Protein AF-A0A8J2LIG9-F1 (afdb_monomer)

Secondary structure (DSSP, 8-state):
-HHHHHHHHHHHHHHHHHHHHHHHHHHHHHHHHHHHHH-TT-EEPPHHHHHHHTT-SSS--SSEEEEEEEESS---HHHHHHHHIIIIIT-B-TTS-BTTGGGGEEEEEETTEEEEEE-TT--HHHHEEE--GGGGT-SS--HHHHHHHHHHHHHSPPPTTS-SEEEEEE-SGGGSS-EEEEEEEETTT--HHHHHHHHHHHSEE-----TTSTT----------HHHHHHHHHHHHHHHHHHHHHHHHHHHHHHHHHHTT---SS-B-SSS-TT-EEEEEPPPEEHHHHHHHHHHHT--HHHHHHHHHHHHHHHHHHHTTPPPPSEEEEEEEEE-SSPPSSS---EEEEEEEEE-S-SSHHHHHHHHHHHHHHHHH-SHHHHHHHHHHHHTTS-THHHHHHHHHHTTT--EEEEEPPPPPTTEEETTEEEEEEEEEEE---TT--EEEEEEE-SSEEEEEEEEETTBTT--THHHHHHHHHHHHHHHHHTT-HHHHHHHHHHHHHHHHHHHHHHHHHHHHHHHHHHHHHHHTTS---HHHHHHHHHHHHHHHHT-SSSSTTTGGG--TTGGGGGS-HHHHHHHHHHHTSTT-EEEEE--STT-SEEEEEEE-SS-EEEEEEE-TT-TTS-HHHHHHHHHHHHHHHHH-

Nearest PDB structures (foldseek):
  6chj-assembly1_A  TM=7.039E-01  e=8.282E-18  Marinobacter nauticus VT8
  6chj-assembly1_B  TM=6.726E-01  e=1.402E-17  Marinobacter nauticus VT8
  7nxg-assembly1_A-2  TM=7.059E-01  e=1.555E-13  Acinetobacter baylyi ADP1
  1q9j-assembly1_A  TM=5.835E-01  e=2.595E-10  Mycobacterium tuberculosis
  2fy3-assembly1_A  TM=4.618E-01  e=5.633E-07  Homo sapiens

Structure (mmCIF, N/CA/C/O backbone):
data_AF-A0A8J2LIG9-F1
#
_entry.id   AF-A0A8J2LIG9-F1
#
loop_
_atom_site.group_PDB
_atom_site.id
_atom_site.type_symbol
_atom_site.label_atom_id
_atom_site.label_alt_id
_atom_site.label_comp_id
_atom_site.label_asym_id
_atom_site.label_entity_id
_atom_site.label_seq_id
_atom_site.pdbx_PDB_ins_code
_atom_site.Cartn_x
_atom_site.Cartn_y
_atom_site.Cartn_z
_atom_site.occupancy
_atom_site.B_iso_or_equiv
_atom_site.auth_seq_id
_atom_site.auth_comp_id
_atom_site.auth_asym_id
_atom_site.auth_atom_id
_atom_site.pdbx_PDB_model_num
ATOM 1 N N . MET A 1 1 ? 11.665 29.271 -21.591 1.00 83.81 1 MET A N 1
ATOM 2 C CA . MET A 1 1 ? 10.546 30.093 -21.069 1.00 83.81 1 MET A CA 1
ATOM 3 C C . MET A 1 1 ? 9.466 29.261 -20.380 1.00 83.81 1 MET A C 1
ATOM 5 O O . MET A 1 1 ? 9.099 29.622 -19.271 1.00 83.81 1 MET A O 1
ATOM 9 N N . THR A 1 2 ? 9.009 28.138 -20.952 1.00 84.44 2 THR A N 1
ATOM 10 C CA . THR A 1 2 ? 7.958 27.276 -20.362 1.00 84.44 2 THR A CA 1
ATOM 11 C C . THR A 1 2 ? 8.240 26.852 -18.918 1.00 84.44 2 THR A C 1
ATOM 13 O O . THR A 1 2 ? 7.383 27.033 -18.061 1.00 84.44 2 THR A O 1
ATOM 16 N N . LEU A 1 3 ? 9.458 26.377 -18.618 1.00 84.38 3 LEU A N 1
ATOM 17 C CA . LEU A 1 3 ? 9.845 25.994 -17.254 1.00 84.38 3 LEU A CA 1
ATOM 18 C C . LEU A 1 3 ? 9.732 27.163 -16.265 1.00 84.38 3 LEU A C 1
ATOM 20 O O . LEU A 1 3 ? 9.151 27.005 -15.202 1.00 84.38 3 LEU A O 1
ATOM 24 N N . ILE A 1 4 ? 10.227 28.350 -16.633 1.00 85.62 4 ILE A N 1
ATOM 25 C CA . ILE A 1 4 ? 10.149 29.551 -15.785 1.00 85.62 4 ILE A CA 1
ATOM 26 C C . ILE A 1 4 ? 8.685 29.892 -15.487 1.00 85.62 4 ILE A C 1
ATOM 28 O O . ILE A 1 4 ? 8.340 30.147 -14.337 1.00 85.62 4 ILE A O 1
ATOM 32 N N . PHE A 1 5 ? 7.816 29.845 -16.501 1.00 88.94 5 PHE A N 1
ATOM 33 C CA . PHE A 1 5 ? 6.388 30.111 -16.329 1.00 88.94 5 PHE A CA 1
ATOM 34 C C . PHE A 1 5 ? 5.715 29.092 -15.396 1.00 88.94 5 PHE A C 1
ATOM 36 O O . PHE A 1 5 ? 4.979 29.489 -14.493 1.00 88.94 5 PHE A O 1
ATOM 43 N N . GLN A 1 6 ? 6.011 27.796 -15.552 1.00 84.69 6 GLN A N 1
ATOM 44 C CA . GLN A 1 6 ? 5.511 26.757 -14.643 1.00 84.69 6 GLN A CA 1
ATOM 45 C C . GLN A 1 6 ? 6.024 26.962 -13.213 1.00 84.69 6 GLN A C 1
ATOM 47 O O . GLN A 1 6 ? 5.238 26.899 -12.269 1.00 84.69 6 GLN A O 1
ATOM 52 N N . THR A 1 7 ? 7.305 27.299 -13.038 1.00 85.12 7 THR A N 1
ATOM 53 C CA . THR A 1 7 ? 7.890 27.589 -11.720 1.00 85.12 7 THR A CA 1
ATOM 54 C C . THR A 1 7 ? 7.211 28.770 -11.050 1.00 85.12 7 THR A C 1
ATOM 56 O O . THR A 1 7 ? 6.858 28.676 -9.875 1.00 85.12 7 THR A O 1
ATOM 59 N N . VAL A 1 8 ? 6.966 29.861 -11.779 1.00 87.94 8 VAL A N 1
ATOM 60 C CA . VAL A 1 8 ? 6.230 31.019 -11.251 1.00 87.94 8 VAL A CA 1
ATOM 61 C C . VAL A 1 8 ? 4.803 30.621 -10.873 1.00 87.94 8 VAL A C 1
ATOM 63 O O . VAL A 1 8 ? 4.378 30.906 -9.756 1.00 87.94 8 VAL A O 1
ATOM 66 N N . LYS A 1 9 ? 4.082 29.900 -11.741 1.00 89.00 9 LYS A N 1
ATOM 67 C CA . LYS A 1 9 ? 2.715 29.424 -11.471 1.00 89.00 9 LYS A CA 1
ATOM 68 C C . LYS A 1 9 ? 2.644 28.568 -10.202 1.00 89.00 9 LYS A C 1
ATOM 70 O O . LYS A 1 9 ? 1.788 28.805 -9.353 1.00 89.00 9 LYS A O 1
ATOM 75 N N . ILE A 1 10 ? 3.542 27.595 -10.057 1.00 85.56 10 ILE A N 1
ATOM 76 C CA . ILE A 1 10 ? 3.583 26.689 -8.900 1.00 85.56 10 ILE A CA 1
ATOM 77 C C . ILE A 1 10 ? 4.015 27.430 -7.640 1.00 85.56 10 ILE A C 1
ATOM 79 O O . ILE A 1 10 ? 3.436 27.209 -6.583 1.00 85.56 10 ILE A O 1
ATOM 83 N N . THR A 1 11 ? 4.969 28.356 -7.744 1.00 85.81 11 THR A N 1
ATOM 84 C CA . THR A 1 11 ? 5.378 29.201 -6.614 1.00 85.81 11 THR A CA 1
ATOM 85 C C . THR A 1 11 ? 4.213 30.061 -6.130 1.00 85.81 11 THR A C 1
ATOM 87 O O . THR A 1 11 ? 3.924 30.071 -4.936 1.00 85.81 11 THR A O 1
ATOM 90 N N . LEU A 1 12 ? 3.491 30.724 -7.039 1.00 89.75 12 LEU A N 1
ATOM 91 C CA . LEU A 1 12 ? 2.297 31.507 -6.707 1.00 89.75 12 LEU A CA 1
ATOM 92 C C . LEU A 1 12 ? 1.206 30.633 -6.081 1.00 89.75 12 LEU A C 1
ATOM 94 O O . LEU A 1 12 ? 0.591 31.039 -5.097 1.00 89.75 12 LEU A O 1
ATOM 98 N N . TRP A 1 13 ? 0.999 29.419 -6.597 1.00 86.38 13 TRP A N 1
ATOM 99 C CA . TRP A 1 13 ? 0.071 28.456 -6.005 1.00 86.38 13 TRP A CA 1
ATOM 100 C C . TRP A 1 13 ? 0.496 28.047 -4.587 1.00 86.38 13 TRP A C 1
ATOM 102 O O . TRP A 1 13 ? -0.321 28.106 -3.672 1.00 86.38 13 TRP A O 1
ATOM 112 N N . CYS A 1 14 ? 1.771 27.714 -4.366 1.00 84.31 14 CYS A N 1
ATOM 113 C CA . CYS A 1 14 ? 2.306 27.392 -3.041 1.00 84.31 14 CYS A CA 1
ATOM 114 C C . CYS A 1 14 ? 2.147 28.564 -2.062 1.00 84.31 14 CYS A C 1
ATOM 116 O O . CYS A 1 14 ? 1.744 28.349 -0.920 1.00 84.31 14 CYS A O 1
ATOM 118 N N . LEU A 1 15 ? 2.415 29.800 -2.500 1.00 86.69 15 LEU A N 1
ATOM 119 C CA . LEU A 1 15 ? 2.221 31.009 -1.693 1.00 86.69 15 LEU A CA 1
ATOM 120 C C . LEU A 1 15 ? 0.743 31.240 -1.360 1.00 86.69 15 LEU A C 1
ATOM 122 O O . LEU A 1 15 ? 0.424 31.577 -0.222 1.00 86.69 15 LEU A O 1
ATOM 126 N N . LEU A 1 16 ? -0.161 31.009 -2.314 1.00 87.94 16 LEU A N 1
ATOM 127 C CA . LEU A 1 16 ? -1.604 31.090 -2.090 1.00 87.94 16 LEU A CA 1
ATOM 128 C C . LEU A 1 16 ? -2.077 30.031 -1.087 1.00 87.94 16 LEU A C 1
ATOM 130 O O . LEU A 1 16 ? -2.835 30.357 -0.175 1.00 87.94 16 LEU A O 1
ATOM 134 N N . VAL A 1 17 ? -1.615 28.783 -1.219 1.00 85.06 17 VAL A N 1
ATOM 135 C CA . VAL A 1 17 ? -1.907 27.704 -0.261 1.00 85.06 17 VAL A CA 1
ATOM 136 C C . VAL A 1 17 ? -1.370 28.066 1.120 1.00 85.06 17 VAL A C 1
ATOM 138 O O . VAL A 1 17 ? -2.097 27.935 2.100 1.00 85.06 17 VAL A O 1
ATOM 141 N N . LEU A 1 18 ? -0.140 28.577 1.214 1.00 87.06 18 LEU A N 1
ATOM 142 C CA . LEU A 1 18 ? 0.449 29.019 2.476 1.00 87.06 18 LEU A CA 1
ATOM 143 C C . LEU A 1 18 ? -0.372 30.146 3.116 1.00 87.06 18 LEU A C 1
ATOM 145 O O . LEU A 1 18 ? -0.708 30.059 4.294 1.00 87.06 18 LEU A O 1
ATOM 149 N N . PHE A 1 19 ? -0.745 31.166 2.344 1.00 89.88 19 PHE A N 1
ATOM 150 C CA . PHE A 1 19 ? -1.589 32.264 2.811 1.00 89.88 19 PHE A CA 1
ATOM 151 C C . PHE A 1 19 ? -2.961 31.766 3.287 1.00 89.88 19 PHE A C 1
ATOM 153 O O . PHE A 1 19 ? -3.397 32.109 4.386 1.00 89.88 19 PHE A O 1
ATOM 160 N N . ALA A 1 20 ? -3.609 30.882 2.524 1.00 90.19 20 ALA A N 1
ATOM 161 C CA . ALA A 1 20 ? -4.868 30.256 2.919 1.00 90.19 20 ALA A CA 1
ATOM 162 C C . ALA A 1 20 ? -4.723 29.435 4.212 1.00 90.19 20 ALA A C 1
ATOM 164 O O . ALA A 1 20 ? -5.591 29.500 5.081 1.00 90.19 20 ALA A O 1
ATOM 165 N N . CYS A 1 21 ? -3.618 28.704 4.381 1.00 90.25 21 CYS A N 1
ATOM 166 C CA . CYS A 1 21 ? -3.312 27.970 5.609 1.00 90.25 21 CYS A CA 1
ATOM 167 C C . CYS A 1 21 ? -3.104 28.908 6.806 1.00 90.25 21 CYS A C 1
ATOM 169 O O . CYS A 1 21 ? -3.608 28.611 7.888 1.00 90.25 21 CYS A O 1
ATOM 171 N N . LEU A 1 22 ? -2.418 30.042 6.623 1.00 91.62 22 LEU A N 1
ATOM 172 C CA . LEU A 1 22 ? -2.235 31.057 7.668 1.00 91.62 22 LEU A CA 1
ATOM 173 C C . LEU A 1 22 ? -3.577 31.652 8.111 1.00 91.62 22 LEU A C 1
ATOM 175 O O . LEU A 1 22 ? -3.819 31.776 9.310 1.00 91.62 22 LEU A O 1
ATOM 179 N N . LEU A 1 23 ? -4.476 31.943 7.167 1.00 92.56 23 LEU A N 1
ATOM 180 C CA . LEU A 1 23 ? -5.829 32.423 7.468 1.00 92.56 23 LEU A CA 1
ATOM 181 C C . LEU A 1 23 ? -6.716 31.348 8.114 1.00 92.56 23 LEU A C 1
ATOM 183 O O . LEU A 1 23 ? -7.533 31.653 8.982 1.00 92.56 23 LEU A O 1
ATOM 187 N N . ALA A 1 24 ? -6.563 30.085 7.714 1.00 92.81 24 ALA A N 1
ATOM 188 C CA . ALA A 1 24 ? -7.338 28.971 8.255 1.00 92.81 24 ALA A CA 1
ATOM 189 C C . ALA A 1 24 ? -6.834 28.490 9.624 1.00 92.81 24 ALA A C 1
ATOM 191 O O . ALA A 1 24 ? -7.575 27.818 10.343 1.00 92.81 24 ALA A O 1
ATOM 192 N N . LEU A 1 25 ? -5.596 28.813 10.010 1.00 93.31 25 LEU A N 1
ATOM 193 C CA . LEU A 1 25 ? -5.008 28.355 11.266 1.00 93.31 25 LEU A CA 1
ATOM 194 C C . LEU A 1 25 ? -5.784 28.854 12.502 1.00 93.31 25 LEU A C 1
ATOM 196 O O . LEU A 1 25 ? -6.143 28.000 13.317 1.00 93.31 25 LEU A O 1
ATOM 200 N N . PRO A 1 26 ? -6.131 30.153 12.649 1.00 95.44 26 PRO A N 1
ATOM 201 C CA . PRO A 1 26 ? -6.989 30.617 13.742 1.00 95.44 26 PRO A CA 1
ATOM 202 C C . PRO A 1 26 ? -8.332 29.885 13.797 1.00 95.44 26 PRO A C 1
ATOM 204 O O . PRO A 1 26 ? -8.763 29.466 14.871 1.00 95.44 26 PRO A O 1
ATOM 207 N N . TRP A 1 27 ? -8.965 29.653 12.641 1.00 94.62 27 TRP A N 1
ATOM 208 C CA . TRP A 1 27 ? -10.218 28.900 12.568 1.00 94.62 27 TRP A CA 1
ATOM 209 C C . TRP A 1 27 ? -10.039 27.449 13.022 1.00 94.62 27 TRP A C 1
ATOM 211 O O . TRP A 1 27 ? -10.820 26.948 13.827 1.00 94.62 27 TRP A O 1
ATOM 221 N N . ARG A 1 28 ? -8.975 26.771 12.585 1.00 93.06 28 ARG A N 1
ATOM 222 C CA . ARG A 1 28 ? -8.654 25.408 13.031 1.00 93.06 28 ARG A CA 1
ATOM 223 C C . ARG A 1 28 ? -8.419 25.348 14.541 1.00 93.06 28 ARG A C 1
ATOM 225 O O . ARG A 1 28 ? -8.875 24.401 15.181 1.00 93.06 28 ARG A O 1
ATOM 232 N N . LEU A 1 29 ? -7.714 26.328 15.106 1.00 95.00 29 LEU A N 1
ATOM 233 C CA . LEU A 1 29 ? -7.496 26.425 16.552 1.00 95.00 29 LEU A CA 1
ATOM 234 C C . LEU A 1 29 ? -8.820 26.628 17.296 1.00 95.00 29 LEU A C 1
ATOM 236 O O . LEU A 1 29 ? -9.061 25.941 18.287 1.00 95.00 29 LEU A O 1
ATOM 240 N N . PHE A 1 30 ? -9.704 27.484 16.776 1.00 96.50 30 PHE A N 1
ATOM 241 C CA . PHE A 1 30 ? -11.060 27.651 17.296 1.00 96.50 30 PHE A CA 1
ATOM 242 C C . PHE A 1 30 ? -11.851 26.339 17.253 1.00 96.50 30 PHE A C 1
ATOM 244 O O . PHE A 1 30 ? -12.379 25.920 18.279 1.00 96.50 30 PHE A O 1
ATOM 251 N N . VAL A 1 31 ? -11.885 25.642 16.112 1.00 95.88 31 VAL A N 1
ATOM 252 C CA . VAL A 1 31 ? -12.582 24.351 15.976 1.00 95.88 31 VAL A CA 1
ATOM 253 C C . VAL A 1 31 ? -12.034 23.323 16.962 1.00 95.88 31 VAL A C 1
ATOM 255 O O . VAL A 1 31 ? -12.803 22.568 17.551 1.00 95.88 31 VAL A O 1
ATOM 258 N N . TYR A 1 32 ? -10.718 23.292 17.172 1.00 94.81 32 TYR A N 1
ATOM 259 C CA . TYR A 1 32 ? -10.105 22.396 18.146 1.00 94.81 32 TYR A CA 1
ATOM 260 C C . TYR A 1 32 ? -10.504 22.737 19.586 1.00 94.81 32 TYR A C 1
ATOM 262 O O . TYR A 1 32 ? -10.884 21.838 20.337 1.00 94.81 32 TYR A O 1
ATOM 270 N N . ALA A 1 33 ? -10.468 24.016 19.963 1.00 97.12 33 ALA A N 1
ATOM 271 C CA . ALA A 1 33 ? -10.917 24.467 21.277 1.00 97.12 33 ALA A CA 1
ATOM 272 C C . ALA A 1 33 ? -12.406 24.144 21.494 1.00 97.12 33 ALA A C 1
ATOM 274 O O . ALA A 1 33 ? -12.770 23.545 22.504 1.00 97.12 33 ALA A O 1
ATOM 275 N N . ALA A 1 34 ? -13.249 24.435 20.501 1.00 97.62 34 ALA A N 1
ATOM 276 C CA . ALA A 1 34 ? -14.669 24.105 20.499 1.00 97.62 34 ALA A CA 1
ATOM 277 C C . ALA A 1 34 ? -14.913 22.593 20.627 1.00 97.62 34 ALA A C 1
ATOM 279 O O . ALA A 1 34 ? -15.751 22.173 21.421 1.00 97.62 34 ALA A O 1
ATOM 280 N N . ALA A 1 35 ? -14.148 21.761 19.910 1.00 97.31 35 ALA A N 1
ATOM 281 C CA . ALA A 1 35 ? -14.222 20.309 20.037 1.00 97.31 35 ALA A CA 1
ATOM 282 C C . ALA A 1 35 ? -13.846 19.859 21.454 1.00 97.31 35 ALA A C 1
ATOM 284 O O . ALA A 1 35 ? -14.540 19.032 22.029 1.00 97.31 35 ALA A O 1
ATOM 285 N N . LYS A 1 36 ? -12.805 20.431 22.067 1.00 96.69 36 LYS A N 1
ATOM 286 C CA . LYS A 1 36 ? -12.423 20.090 23.446 1.00 96.69 36 LYS A CA 1
ATOM 287 C C . LYS A 1 36 ? -13.475 20.469 24.486 1.00 96.69 36 LYS A C 1
ATOM 289 O O . LYS A 1 36 ? -13.610 19.740 25.463 1.00 96.69 36 LYS A O 1
ATOM 294 N N . ILE A 1 37 ? -14.209 21.561 24.275 1.00 97.75 37 ILE A N 1
ATOM 295 C CA . ILE A 1 37 ? -15.252 22.025 25.200 1.00 97.75 37 ILE A CA 1
ATOM 296 C C . ILE A 1 37 ? -16.552 21.238 24.998 1.00 97.75 37 ILE A C 1
ATOM 298 O O . ILE A 1 37 ? -17.126 20.737 25.960 1.00 97.75 37 ILE A O 1
ATOM 302 N N . TRP A 1 38 ? -17.025 21.117 23.756 1.00 98.19 38 TRP A N 1
ATOM 303 C CA . TRP A 1 38 ? -18.356 20.571 23.467 1.00 98.19 38 TRP A CA 1
ATOM 304 C C . TRP A 1 38 ? -18.365 19.080 23.132 1.00 98.19 38 TRP A C 1
ATOM 306 O O . TRP A 1 38 ? -19.416 18.450 23.217 1.00 98.19 38 TRP A O 1
ATOM 316 N N . ARG A 1 39 ? -17.230 18.517 22.706 1.00 97.44 39 ARG A N 1
ATOM 317 C CA . ARG A 1 39 ? -17.090 17.134 22.217 1.00 97.44 39 ARG A CA 1
ATOM 318 C C . ARG A 1 39 ? -15.738 16.524 22.643 1.00 97.44 39 ARG A C 1
ATOM 320 O O . ARG A 1 39 ? -14.926 16.154 21.785 1.00 97.44 39 ARG A O 1
ATOM 327 N N . PRO A 1 40 ? -15.445 16.453 23.958 1.00 97.19 40 PRO A N 1
ATOM 328 C CA . PRO A 1 40 ? -14.127 16.077 24.480 1.00 97.19 40 PRO A CA 1
ATOM 329 C C . PRO A 1 40 ? -13.659 14.675 24.059 1.00 97.19 40 PRO A C 1
ATOM 331 O O . PRO A 1 40 ? -12.462 14.384 24.113 1.00 97.19 40 PRO A O 1
ATOM 334 N N . GLU A 1 41 ? -14.573 13.813 23.612 1.00 96.75 41 GLU A N 1
ATOM 335 C CA . GLU A 1 41 ? -14.273 12.485 23.083 1.00 96.75 41 GLU A CA 1
ATOM 336 C C . GLU A 1 41 ? -13.589 12.496 21.704 1.00 96.75 41 GLU A C 1
ATOM 338 O O . GLU A 1 41 ? -13.040 11.471 21.293 1.00 96.75 41 GLU A O 1
ATOM 343 N N . LEU A 1 42 ? -13.617 13.624 20.983 1.00 96.81 42 LEU A N 1
ATOM 344 C CA . LEU A 1 42 ? -13.007 13.749 19.661 1.00 96.81 42 LEU A CA 1
ATOM 345 C C . LEU A 1 42 ? -11.480 13.841 19.745 1.00 96.81 42 LEU A C 1
ATOM 347 O O . LEU A 1 42 ? -10.902 14.628 20.505 1.00 96.81 42 LEU A O 1
ATOM 351 N N . LYS A 1 43 ? -10.810 13.071 18.887 1.00 95.50 43 LYS A N 1
ATOM 352 C CA . LYS A 1 43 ? -9.353 13.065 18.732 1.00 95.50 43 LYS A CA 1
ATOM 353 C C . LYS A 1 43 ? -8.953 13.620 17.373 1.00 95.50 43 LYS A C 1
ATOM 355 O O . LYS A 1 43 ? -9.585 13.347 16.353 1.00 95.50 43 LYS A O 1
ATOM 360 N N . LEU A 1 44 ? -7.884 14.410 17.355 1.00 91.75 44 LEU A N 1
ATOM 361 C CA . LEU A 1 44 ? -7.366 14.995 16.124 1.00 91.75 44 LEU A CA 1
ATOM 362 C C . LEU A 1 44 ? -6.818 13.914 15.186 1.00 91.75 44 LEU A C 1
ATOM 364 O O . LEU A 1 44 ? -6.095 13.011 15.595 1.00 91.75 44 LEU A O 1
ATOM 368 N N . THR A 1 45 ? -7.123 14.067 13.905 1.00 90.50 45 THR A N 1
ATOM 369 C CA . THR A 1 45 ? -6.510 13.326 12.798 1.00 90.50 45 THR A CA 1
ATOM 370 C C . THR A 1 45 ? -5.198 14.002 12.363 1.00 90.50 45 THR A C 1
ATOM 372 O O . THR A 1 45 ? -5.066 15.229 12.481 1.00 90.50 45 THR A O 1
ATOM 375 N N . THR A 1 46 ? -4.232 13.229 11.850 1.00 86.19 46 THR A N 1
ATOM 376 C CA . THR A 1 46 ? -2.991 13.742 11.214 1.00 86.19 46 THR A CA 1
ATOM 377 C C . THR A 1 46 ? -3.248 14.210 9.774 1.00 86.19 46 THR A C 1
ATOM 379 O O . THR A 1 46 ? -4.367 14.041 9.285 1.00 86.19 46 THR A O 1
ATOM 382 N N . GLY A 1 47 ? -2.276 14.821 9.086 1.00 82.50 47 GLY A N 1
ATOM 383 C CA . GLY A 1 47 ? -2.505 15.433 7.774 1.00 82.50 47 GLY A CA 1
ATOM 384 C C . GLY A 1 47 ? -3.003 14.463 6.705 1.00 82.50 47 GLY A C 1
ATOM 385 O O . GLY A 1 47 ? -4.132 14.609 6.232 1.00 82.50 47 GLY A O 1
ATOM 386 N N . PHE A 1 48 ? -2.237 13.420 6.388 1.00 82.56 48 PHE A N 1
ATOM 387 C CA . PHE A 1 48 ? -2.668 12.402 5.410 1.00 82.56 48 PHE A CA 1
ATOM 388 C C . PHE A 1 48 ? -3.930 11.634 5.824 1.00 82.56 48 PHE A C 1
ATOM 390 O O . PHE A 1 48 ? -4.784 11.313 4.987 1.00 82.56 48 PHE A O 1
ATOM 397 N N . THR A 1 49 ? -4.093 11.397 7.128 1.00 85.75 49 THR A N 1
ATOM 398 C CA . THR A 1 49 ? -5.326 10.846 7.704 1.00 85.75 49 THR A CA 1
ATOM 399 C C . THR A 1 49 ? -6.526 11.727 7.345 1.00 85.75 49 THR A C 1
ATOM 401 O O . THR A 1 49 ? -7.572 11.213 6.959 1.00 85.75 49 THR A O 1
ATOM 404 N N . ARG A 1 50 ? -6.399 13.059 7.407 1.00 84.44 50 ARG A N 1
ATOM 405 C CA . ARG A 1 50 ? -7.497 13.965 7.033 1.00 84.44 50 ARG A CA 1
ATOM 406 C C . ARG A 1 50 ? -7.866 13.781 5.582 1.00 84.44 50 ARG A C 1
ATOM 408 O O . ARG A 1 50 ? -9.024 13.487 5.331 1.00 84.44 50 ARG A O 1
ATOM 415 N N . ILE A 1 51 ? -6.895 13.897 4.672 1.00 82.31 51 ILE A N 1
ATOM 416 C CA . ILE A 1 51 ? -7.111 13.775 3.220 1.00 82.31 51 ILE A CA 1
ATOM 417 C C . ILE A 1 51 ? -7.879 12.482 2.920 1.00 82.31 51 ILE A C 1
ATOM 419 O O . ILE A 1 51 ? -8.932 12.524 2.286 1.00 82.31 51 ILE A O 1
ATOM 423 N N . SER A 1 52 ? -7.429 11.365 3.496 1.00 81.25 52 SER A N 1
ATOM 424 C CA . SER A 1 52 ? -8.059 10.049 3.334 1.00 81.25 52 SER A CA 1
ATOM 425 C C . SER A 1 52 ? -9.441 9.944 4.001 1.00 81.25 52 SER A C 1
ATOM 427 O O . SER A 1 52 ? -10.308 9.219 3.525 1.00 81.25 52 SER A O 1
ATOM 429 N N . GLY A 1 53 ? -9.679 10.653 5.107 1.00 76.44 53 GLY A N 1
ATOM 430 C CA . GLY A 1 53 ? -10.931 10.610 5.875 1.00 76.44 53 GLY A CA 1
ATOM 431 C C . GLY A 1 53 ? -12.067 11.482 5.323 1.00 76.44 53 GLY A C 1
ATOM 432 O O . GLY A 1 53 ? -13.219 11.291 5.716 1.00 76.44 53 GLY A O 1
ATOM 433 N N . THR A 1 54 ? -11.765 12.413 4.413 1.00 70.56 54 THR A N 1
ATOM 434 C CA . THR A 1 54 ? -12.686 13.476 3.957 1.00 70.56 54 THR A CA 1
ATOM 435 C C . THR A 1 54 ? -13.898 13.016 3.136 1.00 70.56 54 THR A C 1
ATOM 437 O O . THR A 1 54 ? -14.860 13.774 3.015 1.00 70.56 54 THR A O 1
ATOM 440 N N . LEU A 1 55 ? -13.894 11.791 2.598 1.00 62.69 55 LEU A N 1
ATOM 441 C CA . LEU A 1 55 ? -14.909 11.303 1.646 1.00 62.69 55 LEU A CA 1
ATOM 442 C C . LEU A 1 55 ? -15.739 10.112 2.169 1.00 62.69 55 LEU A C 1
ATOM 444 O O . LEU A 1 55 ? -16.359 9.400 1.393 1.00 62.69 55 LEU A O 1
ATOM 448 N N . THR A 1 56 ? -15.773 9.884 3.484 1.00 57.31 56 THR A N 1
ATOM 449 C CA . THR A 1 56 ? -16.311 8.639 4.074 1.00 57.31 56 THR A CA 1
ATOM 450 C C . THR A 1 56 ? -17.837 8.553 4.227 1.00 57.31 56 THR A C 1
ATOM 452 O O . THR A 1 56 ? -18.331 7.478 4.539 1.00 57.31 56 THR A O 1
ATOM 455 N N . LYS A 1 57 ? -18.622 9.620 4.004 1.00 57.31 57 LYS A N 1
ATOM 456 C CA . LYS A 1 57 ? -20.089 9.544 4.183 1.00 57.31 57 LYS A CA 1
ATOM 457 C C . LYS A 1 57 ? -20.795 8.946 2.962 1.00 57.31 57 LYS A C 1
ATOM 459 O O . LYS A 1 57 ? -20.950 9.638 1.956 1.00 57.31 57 LYS A O 1
ATOM 464 N N . GLY A 1 58 ? -21.274 7.706 3.094 1.00 56.81 58 GLY A N 1
ATOM 465 C CA . GLY A 1 58 ? -22.209 7.064 2.158 1.00 56.81 58 GLY A CA 1
ATOM 466 C C . GLY A 1 58 ? -21.667 6.789 0.749 1.00 56.81 58 GLY A C 1
ATOM 467 O O . GLY A 1 58 ? -22.453 6.583 -0.171 1.00 56.81 58 GLY A O 1
ATOM 468 N N . ARG A 1 59 ? -20.343 6.820 0.563 1.00 63.97 59 ARG A N 1
ATOM 469 C CA . ARG A 1 59 ? -19.649 6.483 -0.690 1.00 63.97 59 ARG A CA 1
ATOM 470 C C . ARG A 1 59 ? -18.571 5.444 -0.417 1.00 63.97 59 ARG A C 1
ATOM 472 O O . ARG A 1 59 ? -18.184 5.255 0.740 1.00 63.97 59 ARG A O 1
ATOM 479 N N . ILE A 1 60 ? -18.083 4.785 -1.468 1.00 61.59 60 ILE A N 1
ATOM 480 C CA . ILE A 1 60 ? -16.889 3.941 -1.377 1.00 61.59 60 ILE A CA 1
ATOM 481 C C . ILE A 1 60 ? -15.792 4.824 -0.777 1.00 61.59 60 ILE A C 1
ATOM 483 O O . ILE A 1 60 ? -15.502 5.906 -1.291 1.00 61.59 60 ILE A O 1
ATOM 487 N N . ALA A 1 61 ? -15.255 4.426 0.383 1.00 64.31 61 ALA A N 1
ATOM 488 C CA . ALA A 1 61 ? -14.231 5.240 1.020 1.00 64.31 61 ALA A CA 1
ATOM 489 C C . ALA A 1 61 ? -13.070 5.411 0.045 1.00 64.31 61 ALA A C 1
ATOM 491 O O . ALA A 1 61 ? -12.717 4.463 -0.655 1.00 64.31 61 ALA A O 1
ATOM 492 N N . PRO A 1 62 ? -12.469 6.607 0.011 1.00 72.31 62 PRO A N 1
ATOM 493 C CA . PRO A 1 62 ? -11.640 6.993 -1.107 1.00 72.31 62 PRO A CA 1
ATOM 494 C C . PRO A 1 62 ? -10.473 6.025 -1.273 1.00 72.31 62 PRO A C 1
ATOM 496 O O . PRO A 1 62 ? -10.225 5.525 -2.361 1.00 72.31 62 PRO A O 1
ATOM 499 N N . VAL A 1 63 ? -9.789 5.721 -0.171 1.00 88.06 63 VAL A N 1
ATOM 500 C CA . VAL A 1 63 ? -8.575 4.918 -0.194 1.00 88.06 63 VAL A CA 1
ATOM 501 C C . VAL A 1 63 ? -8.749 3.683 0.682 1.00 88.06 63 VAL A C 1
ATOM 503 O O . VAL A 1 63 ? -8.753 3.788 1.913 1.00 88.06 63 VAL A O 1
ATOM 506 N N . ASN A 1 64 ? -8.876 2.523 0.047 1.00 92.19 64 ASN A N 1
ATOM 507 C CA . ASN A 1 64 ? -8.952 1.221 0.699 1.00 92.19 64 ASN A CA 1
ATOM 508 C C . ASN A 1 64 ? -7.673 0.430 0.427 1.00 92.19 64 ASN A C 1
ATOM 510 O O . ASN A 1 64 ? -7.050 0.553 -0.626 1.00 92.19 64 ASN A O 1
ATOM 514 N N . ALA A 1 65 ? -7.295 -0.416 1.372 1.00 93.88 65 ALA A N 1
ATOM 515 C CA . ALA A 1 65 ? -6.254 -1.406 1.175 1.00 93.88 65 ALA A CA 1
ATOM 516 C C . ALA A 1 65 ? -6.740 -2.769 1.669 1.00 93.88 65 ALA A C 1
ATOM 518 O O . ALA A 1 65 ? -7.661 -2.861 2.488 1.00 93.88 65 ALA A O 1
ATOM 519 N N . MET A 1 66 ? -6.122 -3.829 1.166 1.00 95.50 66 MET A N 1
ATOM 520 C CA . MET A 1 66 ? -6.386 -5.190 1.620 1.00 95.50 66 MET A CA 1
ATOM 521 C C . MET A 1 66 ? -5.088 -5.965 1.709 1.00 95.50 66 MET A C 1
ATOM 523 O O . MET A 1 66 ? -4.320 -5.930 0.760 1.00 95.50 66 MET A O 1
ATOM 527 N N . THR A 1 67 ? -4.861 -6.695 2.791 1.00 95.19 67 THR A N 1
ATOM 528 C CA . THR A 1 67 ? -3.761 -7.658 2.899 1.00 95.19 67 THR A CA 1
ATOM 529 C C . THR A 1 67 ? -4.328 -9.062 2.975 1.00 95.19 67 THR A C 1
ATOM 531 O O . THR A 1 67 ? -5.230 -9.329 3.761 1.00 95.19 67 THR A O 1
ATOM 534 N N . VAL A 1 68 ? -3.791 -9.953 2.155 1.00 96.25 68 VAL A N 1
ATOM 535 C CA . VAL A 1 68 ? -4.122 -11.371 2.099 1.00 96.25 68 VAL A CA 1
ATOM 536 C C . VAL A 1 68 ? -2.961 -12.152 2.701 1.00 96.25 68 VAL A C 1
ATOM 538 O O . VAL A 1 68 ? -1.799 -11.902 2.369 1.00 96.25 68 VAL A O 1
ATOM 541 N N . LEU A 1 69 ? -3.275 -13.090 3.590 1.00 95.75 69 LEU A N 1
ATOM 542 C CA . LEU A 1 69 ? -2.362 -14.107 4.105 1.00 95.75 69 LEU A CA 1
ATOM 543 C C . LEU A 1 69 ? -2.908 -15.482 3.728 1.00 95.75 69 LEU A C 1
ATOM 545 O O . LEU A 1 69 ? -4.102 -15.725 3.892 1.00 95.75 69 LEU A O 1
ATOM 549 N N . THR A 1 70 ? -2.042 -16.382 3.273 1.00 96.50 70 THR A N 1
ATOM 550 C CA . THR A 1 70 ? -2.370 -17.809 3.135 1.00 96.50 70 THR A CA 1
ATOM 551 C C . THR A 1 70 ? -1.684 -18.574 4.251 1.00 96.50 70 THR A C 1
ATOM 553 O O . THR A 1 70 ? -0.470 -18.461 4.427 1.00 96.50 70 THR A O 1
ATOM 556 N N . VAL A 1 71 ? -2.467 -19.325 5.017 1.00 96.50 71 VAL A N 1
ATOM 557 C CA . VAL A 1 71 ? -2.011 -20.060 6.197 1.00 96.50 71 VAL A CA 1
ATOM 558 C C . VAL A 1 71 ? -2.214 -21.552 5.961 1.00 96.50 71 VAL A C 1
ATOM 560 O O . VAL A 1 71 ? -3.299 -21.968 5.551 1.00 96.50 71 VAL A O 1
ATOM 563 N N . ASP A 1 72 ? -1.178 -22.351 6.216 1.00 95.62 72 ASP A N 1
ATOM 564 C CA . ASP A 1 72 ? -1.167 -23.799 5.974 1.00 95.62 72 ASP A CA 1
ATOM 565 C C . ASP A 1 72 ? -1.922 -24.563 7.070 1.00 95.62 72 ASP A C 1
ATOM 567 O O . ASP A 1 72 ? -1.331 -25.191 7.944 1.00 95.62 72 ASP A O 1
ATOM 571 N N . GLY A 1 73 ? -3.247 -24.490 7.050 1.00 95.56 73 GLY A N 1
ATOM 572 C CA . GLY A 1 73 ? -4.108 -25.246 7.948 1.00 95.56 73 GLY A CA 1
ATOM 573 C C . GLY A 1 73 ? -5.522 -24.688 8.014 1.00 95.56 73 GLY A C 1
ATOM 574 O O . GLY A 1 73 ? -5.874 -23.702 7.357 1.00 95.56 73 GLY A O 1
ATOM 575 N N . TYR A 1 74 ? -6.327 -25.313 8.864 1.00 96.00 74 TYR A N 1
ATOM 576 C CA . TYR A 1 74 ? -7.605 -24.762 9.291 1.00 96.00 74 TYR A CA 1
ATOM 577 C C . TYR A 1 74 ? -7.373 -23.785 10.451 1.00 96.00 74 TYR A C 1
ATOM 579 O O . TYR A 1 74 ? -6.726 -24.141 11.434 1.00 96.00 74 TYR A O 1
ATOM 587 N N . MET A 1 75 ? -7.878 -22.559 10.329 1.00 96.50 75 MET A N 1
ATOM 588 C CA . MET A 1 75 ? -7.821 -21.545 11.384 1.00 96.50 75 MET A CA 1
ATOM 589 C C . MET A 1 75 ? -9.228 -21.319 11.924 1.00 96.50 75 MET A C 1
ATOM 591 O O . MET A 1 75 ? -10.061 -20.759 11.220 1.00 96.50 75 MET A O 1
ATOM 595 N N . ASP A 1 76 ? -9.495 -21.730 13.160 1.00 96.94 76 ASP A N 1
ATOM 596 C CA . ASP A 1 76 ? -10.811 -21.531 13.760 1.00 96.94 76 ASP A CA 1
ATOM 597 C C . ASP A 1 76 ? -11.120 -20.038 13.979 1.00 96.94 76 ASP A C 1
ATOM 599 O O . ASP A 1 76 ? -10.252 -19.250 14.369 1.00 96.94 76 ASP A O 1
ATOM 603 N N . LEU A 1 77 ? -12.376 -19.646 13.744 1.00 97.56 77 LEU A N 1
ATOM 604 C CA . LEU A 1 77 ? -12.821 -18.260 13.888 1.00 97.56 77 LEU A CA 1
ATOM 605 C C . LEU A 1 77 ? -12.639 -17.748 15.319 1.00 97.56 77 LEU A C 1
ATOM 607 O O . LEU A 1 77 ? -12.121 -16.648 15.522 1.00 97.56 77 LEU A O 1
ATOM 611 N N . THR A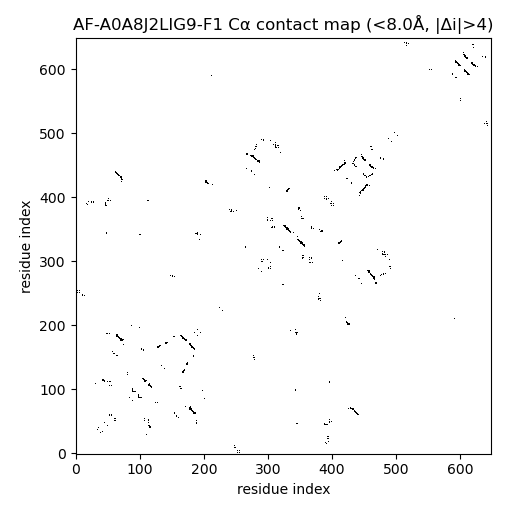 1 78 ? -13.071 -18.535 16.302 1.00 97.94 78 THR A N 1
ATOM 612 C CA . THR A 1 78 ? -13.035 -18.148 17.716 1.00 97.94 78 THR A CA 1
ATOM 613 C C . THR A 1 78 ? -11.590 -18.079 18.196 1.00 97.94 78 THR A C 1
ATOM 615 O O . THR A 1 78 ? -11.196 -17.130 18.879 1.00 97.94 78 THR A O 1
ATOM 618 N N . GLU A 1 79 ? -10.766 -19.044 17.792 1.00 96.88 79 GLU A N 1
ATOM 619 C CA . GLU A 1 79 ? -9.329 -19.032 18.061 1.00 96.88 79 GLU A CA 1
ATOM 620 C C . GLU A 1 79 ? -8.648 -17.790 17.472 1.00 96.88 79 GLU A C 1
ATOM 622 O O . GLU A 1 79 ? -7.915 -17.095 18.185 1.00 96.88 79 GLU A O 1
ATOM 627 N N . PHE A 1 80 ? -8.923 -17.456 16.209 1.00 97.62 80 PHE A N 1
ATOM 628 C CA . PHE A 1 80 ? -8.344 -16.278 15.569 1.00 97.62 80 PHE A CA 1
ATOM 629 C C . PHE A 1 80 ? -8.832 -14.970 16.207 1.00 97.62 80 PHE A C 1
ATOM 631 O O . PHE A 1 80 ? -8.024 -14.067 16.427 1.00 97.62 80 PHE A O 1
ATOM 638 N N . GLN A 1 81 ? -10.113 -14.864 16.571 1.00 98.12 81 GLN A N 1
ATOM 639 C CA . GLN A 1 81 ? -10.647 -13.712 17.309 1.00 98.12 81 GLN A CA 1
ATOM 640 C C . GLN A 1 81 ? -9.934 -13.528 18.655 1.00 98.12 81 GLN A C 1
ATOM 642 O O . GLN A 1 81 ? -9.466 -12.428 18.954 1.00 98.12 81 GLN A O 1
ATOM 647 N N . ASN A 1 82 ? -9.769 -14.603 19.429 1.00 97.81 82 ASN A N 1
ATOM 648 C CA . ASN A 1 82 ? -9.048 -14.576 20.704 1.00 97.81 82 ASN A CA 1
ATOM 649 C C . ASN A 1 82 ? -7.574 -14.185 20.522 1.00 97.81 82 ASN A C 1
ATOM 651 O O . ASN A 1 82 ? -7.022 -13.399 21.300 1.00 97.81 82 ASN A O 1
ATOM 655 N N . LEU A 1 83 ? -6.927 -14.715 19.482 1.00 96.75 83 LEU A N 1
ATOM 656 C CA . LEU A 1 83 ? -5.552 -14.379 19.130 1.00 96.75 83 LEU A CA 1
ATOM 657 C C . LEU A 1 83 ? -5.416 -12.893 18.781 1.00 96.75 83 LEU A C 1
ATOM 659 O O . LEU A 1 83 ? -4.507 -12.224 19.282 1.00 96.75 83 LEU A O 1
ATOM 663 N N . PHE A 1 84 ? -6.312 -12.387 17.935 1.00 97.50 84 PHE A N 1
ATOM 664 C CA . PHE A 1 84 ? -6.324 -11.002 17.485 1.00 97.50 84 PHE A CA 1
ATOM 665 C C . PHE A 1 84 ? -6.577 -10.050 18.654 1.00 97.50 84 PHE A C 1
ATOM 667 O O . PHE A 1 84 ? -5.830 -9.087 18.833 1.00 97.50 84 PHE A O 1
ATOM 674 N N . ASP A 1 85 ? -7.564 -10.346 19.501 1.00 97.94 85 ASP A N 1
ATOM 675 C CA . ASP A 1 85 ? -7.849 -9.546 20.689 1.00 97.94 85 ASP A CA 1
ATOM 676 C C . ASP A 1 85 ? -6.616 -9.461 21.599 1.00 97.94 85 ASP A C 1
ATOM 678 O O . ASP A 1 85 ? -6.101 -8.374 21.872 1.00 97.94 85 ASP A O 1
ATOM 682 N N . LYS A 1 86 ? -6.043 -10.613 21.959 1.00 97.31 86 LYS A N 1
ATOM 683 C CA . LYS A 1 86 ? -4.869 -10.695 22.835 1.00 97.31 86 LYS A CA 1
ATOM 684 C C . LYS A 1 86 ? -3.639 -9.981 22.268 1.00 97.31 86 LYS A C 1
ATOM 686 O O . LYS A 1 86 ? -2.937 -9.287 23.004 1.00 97.31 86 LYS A O 1
ATOM 691 N N . ARG A 1 87 ? -3.319 -10.181 20.985 1.00 96.06 87 ARG A N 1
ATOM 692 C CA . ARG A 1 87 ? -2.053 -9.704 20.392 1.00 96.06 87 ARG A CA 1
ATOM 693 C C . ARG A 1 87 ? -2.125 -8.295 19.821 1.00 96.06 87 ARG A C 1
ATOM 695 O O . ARG A 1 87 ? -1.089 -7.632 19.741 1.00 96.06 87 ARG A O 1
ATOM 702 N N . ILE A 1 88 ? -3.311 -7.837 19.430 1.00 96.12 88 ILE A N 1
ATOM 703 C CA . ILE A 1 88 ? -3.506 -6.548 18.764 1.00 96.12 88 ILE A CA 1
ATOM 704 C C . ILE A 1 88 ? -4.288 -5.598 19.651 1.00 96.12 88 ILE A C 1
ATOM 706 O O . ILE A 1 88 ? -3.763 -4.560 20.057 1.00 96.12 88 ILE A O 1
ATOM 710 N N . LEU A 1 89 ? -5.523 -5.951 19.984 1.00 97.19 89 LEU A N 1
ATOM 711 C CA . LEU A 1 89 ? -6.443 -5.042 20.660 1.00 97.19 89 LEU A CA 1
ATOM 712 C C . LEU A 1 89 ? -6.038 -4.775 22.117 1.00 97.19 89 LEU A C 1
ATOM 714 O O . LEU A 1 89 ? -6.107 -3.639 22.598 1.00 97.19 89 LEU A O 1
ATOM 718 N N . GLN A 1 90 ? -5.518 -5.791 22.803 1.00 97.44 90 GLN A N 1
ATOM 719 C CA . GLN A 1 90 ? -4.998 -5.706 24.167 1.00 97.44 90 GLN A CA 1
ATOM 720 C C . GLN A 1 90 ? -3.532 -5.257 24.237 1.00 97.44 90 GLN A C 1
ATOM 722 O O . GLN A 1 90 ? -3.041 -4.965 25.328 1.00 97.44 90 GLN A O 1
ATOM 727 N N . LYS A 1 91 ? -2.829 -5.116 23.104 1.00 95.62 91 LYS A N 1
ATOM 728 C CA . LYS A 1 91 ? -1.426 -4.679 23.098 1.00 95.62 91 LYS A CA 1
ATOM 729 C C . LYS A 1 91 ? -1.301 -3.275 23.687 1.00 95.62 91 LYS A C 1
ATOM 731 O O . LYS A 1 91 ? -2.000 -2.348 23.261 1.00 95.62 91 LYS A O 1
ATOM 736 N N . ARG A 1 92 ? -0.409 -3.115 24.666 1.00 96.38 92 ARG A N 1
ATOM 737 C CA . ARG A 1 92 ? -0.110 -1.832 25.314 1.00 96.38 92 ARG A CA 1
ATOM 738 C C . ARG A 1 92 ? 1.336 -1.411 25.073 1.00 96.38 92 ARG A C 1
ATOM 740 O O . ARG A 1 92 ? 2.215 -2.263 24.949 1.00 96.38 92 ARG A O 1
ATOM 747 N N . ASP A 1 93 ? 1.555 -0.106 24.964 1.00 93.62 93 ASP A N 1
ATOM 748 C CA . ASP A 1 93 ? 2.886 0.494 24.963 1.00 93.62 93 ASP A CA 1
ATOM 749 C C . ASP A 1 93 ? 3.468 0.519 26.391 1.00 93.62 93 ASP A C 1
ATOM 751 O O . ASP A 1 93 ? 2.849 0.057 27.354 1.00 93.62 93 ASP A O 1
ATOM 755 N N . ARG A 1 94 ? 4.670 1.085 26.548 1.00 92.56 94 ARG A N 1
ATOM 756 C CA . ARG A 1 94 ? 5.335 1.212 27.860 1.00 92.56 94 ARG A CA 1
ATOM 757 C C . ARG A 1 94 ? 4.574 2.095 28.854 1.00 92.56 94 ARG A C 1
ATOM 759 O O . ARG A 1 94 ? 4.817 1.993 30.050 1.00 92.56 94 ARG A O 1
ATOM 766 N N . ASN A 1 95 ? 3.678 2.947 28.366 1.00 94.38 95 ASN A N 1
ATOM 767 C CA . ASN A 1 95 ? 2.873 3.865 29.165 1.00 94.38 95 ASN A CA 1
ATOM 768 C C . ASN A 1 95 ? 1.477 3.291 29.471 1.00 94.38 95 ASN A C 1
ATOM 770 O O . ASN A 1 95 ? 0.645 3.987 30.048 1.00 94.38 95 ASN A O 1
ATOM 774 N N . GLY A 1 96 ? 1.191 2.048 29.068 1.00 95.62 96 GLY A N 1
ATOM 775 C CA . GLY A 1 96 ? -0.119 1.426 29.244 1.00 95.62 96 GLY A CA 1
ATOM 776 C C . GLY A 1 96 ? -1.176 1.875 28.228 1.00 95.62 96 GLY A C 1
ATOM 777 O O . GLY A 1 96 ? -2.344 1.516 28.380 1.00 95.62 96 GLY A O 1
ATOM 778 N N . ASN A 1 97 ? -0.811 2.621 27.180 1.00 94.94 97 ASN A N 1
ATOM 779 C CA . ASN A 1 97 ? -1.746 3.025 26.129 1.00 94.94 97 ASN A CA 1
ATOM 780 C C . ASN A 1 97 ? -1.917 1.915 25.084 1.00 94.94 97 ASN A C 1
ATOM 782 O O . ASN A 1 97 ? -0.953 1.217 24.768 1.00 94.94 97 ASN A O 1
ATOM 786 N N . PRO A 1 98 ? -3.106 1.756 24.475 1.00 95.94 98 PRO A N 1
ATOM 787 C CA . PRO A 1 98 ? -3.292 0.840 23.353 1.00 95.94 98 PRO A CA 1
ATOM 788 C C . PRO A 1 98 ? -2.411 1.212 22.152 1.00 95.94 98 PRO A C 1
ATOM 790 O O . PRO A 1 98 ? -2.574 2.291 21.585 1.00 95.94 98 PRO A O 1
ATOM 793 N N . VAL A 1 99 ? -1.537 0.296 21.717 1.00 95.44 99 VAL A N 1
ATOM 794 C CA . VAL A 1 99 ? -0.654 0.515 20.548 1.00 95.44 99 VAL A CA 1
ATOM 795 C C . VAL A 1 99 ? -1.479 0.687 19.272 1.00 95.44 99 VAL A C 1
ATOM 797 O O . VAL A 1 99 ? -1.236 1.580 18.464 1.00 95.44 99 VAL A O 1
ATOM 800 N N . PHE A 1 100 ? -2.505 -0.150 19.108 1.00 96.81 100 PHE A N 1
ATOM 801 C CA . PHE A 1 100 ? -3.379 -0.154 17.937 1.00 96.81 100 PHE A CA 1
ATOM 802 C C . PHE A 1 100 ? -4.776 0.394 18.266 1.00 96.81 100 PHE A C 1
ATOM 804 O O . PHE A 1 100 ? -5.793 -0.121 17.808 1.00 96.81 100 PHE A O 1
ATOM 811 N N . GLY A 1 101 ? -4.835 1.463 19.071 1.00 96.12 101 GLY A N 1
ATOM 812 C CA . GLY A 1 101 ? -6.091 2.022 19.584 1.00 96.12 101 GLY A CA 1
ATOM 813 C C . GLY A 1 101 ? -7.107 2.452 18.518 1.00 96.12 101 GLY A C 1
ATOM 814 O O . GLY A 1 101 ? -8.303 2.452 18.802 1.00 96.12 101 GLY A O 1
ATOM 815 N N . LYS A 1 102 ? -6.667 2.758 17.287 1.00 96.56 102 LYS A N 1
ATOM 816 C CA . LYS A 1 102 ? -7.569 3.167 16.196 1.00 96.56 102 LYS A CA 1
ATOM 817 C C . LYS A 1 102 ? -8.490 2.053 15.688 1.00 96.56 102 LYS A C 1
ATOM 819 O O . LYS A 1 102 ? -9.475 2.369 15.033 1.00 96.56 102 LYS A O 1
ATOM 824 N N . PHE A 1 103 ? -8.246 0.783 16.028 1.00 97.69 103 PHE A N 1
ATOM 825 C CA . PHE A 1 103 ? -9.201 -0.297 15.738 1.00 97.69 103 PHE A CA 1
ATOM 826 C C . PHE A 1 103 ? -10.540 -0.136 16.474 1.00 97.69 103 PHE A C 1
ATOM 828 O O . PHE A 1 103 ? -11.542 -0.705 16.052 1.00 97.69 103 PHE A O 1
ATOM 835 N N . TYR A 1 104 ? -10.573 0.671 17.538 1.00 97.81 104 TYR A N 1
ATOM 836 C CA . TYR A 1 104 ? -11.793 1.037 18.259 1.00 97.81 104 TYR A CA 1
ATOM 837 C C . TYR A 1 104 ? -12.386 2.370 17.797 1.00 97.81 104 TYR A C 1
ATOM 839 O O . TYR A 1 104 ? -13.296 2.897 18.438 1.00 97.81 104 TYR A O 1
ATOM 847 N N . GLU A 1 105 ? -11.834 2.974 16.747 1.00 96.88 105 GLU A N 1
ATOM 848 C CA . GLU A 1 105 ? -12.161 4.330 16.328 1.00 96.88 105 GLU A CA 1
ATOM 849 C C . GLU A 1 105 ? -12.735 4.344 14.913 1.00 96.88 105 GLU A C 1
ATOM 851 O O . GLU A 1 105 ? -12.452 3.483 14.080 1.00 96.88 105 GLU A O 1
ATOM 856 N N . THR A 1 106 ? -13.555 5.350 14.648 1.00 95.50 106 THR A N 1
ATOM 857 C CA . THR A 1 106 ? -14.081 5.690 13.327 1.00 95.50 106 THR A CA 1
ATOM 858 C C . THR A 1 106 ? -13.886 7.184 13.076 1.00 95.50 106 THR A C 1
ATOM 860 O O . THR A 1 106 ? -13.465 7.920 13.975 1.00 95.50 106 THR A O 1
ATOM 863 N N . ILE A 1 107 ? -14.168 7.651 11.861 1.00 93.12 107 ILE A N 1
ATOM 864 C CA . ILE A 1 107 ? -14.078 9.073 11.518 1.00 93.12 107 ILE A CA 1
ATOM 865 C C . ILE A 1 107 ? -15.447 9.728 11.643 1.00 93.12 107 ILE A C 1
ATOM 867 O O . ILE A 1 107 ? -16.434 9.284 11.066 1.00 93.12 107 ILE A O 1
ATOM 871 N N . THR A 1 108 ? -15.488 10.853 12.344 1.00 93.50 108 THR A N 1
ATOM 872 C CA . THR A 1 108 ? -16.618 11.780 12.337 1.00 93.50 108 THR A CA 1
ATOM 873 C C . THR A 1 108 ? -16.156 13.166 11.906 1.00 93.50 108 THR A C 1
ATOM 875 O O . THR A 1 108 ? -14.959 13.423 11.803 1.00 93.50 108 THR A O 1
ATOM 878 N N . HIS A 1 109 ? -17.094 14.066 11.627 1.00 92.75 109 HIS A N 1
ATOM 879 C CA . HIS A 1 109 ? -16.783 15.427 11.201 1.00 92.75 109 HIS A CA 1
ATOM 880 C C . HIS A 1 109 ? -17.356 16.441 12.188 1.00 92.75 109 HIS A C 1
ATOM 882 O O . HIS A 1 109 ? -18.505 16.322 12.613 1.00 92.75 109 HIS A O 1
ATOM 888 N N . PHE A 1 110 ? -16.568 17.462 12.515 1.00 95.31 110 PHE A N 1
ATOM 889 C CA . PHE A 1 110 ? -16.971 18.568 13.375 1.00 95.31 110 PHE A CA 1
ATOM 890 C C . PHE A 1 110 ? -16.472 19.888 12.777 1.00 95.31 110 PHE A C 1
ATOM 892 O O . PHE A 1 110 ? -15.285 20.029 12.486 1.00 95.31 110 PHE A O 1
ATOM 899 N N . LEU A 1 111 ? -17.399 20.819 12.515 1.00 94.56 111 LEU A N 1
ATOM 900 C CA . LEU A 1 111 ? -17.139 22.120 11.870 1.00 94.56 111 LEU A CA 1
ATOM 901 C C . LEU A 1 111 ? -16.264 22.031 10.597 1.00 94.56 111 LEU A C 1
ATOM 903 O O . LEU A 1 111 ? -15.392 22.861 10.358 1.00 94.56 111 LEU A O 1
ATOM 907 N N . GLY A 1 112 ? -16.489 20.999 9.775 1.00 90.88 112 GLY A N 1
ATOM 908 C CA . GLY A 1 112 ? -15.785 20.796 8.501 1.00 90.88 112 GLY A CA 1
ATOM 909 C C . GLY A 1 112 ? -14.446 20.051 8.589 1.00 90.88 112 GLY A C 1
ATOM 910 O O . GLY A 1 112 ? -13.799 19.862 7.555 1.00 90.88 112 GLY A O 1
ATOM 911 N N . TYR A 1 113 ? -14.043 19.585 9.774 1.00 92.31 113 TYR A N 1
ATOM 912 C CA . TYR A 1 113 ? -12.798 18.841 9.997 1.00 92.31 113 TYR A CA 1
ATOM 913 C C . TYR A 1 113 ? -13.061 17.397 10.436 1.00 92.31 113 TYR A C 1
ATO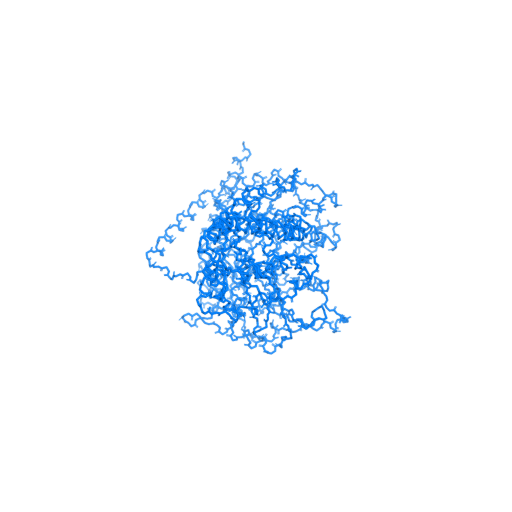M 915 O O . TYR A 1 113 ? -14.010 17.174 11.193 1.00 92.31 113 TYR A O 1
ATOM 923 N N . PRO A 1 114 ? -12.235 16.422 10.013 1.00 92.75 114 PRO A N 1
ATOM 924 C CA . PRO A 1 114 ? -12.393 15.038 10.423 1.00 92.75 114 PRO A CA 1
ATOM 925 C C . PRO A 1 114 ? -11.692 14.786 11.765 1.00 92.75 114 PRO A C 1
ATOM 927 O O . PRO A 1 114 ? -10.558 15.218 11.995 1.00 92.75 114 PRO A O 1
ATOM 930 N N . PHE A 1 115 ? -12.354 14.040 12.638 1.00 95.06 115 PHE A N 1
ATOM 931 C CA . PHE A 1 115 ? -11.872 13.628 13.952 1.00 95.06 115 PHE A CA 1
ATOM 932 C C . PHE A 1 115 ? -12.043 12.123 14.109 1.00 95.06 115 PHE A C 1
ATOM 934 O O . PHE A 1 115 ? -13.019 11.554 13.622 1.00 95.06 115 PHE A O 1
ATOM 941 N N . PHE A 1 116 ? -11.128 11.493 14.837 1.00 96.25 116 PHE A N 1
ATOM 942 C CA . PHE A 1 116 ? -11.370 10.154 15.350 1.00 96.25 116 PHE A CA 1
ATOM 943 C C . PHE A 1 116 ? -12.353 10.224 16.519 1.00 96.25 116 PHE A C 1
ATOM 945 O O . PHE A 1 116 ? -12.261 11.107 17.377 1.00 96.25 116 PHE A O 1
ATOM 952 N N . ILE A 1 117 ? -13.282 9.278 16.557 1.00 97.31 117 ILE A N 1
ATOM 953 C CA . ILE A 1 117 ? -14.214 9.060 17.663 1.00 97.31 117 ILE A CA 1
ATOM 954 C C . ILE A 1 117 ? -14.270 7.565 17.969 1.00 97.31 117 ILE A C 1
ATOM 956 O O . ILE A 1 117 ? -14.215 6.744 17.055 1.00 97.31 117 ILE A O 1
ATOM 960 N N . LYS A 1 118 ? -14.377 7.198 19.248 1.00 97.88 118 LYS A N 1
ATOM 961 C CA . LYS A 1 118 ? -14.546 5.794 19.637 1.00 97.88 118 LYS A CA 1
ATOM 962 C C . LYS A 1 118 ? -15.892 5.249 19.154 1.00 97.88 118 LYS A C 1
ATOM 964 O O . LYS A 1 118 ? -16.922 5.910 19.295 1.00 97.88 118 LYS A O 1
ATOM 969 N N . VAL A 1 119 ? -15.884 4.024 18.647 1.00 97.75 119 VAL A N 1
ATOM 970 C CA . VAL A 1 119 ? -17.093 3.261 18.326 1.00 97.75 119 VAL A CA 1
ATOM 971 C C . VAL A 1 119 ? -17.781 2.882 19.639 1.00 97.75 119 VAL A C 1
ATOM 973 O O . VAL A 1 119 ? -17.168 2.259 20.501 1.00 97.75 119 VAL A O 1
ATOM 976 N N . LYS A 1 120 ? -19.048 3.283 19.815 1.00 96.38 120 LYS A N 1
ATOM 977 C CA . LYS A 1 120 ? -19.779 3.095 21.085 1.00 96.38 120 LYS A CA 1
ATOM 978 C C . LYS A 1 120 ? -20.019 1.621 21.422 1.00 96.38 120 LYS A C 1
ATOM 980 O O . LYS A 1 120 ? -19.847 1.230 22.566 1.00 96.38 120 LYS A O 1
ATOM 985 N N . ASN A 1 121 ? -20.380 0.829 20.413 1.00 96.00 121 ASN A N 1
ATOM 986 C CA . ASN A 1 121 ? -20.740 -0.583 20.546 1.00 96.00 121 ASN A CA 1
ATOM 987 C C . ASN A 1 121 ? -19.783 -1.435 19.705 1.00 96.00 121 ASN A C 1
ATOM 989 O O . ASN A 1 121 ? -20.207 -2.106 18.765 1.00 96.00 121 ASN A O 1
ATOM 993 N N . PHE A 1 122 ? -18.480 -1.308 19.971 1.00 97.94 122 PHE A N 1
ATOM 994 C CA . PHE A 1 122 ? -17.474 -2.097 19.266 1.00 97.94 122 PHE A CA 1
ATOM 995 C C . PHE A 1 122 ? -17.675 -3.587 19.566 1.00 97.94 122 PHE A C 1
ATOM 997 O O . PHE A 1 122 ? -17.757 -3.975 20.730 1.00 97.94 122 PHE A O 1
ATOM 1004 N N . ASP A 1 123 ? -17.736 -4.399 18.515 1.00 97.81 123 ASP A N 1
ATOM 1005 C CA . ASP A 1 123 ? -17.965 -5.839 18.596 1.00 97.81 123 ASP A CA 1
ATOM 1006 C C . ASP A 1 123 ? -17.015 -6.553 17.633 1.00 97.81 123 ASP A C 1
ATOM 1008 O O . ASP A 1 123 ? -17.133 -6.423 16.412 1.00 97.81 123 ASP A O 1
ATOM 1012 N N . LEU A 1 124 ? -16.061 -7.300 18.193 1.00 98.06 124 LEU A N 1
ATOM 1013 C CA . LEU A 1 124 ? -15.032 -7.991 17.423 1.00 98.06 124 LEU A CA 1
ATOM 1014 C C . LEU A 1 124 ? -15.625 -9.018 16.449 1.00 98.06 124 LEU A C 1
ATOM 1016 O O . LEU A 1 124 ? -15.103 -9.169 15.343 1.00 98.06 124 LEU A O 1
ATOM 1020 N N . ALA A 1 125 ? -16.735 -9.664 16.815 1.00 97.94 125 ALA A N 1
ATOM 1021 C CA . ALA A 1 125 ? -17.367 -10.694 15.993 1.00 97.94 125 ALA A CA 1
ATOM 1022 C C . ALA A 1 125 ? -17.957 -10.137 14.689 1.00 97.94 125 ALA A C 1
ATOM 1024 O O . ALA A 1 125 ? -18.097 -10.863 13.710 1.00 97.94 125 ALA A O 1
ATOM 1025 N N . LYS A 1 126 ? -18.252 -8.832 14.640 1.00 97.38 126 LYS A N 1
ATOM 1026 C CA . LYS A 1 126 ? -18.688 -8.147 13.411 1.00 97.38 126 LYS A CA 1
ATOM 1027 C C . LYS A 1 126 ? -17.530 -7.758 12.499 1.00 97.38 126 LYS A C 1
ATOM 1029 O O . LYS A 1 126 ? -17.743 -7.517 11.315 1.00 97.38 126 LYS A O 1
ATOM 1034 N N . HIS A 1 127 ? -16.322 -7.660 13.050 1.00 98.00 127 HIS A N 1
ATOM 1035 C CA . HIS A 1 127 ? -15.128 -7.285 12.300 1.00 98.00 127 HIS A CA 1
ATOM 1036 C C . HIS A 1 127 ? -14.362 -8.497 11.778 1.00 98.00 127 HIS A C 1
ATOM 1038 O O . HIS A 1 127 ? -13.702 -8.368 10.754 1.00 98.00 127 HIS A O 1
ATOM 1044 N N . ILE A 1 128 ? -14.437 -9.649 12.444 1.00 98.38 128 ILE A N 1
ATOM 1045 C CA . ILE A 1 128 ? -13.763 -10.882 12.030 1.00 98.38 128 ILE A CA 1
ATOM 1046 C C . ILE A 1 128 ? -14.825 -11.935 11.733 1.00 98.38 128 ILE A C 1
ATOM 1048 O O . ILE A 1 128 ? -15.482 -12.413 12.657 1.00 98.38 128 ILE A O 1
ATOM 1052 N N . VAL A 1 129 ? -14.968 -12.291 10.458 1.00 98.06 129 VAL A N 1
ATOM 1053 C CA . VAL A 1 129 ? -16.020 -13.183 9.953 1.00 98.06 129 VAL A CA 1
ATOM 1054 C C . VAL A 1 129 ? -15.437 -14.324 9.122 1.00 98.06 129 VAL A C 1
ATOM 1056 O O . VAL A 1 129 ? -14.338 -14.204 8.580 1.00 98.06 129 VAL A O 1
ATOM 1059 N N . VAL A 1 130 ? -16.188 -15.416 8.994 1.00 98.25 130 VAL A N 1
ATOM 1060 C CA . VAL A 1 130 ? -15.923 -16.480 8.014 1.00 98.25 130 VAL A CA 1
ATOM 1061 C C . VAL A 1 130 ? -16.790 -16.227 6.788 1.00 98.25 130 VAL A C 1
ATOM 1063 O O . VAL A 1 130 ? -17.967 -15.894 6.923 1.00 98.25 130 VAL A O 1
ATOM 1066 N N . PHE A 1 131 ? -16.208 -16.370 5.603 1.00 97.94 131 PHE A N 1
ATOM 1067 C CA . PHE A 1 131 ? -16.945 -16.388 4.348 1.00 97.94 131 PHE A CA 1
ATOM 1068 C C . PHE A 1 131 ? -17.133 -17.835 3.895 1.00 97.94 131 PHE A C 1
ATOM 1070 O O . PHE A 1 131 ? -16.168 -18.522 3.557 1.00 97.94 131 PHE A O 1
ATOM 1077 N N . ASP A 1 132 ? -18.384 -18.285 3.932 1.00 96.25 132 ASP A N 1
ATOM 1078 C CA . ASP A 1 132 ? -18.791 -19.615 3.494 1.00 96.25 132 ASP A CA 1
ATOM 1079 C C . ASP A 1 132 ? -19.249 -19.555 2.032 1.00 96.25 132 ASP A C 1
ATOM 1081 O O . ASP A 1 132 ? -20.392 -19.212 1.728 1.00 96.25 132 ASP A O 1
ATOM 1085 N N . TYR A 1 133 ? -18.323 -19.850 1.120 1.00 95.25 133 TYR A N 1
ATOM 1086 C CA . TYR A 1 133 ? -18.560 -19.766 -0.321 1.00 95.25 133 TYR A CA 1
ATOM 1087 C C . TYR A 1 133 ? -19.500 -20.861 -0.846 1.00 95.25 133 TYR A C 1
ATOM 1089 O O . TYR A 1 133 ? -20.072 -20.704 -1.925 1.00 95.25 133 TYR A O 1
ATOM 1097 N N . HIS A 1 134 ? -19.733 -21.936 -0.088 1.00 94.00 134 HIS A N 1
ATOM 1098 C CA . HIS A 1 134 ? -20.702 -22.961 -0.475 1.00 94.00 134 HIS A CA 1
ATOM 1099 C C . HIS A 1 134 ? -22.137 -22.424 -0.434 1.00 94.00 134 HIS A C 1
ATOM 1101 O O . HIS A 1 134 ? -22.981 -22.852 -1.222 1.00 94.00 134 HIS A O 1
ATOM 1107 N N . LEU A 1 135 ? -22.410 -21.427 0.418 1.00 94.56 135 LEU A N 1
ATOM 1108 C CA . LEU A 1 135 ? -23.694 -20.718 0.429 1.00 94.56 135 LEU A CA 1
ATOM 1109 C C . LEU A 1 135 ? -23.921 -19.890 -0.844 1.00 94.56 135 LEU A C 1
ATOM 1111 O O . LEU A 1 135 ? -25.067 -19.598 -1.181 1.00 94.56 135 LEU A O 1
ATOM 1115 N N . GLU A 1 136 ? -22.853 -19.544 -1.566 1.00 93.75 136 GLU A N 1
ATOM 1116 C CA . GLU A 1 136 ? -22.919 -18.887 -2.877 1.00 93.75 136 GLU A CA 1
ATOM 1117 C C . GLU A 1 136 ? -22.955 -19.889 -4.046 1.00 93.75 136 GLU A C 1
ATOM 1119 O O . GLU A 1 136 ? -22.940 -19.482 -5.207 1.00 93.75 136 GLU A O 1
ATOM 1124 N N . GLY A 1 137 ? -23.024 -21.197 -3.765 1.00 95.25 137 GLY A N 1
ATOM 1125 C CA . GLY A 1 137 ? -23.031 -22.247 -4.787 1.00 95.25 137 GLY A CA 1
ATOM 1126 C C . GLY A 1 137 ? -21.668 -22.481 -5.445 1.00 95.25 137 GLY A C 1
ATOM 1127 O O . GLY A 1 137 ? -21.615 -22.967 -6.572 1.00 95.25 137 GLY A O 1
ATOM 1128 N N . ILE A 1 138 ? -20.575 -22.111 -4.770 1.00 95.81 138 ILE A N 1
ATOM 1129 C CA . ILE A 1 138 ? -19.207 -22.368 -5.227 1.00 95.81 138 ILE A CA 1
ATOM 1130 C C . ILE A 1 138 ? -18.733 -23.695 -4.615 1.00 95.81 138 ILE A C 1
ATOM 1132 O O . ILE A 1 138 ? -18.715 -23.858 -3.394 1.00 95.81 138 ILE A O 1
ATOM 1136 N N . ASP A 1 139 ? -18.330 -24.644 -5.461 1.00 93.69 139 ASP A N 1
ATOM 1137 C CA . ASP A 1 139 ? -17.839 -25.952 -5.005 1.00 93.69 139 ASP A CA 1
ATOM 1138 C C . ASP A 1 139 ? -16.398 -25.873 -4.479 1.00 93.69 139 ASP A C 1
ATOM 1140 O O . ASP A 1 139 ? -16.092 -26.430 -3.429 1.00 93.69 139 ASP A O 1
ATOM 1144 N N . CYS A 1 140 ? -15.528 -25.139 -5.184 1.00 94.44 140 CYS A N 1
ATOM 1145 C CA . CYS A 1 140 ? -14.123 -24.927 -4.837 1.00 94.44 140 CYS A CA 1
ATOM 1146 C C . CYS A 1 140 ? -13.763 -23.446 -4.974 1.00 94.44 140 CYS A C 1
ATOM 1148 O O . CYS A 1 140 ? -13.981 -22.831 -6.022 1.00 94.44 140 CYS A O 1
ATOM 1150 N N . PHE A 1 141 ? -13.188 -22.871 -3.917 1.00 96.62 141 PHE A N 1
ATOM 1151 C CA . PHE A 1 141 ? -12.742 -21.482 -3.922 1.00 96.62 141 PHE A CA 1
ATOM 1152 C C . PHE A 1 141 ? -11.294 -21.382 -4.412 1.00 96.62 141 PHE A C 1
ATOM 1154 O O . PHE A 1 141 ? -10.347 -21.548 -3.637 1.00 96.62 141 PHE A O 1
ATOM 1161 N N . ASP A 1 142 ? -11.132 -21.129 -5.711 1.00 96.12 142 ASP A N 1
ATOM 1162 C CA . ASP A 1 142 ? -9.830 -21.047 -6.379 1.00 96.12 142 ASP A CA 1
ATOM 1163 C C . ASP A 1 142 ? -9.272 -19.609 -6.513 1.00 96.12 142 ASP A C 1
ATOM 1165 O O . ASP A 1 142 ? -9.852 -18.631 -6.029 1.00 96.12 142 ASP A O 1
ATOM 1169 N N . GLU A 1 143 ? -8.123 -19.453 -7.187 1.00 95.38 143 GLU A N 1
ATOM 1170 C CA . GLU A 1 143 ? -7.524 -18.134 -7.457 1.00 95.38 143 GLU A CA 1
ATOM 1171 C C . GLU A 1 143 ? -8.435 -17.198 -8.273 1.00 95.38 143 GLU A C 1
ATOM 1173 O O . GLU A 1 143 ? -8.384 -15.982 -8.072 1.00 95.38 143 GLU A O 1
ATOM 1178 N N . ASN A 1 144 ? -9.271 -17.714 -9.178 1.00 94.56 144 ASN A N 1
ATOM 1179 C CA . ASN A 1 144 ? -10.173 -16.883 -9.980 1.00 94.56 144 ASN A CA 1
ATOM 1180 C C . ASN A 1 144 ? -11.334 -16.364 -9.129 1.00 94.56 144 ASN A C 1
ATOM 1182 O O . ASN A 1 144 ? -11.625 -15.163 -9.161 1.00 94.56 144 ASN A O 1
ATOM 1186 N N . HIS A 1 145 ? -11.934 -17.231 -8.310 1.00 96.31 145 HIS A N 1
ATOM 1187 C CA . HIS A 1 145 ? -12.953 -16.835 -7.337 1.00 96.31 145 HIS A CA 1
ATOM 1188 C C . HIS A 1 145 ? -12.390 -15.816 -6.343 1.00 96.31 145 HIS A C 1
ATOM 1190 O O . HIS A 1 145 ? -13.037 -14.803 -6.068 1.00 96.31 145 HIS A O 1
ATOM 1196 N N . LEU A 1 146 ? -11.147 -16.001 -5.884 1.00 96.81 146 LEU A N 1
ATOM 1197 C CA . LEU A 1 146 ? -10.477 -15.038 -5.014 1.00 96.81 146 LEU A CA 1
ATOM 1198 C C . LEU A 1 146 ? -10.324 -13.660 -5.678 1.00 96.81 146 LEU A C 1
ATOM 1200 O O . LEU A 1 146 ? -10.581 -12.648 -5.031 1.00 96.81 146 LEU A O 1
ATOM 1204 N N . LYS A 1 147 ? -9.945 -13.576 -6.960 1.00 95.00 147 LYS A N 1
ATOM 1205 C CA . LYS A 1 147 ? -9.809 -12.288 -7.678 1.00 95.00 147 LYS A CA 1
ATOM 1206 C C . LYS A 1 147 ? -11.141 -11.540 -7.781 1.00 95.00 147 LYS A C 1
ATOM 1208 O O . LYS A 1 147 ? -11.190 -10.327 -7.542 1.00 95.00 147 LYS A O 1
ATOM 1213 N N . VAL A 1 148 ? -12.226 -12.259 -8.077 1.00 94.81 148 VAL A N 1
ATOM 1214 C CA . VAL A 1 148 ? -13.586 -11.695 -8.108 1.00 94.81 148 VAL A CA 1
ATOM 1215 C C . VAL A 1 148 ? -14.008 -11.241 -6.709 1.00 94.81 148 VAL A C 1
ATOM 1217 O O . VAL A 1 148 ? -14.423 -10.093 -6.538 1.00 94.81 148 VAL A O 1
ATOM 1220 N N . TYR A 1 149 ? -13.816 -12.088 -5.696 1.00 96.81 149 TYR A N 1
ATOM 1221 C CA . TYR A 1 149 ? -14.135 -11.774 -4.305 1.00 96.81 149 TYR A CA 1
ATOM 1222 C C . TYR A 1 149 ? -13.373 -10.542 -3.803 1.00 96.81 149 TYR A C 1
ATOM 1224 O O . TYR A 1 149 ? -13.978 -9.633 -3.243 1.00 96.81 149 TYR A O 1
ATOM 1232 N N . LEU A 1 150 ? -12.064 -10.451 -4.057 1.00 95.94 150 LEU A N 1
ATOM 1233 C CA . LEU A 1 150 ? -11.241 -9.293 -3.691 1.00 95.94 150 LEU A CA 1
ATOM 1234 C C . LEU A 1 150 ? -11.703 -8.015 -4.401 1.00 95.94 150 LEU A C 1
ATOM 1236 O O . LEU A 1 150 ? -11.740 -6.950 -3.785 1.00 95.94 150 LEU A O 1
ATOM 1240 N N . SER A 1 151 ? -12.090 -8.108 -5.674 1.00 94.25 151 SER A N 1
ATOM 1241 C CA . SER A 1 151 ? -12.659 -6.970 -6.404 1.00 94.25 151 SER A CA 1
ATOM 1242 C C . SER A 1 151 ? -13.948 -6.485 -5.738 1.00 94.25 151 SER A C 1
ATOM 1244 O O . SER A 1 151 ? -14.085 -5.296 -5.451 1.00 94.25 151 SER A O 1
ATOM 1246 N N . ASN A 1 152 ? -14.872 -7.392 -5.416 1.00 94.81 152 ASN A N 1
ATOM 1247 C CA . ASN A 1 152 ? -16.126 -7.045 -4.742 1.00 94.81 152 ASN A CA 1
ATOM 1248 C C . ASN A 1 152 ? -15.870 -6.469 -3.342 1.00 94.81 152 ASN A C 1
ATOM 1250 O O . ASN A 1 152 ? -16.383 -5.403 -2.999 1.00 94.81 152 ASN A O 1
ATOM 1254 N N . LEU A 1 153 ? -15.004 -7.121 -2.566 1.00 95.19 153 LEU A N 1
ATOM 1255 C CA . LEU A 1 153 ? -14.656 -6.717 -1.210 1.00 95.19 153 LEU A CA 1
ATOM 1256 C C . LEU A 1 153 ? -13.979 -5.341 -1.172 1.00 95.19 153 LEU A C 1
ATOM 1258 O O . LEU A 1 153 ? -14.283 -4.555 -0.276 1.00 95.19 153 LEU A O 1
ATOM 1262 N N . MET A 1 154 ? -13.103 -4.995 -2.124 1.00 93.50 154 MET A N 1
ATOM 1263 C CA . MET A 1 154 ? -12.483 -3.661 -2.163 1.00 93.50 154 MET A CA 1
ATOM 1264 C C . MET A 1 154 ? -13.513 -2.547 -2.377 1.00 93.50 154 MET A C 1
ATOM 1266 O O . MET A 1 154 ? -13.393 -1.474 -1.779 1.00 93.50 154 MET A O 1
ATOM 1270 N N . ASN A 1 155 ? -14.505 -2.815 -3.227 1.00 91.62 155 ASN A N 1
ATOM 1271 C CA . ASN A 1 155 ? -15.528 -1.854 -3.629 1.00 91.62 155 ASN A CA 1
ATOM 1272 C C . ASN A 1 155 ? -16.705 -1.789 -2.636 1.00 91.62 155 ASN A C 1
ATOM 1274 O O . ASN A 1 155 ? -17.498 -0.854 -2.695 1.00 91.62 155 ASN A O 1
ATOM 1278 N N . GLU A 1 156 ? -16.817 -2.737 -1.696 1.00 92.38 156 GLU A N 1
ATOM 1279 C CA . GLU A 1 156 ? -17.831 -2.705 -0.633 1.00 92.38 156 GLU A CA 1
ATOM 1280 C C . GLU A 1 156 ? -17.680 -1.408 0.206 1.00 92.38 156 GLU A C 1
ATOM 1282 O O . GLU A 1 156 ? -16.588 -1.132 0.725 1.00 92.38 156 GLU A O 1
ATOM 1287 N N . PRO A 1 157 ? -18.736 -0.588 0.367 1.00 90.81 157 PRO A N 1
ATOM 1288 C CA . PRO A 1 157 ? -18.678 0.616 1.191 1.00 90.81 157 PRO A CA 1
ATOM 1289 C C . PRO A 1 157 ? -18.521 0.268 2.678 1.00 90.81 157 PRO A C 1
ATOM 1291 O O . PRO A 1 157 ? -18.887 -0.815 3.130 1.00 90.81 157 PRO A O 1
ATOM 1294 N N . TRP A 1 158 ? -17.981 1.198 3.467 1.00 91.44 158 TRP A N 1
ATOM 1295 C CA . TRP A 1 158 ? -17.897 1.012 4.917 1.00 91.44 158 TRP A CA 1
ATOM 1296 C C . TRP A 1 158 ? -19.232 1.322 5.588 1.00 91.44 158 TRP A C 1
ATOM 1298 O O . TRP A 1 158 ? -19.931 2.255 5.199 1.00 91.44 158 TRP A O 1
ATOM 1308 N N . VAL A 1 159 ? -19.561 0.562 6.633 1.00 91.12 159 VAL A N 1
ATOM 1309 C CA . VAL A 1 159 ? -20.774 0.785 7.423 1.00 91.12 159 VAL A CA 1
ATOM 1310 C C . VAL A 1 159 ? -20.572 1.983 8.350 1.00 91.12 159 VAL A C 1
ATOM 1312 O O . VAL A 1 159 ? -19.641 2.006 9.163 1.00 91.12 159 VAL A O 1
ATOM 1315 N N . ASP A 1 160 ? -21.467 2.966 8.259 1.00 89.06 160 ASP A N 1
ATOM 1316 C CA . ASP A 1 160 ? -21.437 4.166 9.094 1.00 89.06 160 ASP A CA 1
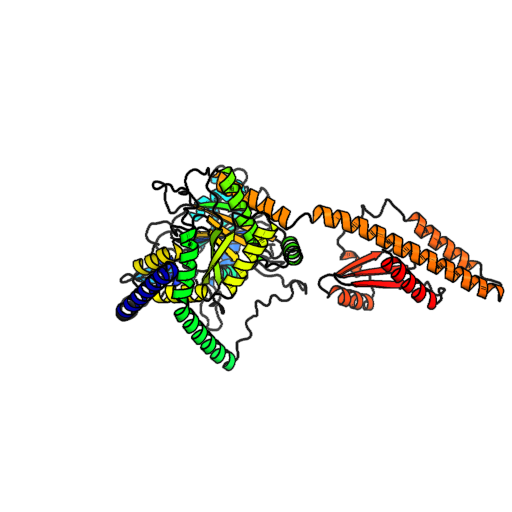ATOM 1317 C C . ASP A 1 160 ? -21.389 3.821 10.594 1.00 89.06 160 ASP A C 1
ATOM 1319 O O . ASP A 1 160 ? -22.110 2.959 11.097 1.00 89.06 160 ASP A O 1
ATOM 1323 N N . GLY A 1 161 ? -20.525 4.520 11.333 1.00 91.62 161 GLY A N 1
ATOM 1324 C CA . GLY A 1 161 ? -20.381 4.350 12.782 1.00 91.62 161 GLY A CA 1
ATOM 1325 C C . GLY A 1 161 ? -19.569 3.126 13.222 1.00 91.62 161 GLY A C 1
ATOM 1326 O O . GLY A 1 161 ? -19.352 2.965 14.424 1.00 91.62 161 GLY A O 1
ATOM 1327 N N . THR A 1 162 ? -19.082 2.302 12.291 1.00 94.62 162 THR A N 1
ATOM 1328 C CA . THR A 1 162 ? -18.164 1.187 12.577 1.00 94.62 162 THR A CA 1
ATOM 1329 C C . THR A 1 162 ? -16.705 1.596 12.368 1.00 94.62 162 THR A C 1
ATOM 1331 O O . THR A 1 162 ? -16.416 2.615 11.733 1.00 94.62 162 THR A O 1
ATOM 1334 N N . SER A 1 163 ? -15.764 0.836 12.938 1.00 95.50 163 SER A N 1
ATOM 1335 C CA . SER A 1 163 ? -14.342 1.045 12.648 1.00 95.50 163 SER A CA 1
ATOM 1336 C C . SER A 1 163 ? -14.013 0.526 11.248 1.00 95.50 163 SER A C 1
ATOM 1338 O O . SER A 1 163 ? -14.524 -0.508 10.828 1.00 95.50 163 SER A O 1
ATOM 1340 N N . TYR A 1 164 ? -13.161 1.233 10.509 1.00 95.00 164 TYR A N 1
ATOM 1341 C CA . TYR A 1 164 ? -12.942 0.971 9.084 1.00 95.00 164 TYR A CA 1
ATOM 1342 C C . TYR A 1 164 ? -11.928 -0.144 8.806 1.00 95.00 164 TYR A C 1
ATOM 1344 O O . TYR A 1 164 ? -10.926 0.060 8.116 1.00 95.00 164 TYR A O 1
ATOM 1352 N N . TRP A 1 165 ? -12.175 -1.320 9.373 1.00 97.25 165 TRP A N 1
ATOM 1353 C CA . TRP A 1 165 ? -11.419 -2.538 9.109 1.00 97.25 165 TRP A CA 1
ATOM 1354 C C . TRP A 1 165 ? -12.313 -3.778 9.224 1.00 97.25 165 TRP A C 1
ATOM 1356 O O . TRP A 1 165 ? -13.318 -3.770 9.935 1.00 97.25 165 TRP A O 1
ATOM 1366 N N . LYS A 1 166 ? -11.959 -4.840 8.503 1.00 97.88 166 LYS A N 1
ATOM 1367 C CA . LYS A 1 166 ? -12.671 -6.124 8.457 1.00 97.88 166 LYS A CA 1
ATOM 1368 C C . LYS A 1 166 ? -11.670 -7.230 8.144 1.00 97.88 166 LYS A C 1
ATOM 1370 O O . LYS A 1 166 ? -10.788 -7.038 7.310 1.00 97.88 166 LYS A O 1
ATOM 1375 N N . VAL A 1 167 ? -11.812 -8.379 8.786 1.00 98.44 167 VAL A N 1
ATOM 1376 C CA . VAL A 1 167 ? -11.062 -9.600 8.500 1.00 98.44 167 VAL A CA 1
ATOM 1377 C C . VAL A 1 167 ? -12.040 -10.666 8.039 1.00 98.44 167 VAL A C 1
ATOM 1379 O O . VAL A 1 167 ? -13.038 -10.925 8.705 1.00 98.44 167 VAL A O 1
ATOM 1382 N N . THR A 1 168 ? -11.752 -11.272 6.895 1.00 98.62 168 THR A N 1
ATOM 1383 C CA . THR A 1 168 ? -12.497 -12.419 6.375 1.00 98.62 168 THR A CA 1
ATOM 1384 C C . THR A 1 168 ? -11.596 -13.643 6.391 1.00 98.62 168 THR A C 1
ATOM 1386 O O . THR A 1 168 ? -10.484 -13.584 5.864 1.00 98.62 168 THR A O 1
ATOM 1389 N N . LEU A 1 169 ? -12.077 -14.734 6.975 1.00 98.50 169 LEU A N 1
ATOM 1390 C CA . LEU A 1 169 ? -11.470 -16.056 6.889 1.00 98.50 169 LEU A CA 1
ATOM 1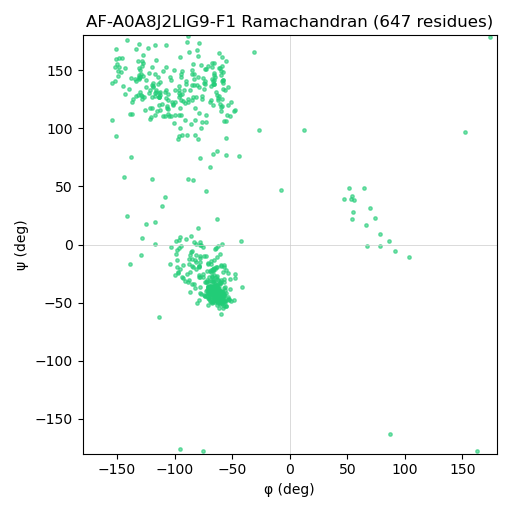391 C C . LEU A 1 169 ? -12.159 -16.858 5.778 1.00 98.50 169 LEU A C 1
ATOM 1393 O O . LEU A 1 169 ? -13.387 -16.890 5.728 1.00 98.50 169 LEU A O 1
ATOM 1397 N N . ILE A 1 170 ? -11.381 -17.501 4.907 1.00 98.31 170 ILE A N 1
ATOM 1398 C CA . ILE A 1 170 ? -11.887 -18.433 3.887 1.00 98.31 170 ILE A CA 1
ATOM 1399 C C . ILE A 1 170 ? -11.139 -19.750 4.049 1.00 98.31 170 ILE A C 1
ATOM 1401 O O . ILE A 1 170 ? -9.920 -19.787 3.889 1.00 98.31 170 ILE A O 1
ATOM 1405 N N . HIS A 1 171 ? -11.849 -20.818 4.396 1.00 97.94 171 HIS A N 1
ATOM 1406 C CA . HIS A 1 171 ? -11.260 -22.142 4.603 1.00 97.94 171 HIS A CA 1
ATOM 1407 C C . HIS A 1 171 ? -11.188 -22.936 3.297 1.00 97.94 171 HIS A C 1
ATOM 1409 O O . HIS A 1 171 ? -11.846 -22.597 2.320 1.00 97.94 171 HIS A O 1
ATOM 1415 N N . ASN A 1 172 ? -10.408 -24.015 3.296 1.00 96.69 172 ASN A N 1
ATOM 1416 C CA . ASN A 1 172 ? -10.305 -24.958 2.180 1.00 96.69 172 ASN A CA 1
ATOM 1417 C C . ASN A 1 172 ? -9.924 -24.305 0.837 1.00 96.69 172 ASN A C 1
ATOM 1419 O O . ASN A 1 172 ? -10.453 -24.656 -0.214 1.00 96.69 172 ASN A O 1
ATOM 1423 N N . TYR A 1 173 ? -9.027 -23.317 0.871 1.00 96.88 173 TYR A N 1
ATOM 1424 C CA . TYR A 1 173 ? -8.612 -22.592 -0.330 1.00 96.88 173 TYR A CA 1
ATOM 1425 C C . TYR A 1 173 ? -7.886 -23.504 -1.331 1.00 96.88 173 TYR A C 1
ATOM 1427 O O . TYR A 1 173 ? -6.934 -24.194 -0.950 1.00 96.88 173 TYR A O 1
ATOM 1435 N N . ASN A 1 174 ? -8.288 -23.465 -2.610 1.00 94.31 174 ASN A N 1
ATOM 1436 C CA . ASN A 1 174 ? -7.806 -24.358 -3.677 1.00 94.31 174 ASN A CA 1
ATOM 1437 C C . ASN A 1 174 ? -7.929 -25.858 -3.324 1.00 94.31 174 ASN A C 1
ATOM 1439 O O . ASN A 1 174 ? -6.996 -26.620 -3.587 1.00 94.31 174 ASN A O 1
ATOM 1443 N N . ASP A 1 175 ? -9.015 -26.274 -2.662 1.00 92.62 175 ASP A N 1
ATOM 1444 C CA . ASP A 1 175 ? -9.240 -27.650 -2.169 1.00 92.62 175 ASP A CA 1
ATOM 1445 C C . ASP A 1 175 ? -8.112 -28.198 -1.275 1.00 92.62 175 ASP A C 1
ATOM 1447 O O . ASP A 1 175 ? -7.922 -29.405 -1.112 1.00 92.62 175 ASP A O 1
ATOM 1451 N N . GLN A 1 176 ? -7.326 -27.305 -0.679 1.00 93.94 176 GLN A N 1
ATOM 1452 C CA . GLN A 1 176 ? -6.258 -27.644 0.252 1.00 93.94 176 GLN A CA 1
ATOM 1453 C C . GLN A 1 176 ? -6.682 -27.249 1.656 1.00 93.94 176 GLN A C 1
ATOM 1455 O O . GLN A 1 176 ? -7.424 -26.290 1.834 1.00 93.94 176 GLN A O 1
ATOM 1460 N N . ALA A 1 177 ? -6.152 -27.932 2.672 1.00 95.44 177 ALA A N 1
ATOM 1461 C CA . ALA A 1 177 ? -6.314 -27.547 4.073 1.00 95.44 177 ALA A CA 1
ATOM 1462 C C . ALA A 1 177 ? -5.537 -26.248 4.373 1.00 95.44 177 ALA A C 1
ATOM 1464 O O . ALA A 1 177 ? -4.530 -26.256 5.076 1.00 95.44 177 ALA A O 1
ATOM 1465 N N . LYS A 1 178 ? -5.979 -25.142 3.776 1.00 97.12 178 LYS A N 1
ATOM 1466 C CA . LYS A 1 178 ? -5.420 -23.798 3.858 1.00 97.12 178 LYS A CA 1
ATOM 1467 C C . LYS A 1 178 ? -6.529 -22.815 4.177 1.00 97.12 178 LYS A C 1
ATOM 1469 O O . LYS A 1 178 ? -7.638 -22.929 3.656 1.00 97.12 178 LYS A O 1
ATOM 1474 N N . THR A 1 179 ? -6.199 -21.822 4.990 1.00 98.00 179 THR A N 1
ATOM 1475 C CA . THR A 1 179 ? -7.097 -20.712 5.295 1.00 98.00 179 THR A CA 1
ATOM 1476 C C . THR A 1 179 ? -6.524 -19.425 4.721 1.00 98.00 179 THR A C 1
ATOM 1478 O O . THR A 1 179 ? -5.376 -19.070 5.001 1.00 98.00 179 THR A O 1
ATOM 1481 N N . LEU A 1 180 ? -7.325 -18.712 3.932 1.00 98.06 180 LEU A N 1
ATOM 1482 C CA . LEU A 1 180 ? -7.048 -17.328 3.571 1.00 98.06 180 LEU A CA 1
ATOM 1483 C C . LEU A 1 180 ? -7.530 -16.403 4.678 1.00 98.06 180 LEU A C 1
ATOM 1485 O O . LEU A 1 180 ? -8.641 -16.550 5.184 1.00 98.06 180 LEU A O 1
ATOM 1489 N N . ILE A 1 181 ? -6.710 -15.414 5.005 1.00 97.94 181 ILE A N 1
ATOM 1490 C CA . ILE A 1 181 ? -7.051 -14.336 5.929 1.00 97.94 181 ILE A CA 1
ATOM 1491 C C . ILE A 1 181 ? -6.932 -13.033 5.159 1.00 97.94 181 ILE A C 1
ATOM 1493 O O . ILE A 1 181 ? -5.833 -12.613 4.798 1.00 97.94 181 ILE A O 1
ATOM 1497 N N . ILE A 1 182 ? -8.070 -12.404 4.890 1.00 98.00 182 ILE A N 1
ATOM 1498 C CA . ILE A 1 182 ? -8.156 -11.176 4.103 1.00 98.00 182 ILE A CA 1
ATOM 1499 C C . ILE A 1 182 ? -8.506 -10.032 5.042 1.00 98.00 182 ILE A C 1
ATOM 1501 O O . ILE A 1 182 ? -9.621 -9.951 5.553 1.00 98.00 182 ILE A O 1
ATOM 1505 N N . MET A 1 183 ? -7.553 -9.138 5.263 1.00 97.56 183 MET A N 1
ATOM 1506 C CA . MET A 1 183 ? -7.709 -7.952 6.092 1.00 97.56 183 MET A CA 1
ATOM 1507 C C . MET A 1 183 ? -7.933 -6.732 5.213 1.00 97.56 183 MET A C 1
ATOM 1509 O O . MET A 1 183 ? -6.996 -6.222 4.606 1.00 97.56 183 MET A O 1
ATOM 1513 N N . LYS A 1 184 ? -9.174 -6.256 5.157 1.00 96.69 184 LYS A N 1
ATOM 1514 C CA . LYS A 1 184 ? -9.553 -4.994 4.522 1.00 96.69 184 LYS A CA 1
ATOM 1515 C C . LYS A 1 184 ? -9.478 -3.871 5.548 1.00 96.69 184 LYS A C 1
ATOM 1517 O O . LYS A 1 184 ? -9.955 -4.015 6.671 1.00 96.69 184 LYS A O 1
ATOM 1522 N N . TRP A 1 185 ? -8.948 -2.726 5.152 1.00 94.75 185 TRP A N 1
ATOM 1523 C CA . TRP A 1 185 ? -8.873 -1.527 5.989 1.00 94.75 185 TRP A CA 1
ATOM 1524 C C . TRP A 1 185 ? -8.954 -0.264 5.145 1.00 94.75 185 TRP A C 1
ATOM 1526 O O . TRP A 1 185 ? -8.501 -0.220 3.999 1.00 94.75 185 TRP A O 1
ATOM 1536 N N . GLN A 1 186 ? -9.513 0.792 5.724 1.00 93.69 186 GLN A N 1
ATOM 1537 C CA . GLN A 1 186 ? -9.410 2.115 5.136 1.00 93.69 186 GLN A CA 1
ATOM 1538 C C . GLN A 1 186 ? -8.052 2.728 5.482 1.00 93.69 186 GLN A C 1
ATOM 1540 O O . GLN A 1 186 ? -7.612 2.716 6.635 1.00 93.69 186 GLN A O 1
ATOM 1545 N N . HIS A 1 187 ? -7.423 3.366 4.499 1.00 92.62 187 HIS A N 1
ATOM 1546 C CA . HIS A 1 187 ? -6.097 3.967 4.633 1.00 92.62 187 HIS A CA 1
ATOM 1547 C C . HIS A 1 187 ? -6.026 5.149 5.623 1.00 92.62 187 HIS A C 1
ATOM 1549 O O . HIS A 1 187 ? -4.960 5.695 5.896 1.00 92.62 187 HIS A O 1
ATOM 1555 N N . VAL A 1 188 ? -7.155 5.579 6.199 1.00 92.69 188 VAL A N 1
ATOM 1556 C CA . VAL A 1 188 ? -7.153 6.536 7.317 1.00 92.69 188 VAL A CA 1
ATOM 1557 C C . VAL A 1 188 ? -6.530 5.942 8.582 1.00 92.69 188 VAL A C 1
ATOM 1559 O O . VAL A 1 188 ? -5.991 6.676 9.412 1.00 92.69 188 VAL A O 1
ATOM 1562 N N . LEU A 1 189 ? -6.644 4.623 8.764 1.00 94.31 189 LEU A N 1
ATOM 1563 C CA . LEU A 1 189 ? -6.216 3.952 9.987 1.00 94.31 189 LEU A CA 1
ATOM 1564 C C . LEU A 1 189 ? -4.701 3.774 9.991 1.00 94.31 189 LEU A C 1
ATOM 1566 O O . LEU A 1 189 ? -4.042 4.108 10.975 1.00 94.31 189 LEU A O 1
ATOM 1570 N N . ALA A 1 190 ? -4.164 3.281 8.882 1.00 93.38 190 ALA A N 1
ATOM 1571 C CA . ALA A 1 190 ? -2.789 2.843 8.748 1.00 93.38 190 ALA A CA 1
ATOM 1572 C C . ALA A 1 190 ? -2.287 3.116 7.330 1.00 93.38 190 ALA A C 1
ATOM 1574 O O . ALA A 1 190 ? -3.065 3.048 6.379 1.00 93.38 190 ALA A O 1
ATOM 1575 N N . ASP A 1 191 ? -0.993 3.387 7.202 1.00 92.88 191 ASP A N 1
ATOM 1576 C CA . ASP A 1 191 ? -0.266 3.133 5.961 1.00 92.88 191 ASP A CA 1
ATOM 1577 C C . ASP A 1 191 ? 0.300 1.710 5.945 1.00 92.88 191 ASP A C 1
ATOM 1579 O O . ASP A 1 191 ? 0.146 0.955 6.907 1.00 92.88 191 ASP A O 1
ATOM 1583 N N . GLY A 1 192 ? 0.988 1.324 4.872 1.00 90.62 192 GLY A N 1
ATOM 1584 C CA . GLY A 1 192 ? 1.510 -0.035 4.783 1.00 90.62 192 GLY A CA 1
ATOM 1585 C C . GLY A 1 192 ? 2.593 -0.402 5.807 1.00 90.62 192 GLY A C 1
ATOM 1586 O O . GLY A 1 192 ? 2.753 -1.587 6.095 1.00 90.62 192 GLY A O 1
ATOM 1587 N N . PHE A 1 193 ? 3.295 0.560 6.420 1.00 91.19 193 PHE A N 1
ATOM 1588 C CA . PHE A 1 193 ? 4.223 0.260 7.519 1.00 91.19 193 PHE A CA 1
ATOM 1589 C C . PHE A 1 193 ? 3.451 -0.086 8.798 1.00 91.19 193 PHE A C 1
ATOM 1591 O O . PHE A 1 193 ? 3.748 -1.079 9.472 1.00 91.19 193 PHE A O 1
ATOM 1598 N N . ALA A 1 194 ? 2.415 0.690 9.116 1.00 92.62 194 ALA A N 1
ATOM 1599 C CA . ALA A 1 194 ? 1.519 0.400 10.230 1.00 92.62 194 ALA A CA 1
ATOM 1600 C C . ALA A 1 194 ? 0.737 -0.909 10.011 1.00 92.62 194 ALA A C 1
ATOM 1602 O O . ALA A 1 194 ? 0.631 -1.721 10.930 1.00 92.62 194 ALA A O 1
ATOM 1603 N N . MET A 1 195 ? 0.260 -1.162 8.788 1.00 93.25 195 MET A N 1
ATOM 1604 C CA . MET A 1 195 ? -0.360 -2.433 8.391 1.00 93.25 195 MET A CA 1
ATOM 1605 C C . MET A 1 195 ? 0.582 -3.603 8.645 1.00 93.25 195 MET A C 1
ATOM 1607 O O . MET A 1 195 ? 0.207 -4.582 9.291 1.00 93.25 195 MET A O 1
ATOM 1611 N N . ARG A 1 196 ? 1.837 -3.475 8.208 1.00 89.50 196 ARG A N 1
ATOM 1612 C CA . ARG A 1 196 ? 2.848 -4.493 8.452 1.00 89.50 196 ARG A CA 1
ATOM 1613 C C . ARG A 1 196 ? 3.094 -4.716 9.945 1.00 89.50 196 ARG A C 1
ATOM 1615 O O . ARG A 1 196 ? 3.158 -5.857 10.387 1.00 89.50 196 ARG A O 1
ATOM 1622 N N . SER A 1 197 ? 3.140 -3.647 10.732 1.00 90.31 197 SER A N 1
ATOM 1623 C CA . SER A 1 197 ? 3.298 -3.732 12.189 1.00 90.31 197 SER A CA 1
ATOM 1624 C C . SER A 1 197 ? 2.155 -4.499 12.867 1.00 90.31 197 SER A C 1
ATOM 1626 O O . SER A 1 197 ? 2.384 -5.178 13.870 1.00 90.31 197 SER A O 1
ATOM 1628 N N . VAL A 1 198 ? 0.930 -4.418 12.333 1.00 93.25 198 VAL A N 1
ATOM 1629 C CA . VAL A 1 198 ? -0.194 -5.259 12.780 1.00 93.25 198 VAL A CA 1
ATOM 1630 C C . VAL A 1 198 ? 0.074 -6.714 12.414 1.00 93.25 198 VAL A C 1
ATOM 1632 O O . VAL A 1 198 ? -0.032 -7.576 13.281 1.00 93.25 198 VAL A O 1
ATOM 1635 N N . MET A 1 199 ? 0.472 -6.994 11.173 1.00 90.31 199 MET A N 1
ATOM 1636 C CA . MET A 1 199 ? 0.736 -8.364 10.718 1.00 90.31 199 MET A CA 1
ATOM 1637 C C . MET A 1 199 ? 1.865 -9.034 11.511 1.00 90.31 199 MET A C 1
ATOM 1639 O O . MET A 1 199 ? 1.707 -10.171 11.954 1.00 90.31 199 MET A O 1
ATOM 1643 N N . ASP A 1 200 ? 2.952 -8.310 11.785 1.00 87.50 200 ASP A N 1
ATOM 1644 C CA . ASP A 1 200 ? 4.055 -8.776 12.636 1.00 87.50 200 ASP A CA 1
ATOM 1645 C C . ASP A 1 200 ? 3.622 -9.005 14.088 1.00 87.50 200 ASP A C 1
ATOM 1647 O O . ASP A 1 200 ? 4.225 -9.809 14.790 1.00 87.50 200 ASP A O 1
ATOM 1651 N N . ALA A 1 201 ? 2.600 -8.291 14.567 1.00 90.81 201 ALA A N 1
ATOM 1652 C CA . ALA A 1 201 ? 2.078 -8.474 15.915 1.00 90.81 201 ALA A CA 1
ATOM 1653 C C . ALA A 1 201 ? 1.079 -9.639 16.005 1.00 90.81 201 ALA A C 1
ATOM 1655 O O . ALA A 1 201 ? 1.041 -10.321 17.029 1.00 90.81 201 ALA A O 1
ATOM 1656 N N . VAL A 1 202 ? 0.285 -9.882 14.957 1.00 91.88 202 VAL A N 1
ATOM 1657 C CA . VAL A 1 202 ? -0.618 -11.040 14.883 1.00 91.88 202 VAL A CA 1
ATOM 1658 C C . VAL A 1 202 ? 0.210 -12.320 14.731 1.00 91.88 202 VAL A C 1
ATOM 1660 O O . VAL A 1 202 ? -0.048 -13.314 15.418 1.00 91.88 202 VAL A O 1
ATOM 1663 N N . CYS A 1 203 ? 1.239 -12.291 13.887 1.00 90.81 203 CYS A N 1
ATOM 1664 C CA . CYS A 1 203 ? 2.106 -13.432 13.639 1.00 90.81 203 CYS A CA 1
ATOM 1665 C C . CYS A 1 203 ? 3.222 -13.561 14.690 1.00 90.81 203 CYS A C 1
ATOM 1667 O O . CYS A 1 203 ? 3.642 -12.615 15.342 1.00 90.81 203 CYS A O 1
ATOM 1669 N N . THR A 1 204 ? 3.724 -14.774 14.860 1.00 84.56 204 THR A N 1
ATOM 1670 C CA . THR A 1 204 ? 4.982 -15.075 15.544 1.00 84.56 204 THR A CA 1
ATOM 1671 C C . THR A 1 204 ? 6.043 -15.336 14.495 1.00 84.56 204 THR A C 1
ATOM 1673 O O . THR A 1 204 ? 5.911 -16.259 13.696 1.00 84.56 204 THR A O 1
ATOM 1676 N N . ILE A 1 205 ? 7.116 -14.559 14.514 1.00 76.94 205 ILE A N 1
ATOM 1677 C CA . ILE A 1 205 ? 8.309 -14.874 13.735 1.00 76.94 205 ILE A CA 1
ATOM 1678 C C . ILE A 1 205 ? 9.041 -15.957 14.523 1.00 76.94 205 ILE A C 1
ATOM 1680 O O . ILE A 1 205 ? 9.503 -15.690 15.637 1.00 76.94 205 ILE A O 1
ATOM 1684 N N . LYS A 1 206 ? 9.125 -17.189 13.997 1.00 69.69 206 LYS A N 1
ATOM 1685 C CA . LYS A 1 206 ? 10.102 -18.132 14.552 1.00 69.69 206 LYS A CA 1
ATOM 1686 C C . LYS A 1 206 ? 11.451 -17.455 14.379 1.00 69.69 206 LYS A C 1
ATOM 1688 O O . LYS A 1 206 ? 11.828 -17.154 13.253 1.00 69.69 206 LYS A O 1
ATOM 1693 N N . SER A 1 207 ? 12.149 -17.198 15.484 1.00 56.06 207 SER A N 1
ATOM 1694 C CA . SER A 1 207 ? 13.564 -16.844 15.448 1.00 56.06 207 SER A CA 1
ATOM 1695 C C . SER A 1 207 ? 14.292 -18.049 14.870 1.00 56.06 207 SER A C 1
ATOM 1697 O O . SER A 1 207 ? 14.784 -18.903 15.605 1.00 56.06 207 SER A O 1
ATOM 1699 N N . THR A 1 208 ? 14.280 -18.186 13.549 1.00 52.09 208 THR A N 1
ATOM 1700 C CA . THR A 1 208 ? 15.193 -19.078 12.869 1.00 52.09 208 THR A CA 1
ATOM 1701 C C . THR A 1 208 ? 16.560 -18.555 13.249 1.00 52.09 208 THR A C 1
ATOM 1703 O O . THR A 1 208 ? 16.881 -17.407 12.952 1.00 52.09 208 THR A O 1
ATOM 1706 N N . SER A 1 209 ? 17.352 -19.375 13.929 1.00 49.12 209 SER A N 1
ATOM 1707 C CA . SER A 1 209 ? 18.766 -19.134 14.223 1.00 49.12 209 SER A CA 1
ATOM 1708 C C . SER A 1 209 ? 19.621 -19.052 12.950 1.00 49.12 209 SER A C 1
ATOM 1710 O O . SER A 1 209 ? 20.812 -19.327 13.005 1.00 49.12 209 SER A O 1
ATOM 1712 N N . ASP A 1 210 ? 18.998 -18.762 11.807 1.00 46.16 210 ASP A N 1
ATOM 1713 C CA . ASP A 1 210 ? 19.599 -18.644 10.499 1.00 46.16 210 ASP A CA 1
ATOM 1714 C C . ASP A 1 210 ? 20.336 -17.299 10.440 1.00 46.16 210 ASP A C 1
ATOM 1716 O O . ASP A 1 210 ? 19.691 -16.249 10.349 1.00 46.16 210 ASP A O 1
ATOM 1720 N N . PRO A 1 211 ? 21.677 -17.299 10.512 1.00 48.97 211 PRO A N 1
ATOM 1721 C CA . PRO A 1 211 ? 22.478 -16.081 10.496 1.00 48.97 211 PRO A CA 1
ATOM 1722 C C . PRO A 1 211 ? 22.377 -15.338 9.153 1.00 48.97 211 PRO A C 1
ATOM 1724 O O . PRO A 1 211 ? 22.788 -14.183 9.075 1.00 48.97 211 PRO A O 1
ATOM 1727 N N . LEU A 1 212 ? 21.838 -15.981 8.101 1.00 40.47 212 LEU A N 1
ATOM 1728 C CA . LEU A 1 212 ? 21.618 -15.399 6.769 1.00 40.47 212 LEU A CA 1
ATOM 1729 C C . LEU A 1 212 ? 20.275 -14.682 6.630 1.00 40.47 212 LEU A C 1
ATOM 1731 O O . LEU A 1 212 ? 20.144 -13.798 5.777 1.00 40.47 212 LEU A O 1
ATOM 1735 N N . ALA A 1 213 ? 19.321 -14.929 7.534 1.00 46.12 213 ALA A N 1
ATOM 1736 C CA . ALA A 1 213 ? 18.304 -13.933 7.869 1.00 46.12 213 ALA A CA 1
ATOM 1737 C C . ALA A 1 213 ? 18.971 -12.831 8.708 1.00 46.12 213 ALA A C 1
ATOM 1739 O O . ALA A 1 213 ? 18.473 -12.476 9.776 1.00 46.12 213 ALA A O 1
ATOM 1740 N N . GLY A 1 214 ? 20.149 -12.378 8.245 1.00 42.62 214 GLY A N 1
ATOM 1741 C CA . GLY A 1 214 ? 21.107 -11.573 8.977 1.00 42.62 214 GLY A CA 1
ATOM 1742 C C . GLY A 1 214 ? 20.327 -10.482 9.616 1.00 42.62 214 GLY A C 1
ATOM 1743 O O . GLY A 1 214 ? 19.657 -9.782 8.854 1.00 42.62 214 GLY A O 1
ATOM 1744 N N . GLU A 1 215 ? 20.324 -10.506 10.963 1.00 41.12 215 GLU A N 1
ATOM 1745 C CA . GLU A 1 215 ? 19.386 -9.793 11.817 1.00 41.12 215 GLU A CA 1
ATOM 1746 C C . GLU A 1 215 ? 18.917 -8.601 11.029 1.00 41.12 215 GLU A C 1
ATOM 1748 O O . GLU A 1 215 ? 19.638 -7.608 10.876 1.00 41.12 215 GLU A O 1
ATOM 1753 N N . GLY A 1 216 ? 17.742 -8.748 10.419 1.00 43.12 216 GLY A N 1
ATOM 1754 C CA . GLY A 1 216 ? 17.024 -7.612 9.928 1.00 43.12 216 GLY A CA 1
ATOM 1755 C C . GLY A 1 216 ? 16.673 -6.900 11.212 1.00 43.12 216 GLY A C 1
ATOM 1756 O O . GLY A 1 216 ? 15.578 -7.081 11.724 1.00 43.12 216 GLY A O 1
ATOM 1757 N N . ASN A 1 217 ? 17.628 -6.190 11.810 1.00 40.22 217 ASN A N 1
ATOM 1758 C CA . ASN A 1 217 ? 17.686 -4.764 11.954 1.00 40.22 217 ASN A CA 1
ATOM 1759 C C . ASN A 1 217 ? 16.569 -4.032 11.161 1.00 40.22 217 ASN A C 1
ATOM 1761 O O . ASN A 1 217 ? 16.778 -2.927 10.672 1.00 40.22 217 ASN A O 1
ATOM 1765 N N . VAL A 1 218 ? 15.305 -4.479 11.246 1.00 44.69 218 VAL A N 1
ATOM 1766 C CA . VAL A 1 218 ? 14.343 -3.784 12.097 1.00 44.69 218 VAL A CA 1
ATOM 1767 C C . VAL A 1 218 ? 15.099 -3.504 13.378 1.00 44.69 218 VAL A C 1
ATOM 1769 O O . VAL A 1 218 ? 15.041 -4.250 14.354 1.00 44.69 218 VAL A O 1
ATOM 1772 N N . THR A 1 219 ? 15.974 -2.501 13.301 1.00 43.69 219 THR A N 1
ATOM 1773 C CA . THR A 1 219 ? 16.706 -2.016 14.436 1.00 43.69 219 THR A CA 1
ATOM 1774 C C . THR A 1 219 ? 15.548 -1.737 15.360 1.00 43.69 219 THR A C 1
ATOM 1776 O O . THR A 1 219 ? 14.683 -0.915 15.048 1.00 43.69 219 THR A O 1
ATOM 1779 N N . LYS A 1 220 ? 15.419 -2.511 16.442 1.00 48.00 220 LYS A N 1
ATOM 1780 C CA . LYS A 1 220 ? 14.733 -1.996 17.613 1.00 48.00 220 LYS A CA 1
ATOM 1781 C C . LYS A 1 220 ? 15.536 -0.748 17.860 1.00 48.00 220 LYS A C 1
ATOM 1783 O O . LYS A 1 220 ? 16.654 -0.894 18.353 1.00 48.00 220 LYS A O 1
ATOM 1788 N N . HIS A 1 221 ? 15.087 0.377 17.284 1.00 50.22 221 HIS A N 1
ATOM 1789 C CA . HIS A 1 221 ? 15.912 1.555 17.100 1.00 50.22 221 HIS A CA 1
ATOM 1790 C C . HIS A 1 221 ? 16.459 1.782 18.485 1.00 50.22 221 HIS A C 1
ATOM 1792 O O . HIS A 1 221 ? 15.659 1.975 19.409 1.00 50.22 221 HIS A O 1
ATOM 1798 N N . LYS A 1 222 ? 17.774 1.553 18.664 1.00 53.88 222 LYS A N 1
ATOM 1799 C CA . LYS A 1 222 ? 18.372 1.699 19.986 1.00 53.88 222 LYS A CA 1
ATOM 1800 C C . LYS A 1 222 ? 17.897 3.074 20.417 1.00 53.88 222 LYS A C 1
ATOM 1802 O O . LYS A 1 222 ? 18.051 3.985 19.598 1.00 53.88 222 LYS A O 1
ATOM 1807 N N . PRO A 1 223 ? 17.192 3.184 21.560 1.00 58.03 223 PRO A N 1
ATOM 1808 C CA . PRO A 1 223 ? 16.570 4.436 21.943 1.00 58.03 223 PRO A CA 1
ATOM 1809 C C . PRO A 1 223 ? 17.643 5.499 21.783 1.00 58.03 223 PRO A C 1
ATOM 1811 O O . PRO A 1 223 ? 18.718 5.372 22.369 1.00 58.03 223 PRO A O 1
ATOM 1814 N N . LEU A 1 224 ? 17.404 6.411 20.837 1.00 66.25 224 LEU A N 1
ATOM 1815 C CA . LEU A 1 224 ? 18.405 7.380 20.424 1.00 66.25 224 LEU A CA 1
ATOM 1816 C C . LEU A 1 224 ? 18.820 8.131 21.684 1.00 66.25 224 LEU A C 1
ATOM 1818 O O . LEU A 1 224 ? 17.951 8.525 22.467 1.00 66.25 224 LEU A O 1
ATOM 1822 N N . ASP A 1 225 ? 20.123 8.294 21.908 1.00 77.94 225 ASP A N 1
ATOM 1823 C CA . ASP A 1 225 ? 20.558 9.130 23.019 1.00 77.94 225 ASP A CA 1
ATOM 1824 C C . ASP A 1 225 ? 20.001 10.557 22.836 1.00 77.94 225 ASP A C 1
ATOM 1826 O O . ASP A 1 225 ? 19.675 10.998 21.726 1.00 77.94 225 ASP A O 1
ATOM 1830 N N . ASN A 1 226 ? 19.826 11.288 23.939 1.00 78.94 226 ASN A N 1
ATOM 1831 C CA . ASN A 1 226 ? 19.186 12.607 23.893 1.00 78.94 226 ASN A CA 1
ATOM 1832 C C . ASN A 1 226 ? 19.903 13.580 22.934 1.00 78.94 226 ASN A C 1
ATOM 1834 O O . ASN A 1 226 ? 19.251 14.429 22.322 1.00 78.94 226 ASN A O 1
ATOM 1838 N N . ASN A 1 227 ? 21.217 13.428 22.749 1.00 78.12 227 ASN A N 1
ATOM 1839 C CA . ASN A 1 227 ? 22.011 14.254 21.838 1.00 78.12 227 ASN A CA 1
ATOM 1840 C C . ASN A 1 227 ? 21.705 13.939 20.367 1.00 78.12 227 ASN A C 1
ATOM 1842 O O . ASN A 1 227 ? 21.513 14.851 19.559 1.00 78.12 227 ASN A O 1
ATOM 1846 N N . SER A 1 228 ? 21.564 12.659 20.032 1.00 77.69 228 SER A N 1
ATOM 1847 C CA . SER A 1 228 ? 21.131 12.178 18.723 1.00 77.69 228 SER A CA 1
ATOM 1848 C C . SER A 1 228 ? 19.726 12.672 18.414 1.00 77.69 228 SER A C 1
ATOM 1850 O O . SER A 1 228 ? 19.464 13.067 17.284 1.00 77.69 228 SER A O 1
ATOM 1852 N N . ILE A 1 229 ? 18.830 12.744 19.406 1.00 78.19 229 ILE A N 1
ATOM 1853 C CA . ILE A 1 229 ? 17.481 13.300 19.215 1.00 78.19 229 ILE A CA 1
ATOM 1854 C C . ILE A 1 229 ? 17.541 14.779 18.813 1.00 78.19 229 ILE A C 1
ATOM 1856 O O . ILE A 1 229 ? 16.831 15.177 17.890 1.00 78.19 229 ILE A O 1
ATOM 1860 N N . VAL A 1 230 ? 18.364 15.602 19.472 1.00 80.94 230 VAL A N 1
ATOM 1861 C CA . VAL A 1 230 ? 18.505 17.028 19.114 1.00 80.94 230 VAL A CA 1
ATOM 1862 C C . VAL A 1 230 ? 19.092 17.180 17.712 1.00 80.94 230 VAL A C 1
ATOM 1864 O O . VAL A 1 230 ? 18.540 17.926 16.903 1.00 80.94 230 VAL A O 1
ATOM 1867 N N . TYR A 1 231 ? 20.155 16.438 17.390 1.00 82.19 231 TYR A N 1
ATOM 1868 C CA . TYR A 1 231 ? 20.764 16.454 16.058 1.00 82.19 231 TYR A CA 1
ATOM 1869 C C . TYR A 1 231 ? 19.789 15.982 14.967 1.00 82.19 231 TYR A C 1
ATOM 1871 O O . TYR A 1 231 ? 19.683 16.603 13.908 1.00 82.19 231 TYR A O 1
ATOM 1879 N N . ILE A 1 232 ? 19.015 14.928 15.232 1.00 80.50 232 ILE A N 1
ATOM 1880 C CA . ILE A 1 232 ? 17.979 14.425 14.323 1.00 80.50 232 ILE A CA 1
ATOM 1881 C C . ILE A 1 232 ? 16.883 15.471 14.136 1.00 80.50 232 ILE A C 1
ATOM 1883 O O . ILE A 1 232 ? 16.513 15.756 13.005 1.00 80.50 232 ILE A O 1
ATOM 1887 N N . LYS A 1 233 ? 16.406 16.117 15.205 1.00 83.19 233 LYS A N 1
ATOM 1888 C CA . LYS A 1 233 ? 15.397 17.182 15.093 1.00 83.19 233 LYS A CA 1
ATOM 1889 C C . LYS A 1 233 ? 15.910 18.382 14.302 1.00 83.19 233 LYS A C 1
ATOM 1891 O O . LYS A 1 233 ? 15.181 18.918 13.472 1.00 83.19 233 LYS A O 1
ATOM 1896 N N . LEU A 1 234 ? 17.153 18.799 14.535 1.00 83.62 234 LEU A N 1
ATOM 1897 C CA . LEU A 1 234 ? 17.748 19.932 13.830 1.00 83.62 234 LEU A CA 1
ATOM 1898 C C . LEU A 1 234 ? 18.002 19.605 12.352 1.00 83.62 234 LEU A C 1
ATOM 1900 O O . LEU A 1 234 ? 17.679 20.410 11.482 1.00 83.62 234 LEU A O 1
ATOM 1904 N N . SER A 1 235 ? 18.525 18.416 12.049 1.00 81.75 235 SER A N 1
ATOM 1905 C CA . SER A 1 235 ? 18.705 17.955 10.666 1.00 81.75 235 SER A CA 1
ATOM 1906 C C . SER A 1 235 ? 17.370 17.764 9.943 1.00 81.75 235 SER A C 1
ATOM 1908 O O . SER A 1 235 ? 17.251 18.166 8.788 1.00 81.75 235 SER A O 1
ATOM 1910 N N . GLN A 1 236 ? 16.336 17.256 10.621 1.00 82.75 236 GLN A N 1
ATOM 1911 C CA . GLN A 1 236 ? 14.967 17.208 10.102 1.00 82.75 236 GLN A CA 1
ATOM 1912 C C . GLN A 1 236 ? 14.417 18.608 9.835 1.00 82.75 236 GLN A C 1
ATOM 1914 O O . GLN A 1 236 ? 13.818 18.823 8.784 1.00 82.75 236 GLN A O 1
ATOM 1919 N N . PHE A 1 237 ? 14.640 19.571 10.733 1.00 85.25 237 PHE A N 1
ATOM 1920 C CA . PHE A 1 237 ? 14.228 20.959 10.529 1.00 85.25 237 PHE A CA 1
ATOM 1921 C C . PHE A 1 237 ? 14.895 21.565 9.289 1.00 85.25 237 PHE A C 1
ATOM 1923 O O . PHE A 1 237 ? 14.204 22.063 8.403 1.00 85.25 237 PHE A O 1
ATOM 1930 N N . TRP A 1 238 ? 16.220 21.459 9.163 1.00 86.75 238 TRP A N 1
ATOM 1931 C CA . TRP A 1 238 ? 16.932 21.961 7.984 1.00 86.75 238 TRP A CA 1
ATOM 1932 C C . TRP A 1 238 ? 16.543 21.226 6.701 1.00 86.75 238 TRP A C 1
ATOM 1934 O O . TRP A 1 238 ? 16.364 21.866 5.666 1.00 86.75 238 TRP A O 1
ATOM 1944 N N . GLY A 1 239 ? 16.350 19.907 6.764 1.00 85.25 239 GLY A N 1
ATOM 1945 C CA . GLY A 1 239 ? 15.832 19.113 5.651 1.00 85.25 239 GLY A CA 1
ATOM 1946 C C . GLY A 1 239 ? 14.430 19.556 5.227 1.00 85.25 239 GLY A C 1
ATOM 1947 O O . GLY A 1 239 ? 14.168 19.693 4.036 1.00 85.25 239 GLY A O 1
ATOM 1948 N N . THR A 1 240 ? 13.565 19.873 6.192 1.00 84.69 240 THR A N 1
ATOM 1949 C CA . THR A 1 240 ? 12.223 20.431 5.961 1.00 84.69 240 THR A CA 1
ATOM 1950 C C . THR A 1 240 ? 12.311 21.785 5.271 1.00 84.69 240 THR A C 1
ATOM 1952 O O . THR A 1 240 ? 11.676 21.988 4.241 1.00 84.69 240 THR A O 1
ATOM 1955 N N . MET A 1 241 ? 13.129 22.702 5.795 1.00 86.44 241 MET A N 1
ATOM 1956 C CA . MET A 1 241 ? 13.297 24.037 5.217 1.00 86.44 241 MET A CA 1
ATOM 1957 C C . MET A 1 241 ? 13.856 23.966 3.798 1.00 86.44 241 MET A C 1
ATOM 1959 O O . MET A 1 241 ? 13.319 24.606 2.897 1.00 86.44 241 MET A O 1
ATOM 1963 N N . LYS A 1 242 ? 14.880 23.135 3.572 1.00 88.50 242 LYS A N 1
ATOM 1964 C CA . LYS A 1 242 ? 15.423 22.875 2.236 1.00 88.50 242 LYS A CA 1
ATOM 1965 C C . LYS A 1 242 ? 14.334 22.342 1.307 1.00 88.50 242 LYS A C 1
ATOM 1967 O O . LYS A 1 242 ? 14.153 22.886 0.222 1.00 88.50 242 LYS A O 1
ATOM 1972 N N . ALA A 1 243 ? 13.583 21.329 1.739 1.00 87.38 243 ALA A N 1
ATOM 1973 C CA . ALA A 1 243 ? 12.507 20.768 0.938 1.00 87.38 243 ALA A CA 1
ATOM 1974 C C . ALA A 1 243 ? 11.469 21.830 0.575 1.00 87.38 243 ALA A C 1
ATOM 1976 O O . ALA A 1 243 ? 11.168 21.977 -0.597 1.00 87.38 243 ALA A O 1
ATOM 1977 N N . LEU A 1 244 ? 10.997 22.638 1.525 1.00 85.25 244 LEU A N 1
ATOM 1978 C CA . LEU A 1 244 ? 10.011 23.689 1.261 1.00 85.25 244 LEU A CA 1
ATOM 1979 C C . LEU A 1 244 ? 10.521 24.790 0.319 1.00 85.25 244 LEU A C 1
ATOM 1981 O O . LEU A 1 244 ? 9.756 25.266 -0.516 1.00 85.25 244 LEU A O 1
ATOM 1985 N N . ILE A 1 245 ? 11.795 25.178 0.428 1.00 87.12 245 ILE A N 1
ATOM 1986 C CA . ILE A 1 245 ? 12.403 26.212 -0.425 1.00 87.12 245 ILE A CA 1
ATOM 1987 C C . ILE A 1 245 ? 12.568 25.712 -1.865 1.00 87.12 245 ILE A C 1
ATOM 1989 O O . ILE A 1 245 ? 12.230 26.427 -2.807 1.00 87.12 245 ILE A O 1
ATOM 1993 N N . PHE A 1 246 ? 13.078 24.492 -2.050 1.00 88.38 246 PHE A N 1
ATOM 1994 C CA . PHE A 1 246 ? 13.348 23.940 -3.382 1.00 88.38 246 PHE A CA 1
ATOM 1995 C C . PHE A 1 246 ? 12.128 23.273 -4.025 1.00 88.38 246 PHE A C 1
ATOM 1997 O O . PHE A 1 246 ? 12.094 23.118 -5.246 1.00 88.38 246 PHE A O 1
ATOM 2004 N N . PHE A 1 247 ? 11.109 22.920 -3.237 1.00 89.19 247 PHE A N 1
ATOM 2005 C CA . PHE A 1 247 ? 9.927 22.199 -3.702 1.00 89.19 247 PHE A CA 1
ATOM 2006 C C . PHE A 1 247 ? 9.224 22.861 -4.893 1.00 89.19 247 PHE A C 1
ATOM 2008 O O . PHE A 1 247 ? 8.966 22.142 -5.854 1.00 89.19 247 PHE A O 1
ATOM 2015 N N . PRO A 1 248 ? 8.948 24.183 -4.923 1.00 87.38 248 PRO A N 1
ATOM 2016 C CA . PRO A 1 248 ? 8.274 24.790 -6.069 1.00 87.38 248 PRO A CA 1
ATOM 2017 C C . PRO A 1 248 ? 9.057 24.634 -7.376 1.00 87.38 248 PRO A C 1
ATOM 2019 O O . PRO A 1 248 ? 8.462 24.347 -8.410 1.00 87.38 248 PRO A O 1
ATOM 2022 N N . TYR A 1 249 ? 10.385 24.784 -7.328 1.00 89.00 249 TYR A N 1
ATOM 2023 C CA . TYR A 1 249 ? 11.249 24.597 -8.493 1.00 89.00 249 TYR A CA 1
ATOM 2024 C C . TYR A 1 249 ? 11.303 23.130 -8.923 1.00 89.00 249 TYR A C 1
ATOM 2026 O O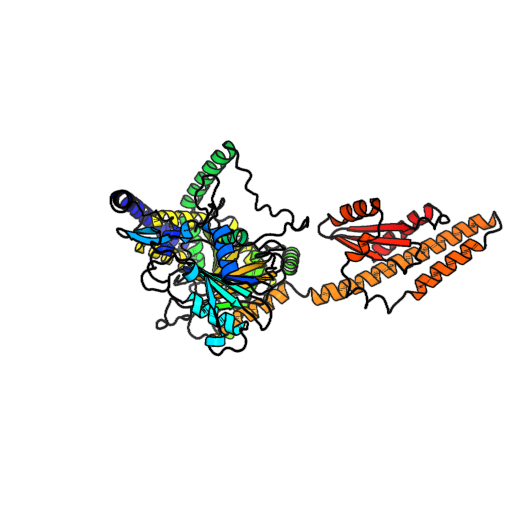 . TYR A 1 249 ? 11.094 22.838 -10.099 1.00 89.00 249 TYR A O 1
ATOM 2034 N N . GLU A 1 250 ? 11.549 22.206 -7.986 1.00 87.88 250 GLU A N 1
ATOM 2035 C CA . GLU A 1 250 ? 11.622 20.778 -8.309 1.00 87.88 250 GLU A CA 1
ATOM 2036 C C . GLU A 1 250 ? 10.272 20.267 -8.840 1.00 87.88 250 GLU A C 1
ATOM 2038 O O . GLU A 1 250 ? 10.249 19.594 -9.866 1.00 87.88 250 GLU A O 1
ATOM 2043 N N . LEU A 1 251 ? 9.146 20.656 -8.227 1.00 86.69 251 LEU A N 1
ATOM 2044 C CA . LEU A 1 251 ? 7.803 20.314 -8.704 1.00 86.69 251 LEU A CA 1
ATOM 2045 C C . LEU A 1 251 ? 7.514 20.922 -10.080 1.00 86.69 251 LEU A C 1
ATOM 2047 O O . LEU A 1 251 ? 6.883 20.269 -10.898 1.00 86.69 251 LEU A O 1
ATOM 2051 N N . ALA A 1 252 ? 7.967 22.142 -10.368 1.00 86.69 252 ALA A N 1
ATOM 2052 C CA . ALA A 1 252 ? 7.762 22.770 -11.672 1.00 86.69 252 ALA A CA 1
ATOM 2053 C C . ALA A 1 252 ? 8.577 22.143 -12.787 1.00 86.69 252 ALA A C 1
ATOM 2055 O O . ALA A 1 252 ? 8.061 21.925 -13.882 1.00 86.69 252 ALA A O 1
ATOM 2056 N N . HIS A 1 253 ? 9.833 21.827 -12.499 1.00 86.19 253 HIS A N 1
ATOM 2057 C CA . HIS A 1 253 ? 10.660 21.027 -13.384 1.00 86.19 253 HIS A CA 1
ATOM 2058 C C . HIS A 1 253 ? 9.988 19.684 -13.663 1.00 86.19 253 HIS A C 1
ATOM 2060 O O . HIS A 1 253 ? 9.865 19.272 -14.814 1.00 86.19 253 HIS A O 1
ATOM 2066 N N . PHE A 1 254 ? 9.465 19.061 -12.612 1.00 82.75 254 PHE A N 1
ATOM 2067 C CA . PHE A 1 254 ? 8.794 17.781 -12.692 1.00 82.75 254 PHE A CA 1
ATOM 2068 C C . PHE A 1 254 ? 7.477 17.824 -13.482 1.00 82.75 254 PHE A C 1
ATOM 2070 O O . PHE A 1 254 ? 7.283 17.046 -14.409 1.00 82.75 254 PHE A O 1
ATOM 2077 N N . GLN A 1 255 ? 6.587 18.770 -13.182 1.00 82.69 255 GLN A N 1
ATOM 2078 C CA . GLN A 1 255 ? 5.340 18.979 -13.920 1.00 82.69 255 GLN A CA 1
ATOM 2079 C C . GLN A 1 255 ? 5.602 19.444 -15.351 1.00 82.69 255 GLN A C 1
ATOM 2081 O O . GLN A 1 255 ? 4.829 19.107 -16.234 1.00 82.69 255 GLN A O 1
ATOM 2086 N N . GLY A 1 256 ? 6.684 20.182 -15.608 1.00 83.75 256 GLY A N 1
ATOM 2087 C CA . GLY A 1 256 ? 7.108 20.534 -16.961 1.00 83.75 256 GLY A CA 1
ATOM 2088 C C . GLY A 1 256 ? 7.500 19.304 -17.777 1.00 83.75 256 GLY A C 1
ATOM 2089 O O . GLY A 1 256 ? 7.106 19.203 -18.936 1.00 83.75 256 GLY A O 1
ATOM 2090 N N . GLN A 1 257 ? 8.208 18.353 -17.158 1.00 80.75 257 GLN A N 1
ATOM 2091 C CA . GLN A 1 257 ? 8.473 17.047 -17.759 1.00 80.75 257 GLN A CA 1
ATOM 2092 C C . GLN A 1 257 ? 7.181 16.248 -17.929 1.00 80.75 257 GLN A C 1
ATOM 2094 O O . GLN A 1 257 ? 6.948 15.723 -19.001 1.00 80.75 257 GLN A O 1
ATOM 2099 N N . ALA A 1 258 ? 6.296 16.184 -16.935 1.00 77.69 258 ALA A N 1
ATOM 2100 C CA . ALA A 1 258 ? 5.051 15.422 -17.058 1.00 77.69 258 ALA A CA 1
ATOM 2101 C C . ALA A 1 258 ? 4.088 16.012 -18.109 1.00 77.69 258 ALA A C 1
ATOM 2103 O O . ALA A 1 258 ? 3.506 15.278 -18.899 1.00 77.69 258 ALA A O 1
ATOM 2104 N N . ALA A 1 259 ? 3.964 17.340 -18.171 1.00 77.44 259 ALA A N 1
ATOM 2105 C CA . ALA A 1 259 ? 3.083 18.040 -19.103 1.00 77.44 259 ALA A CA 1
ATOM 2106 C C . ALA A 1 259 ? 3.550 17.942 -20.560 1.00 77.44 259 ALA A C 1
ATOM 2108 O O . ALA A 1 259 ? 2.732 18.067 -21.459 1.00 77.44 259 ALA A O 1
ATOM 2109 N N . SER A 1 260 ? 4.838 17.693 -20.826 1.00 71.50 260 SER A N 1
ATOM 2110 C CA . SER A 1 260 ? 5.278 17.389 -22.195 1.00 71.50 260 SER A CA 1
ATOM 2111 C C . SER A 1 260 ? 4.853 15.993 -22.662 1.00 71.50 260 SER A C 1
ATOM 2113 O O . SER A 1 260 ? 4.994 15.687 -23.840 1.00 71.50 260 SER A O 1
ATOM 2115 N N . HIS A 1 261 ? 4.339 15.157 -21.757 1.00 68.38 261 HIS A N 1
ATOM 2116 C CA . HIS A 1 261 ? 3.859 13.804 -22.028 1.00 68.38 261 HIS A CA 1
ATOM 2117 C C . HIS A 1 261 ? 2.331 13.724 -21.880 1.00 68.38 261 HIS A C 1
ATOM 2119 O O . HIS A 1 261 ? 1.830 12.703 -21.422 1.00 68.38 261 HIS A O 1
ATOM 2125 N N . GLU A 1 262 ? 1.614 14.809 -22.215 1.00 55.06 262 GLU A N 1
ATOM 2126 C CA . GLU A 1 262 ? 0.164 15.025 -22.050 1.00 55.06 262 GLU A CA 1
ATOM 2127 C C . GLU A 1 262 ? -0.682 13.931 -22.722 1.00 55.06 262 GLU A C 1
ATOM 2129 O O . GLU A 1 262 ? -1.219 14.090 -23.815 1.00 55.06 262 GLU A O 1
ATOM 2134 N N . ILE A 1 263 ? -0.758 12.768 -22.084 1.00 62.03 263 ILE A N 1
ATOM 2135 C CA . ILE A 1 263 ? -1.427 11.592 -22.612 1.00 62.03 263 ILE A CA 1
ATOM 2136 C C . ILE A 1 263 ? -2.168 10.970 -21.443 1.00 62.03 263 ILE A C 1
ATOM 2138 O O . ILE A 1 263 ? -1.579 10.450 -20.496 1.00 62.03 263 ILE A O 1
ATOM 2142 N N . ASN A 1 264 ? -3.496 11.030 -21.518 1.00 73.38 264 ASN A N 1
ATOM 2143 C CA . ASN A 1 264 ? -4.319 10.095 -20.777 1.00 73.38 264 ASN A CA 1
ATOM 2144 C C . ASN A 1 264 ? -3.880 8.704 -21.226 1.00 73.38 264 ASN A C 1
ATOM 2146 O O . ASN A 1 264 ? -4.173 8.309 -22.350 1.00 73.38 264 ASN A O 1
ATOM 2150 N N . LEU A 1 265 ? -3.151 7.993 -20.359 1.00 76.38 265 LEU A N 1
ATOM 2151 C CA . LEU A 1 265 ? -2.674 6.637 -20.645 1.00 76.38 265 LEU A CA 1
ATOM 2152 C C . LEU A 1 265 ? -3.822 5.707 -21.061 1.00 76.38 265 LEU A C 1
ATOM 2154 O O . LEU A 1 265 ? -3.612 4.714 -21.748 1.00 76.38 265 LEU A O 1
ATOM 2158 N N . TRP A 1 266 ? -5.033 6.060 -20.631 1.00 80.81 266 TRP A N 1
ATOM 2159 C CA . TRP A 1 266 ? -6.243 5.299 -20.825 1.00 80.81 266 TRP A CA 1
ATOM 2160 C C . TRP A 1 266 ? -7.386 6.186 -21.304 1.00 80.81 266 TRP A C 1
ATOM 2162 O O . TRP A 1 266 ? -7.597 7.284 -20.777 1.00 80.81 266 TRP A O 1
ATOM 2172 N N . GLU A 1 267 ? -8.185 5.666 -22.229 1.00 82.69 267 GLU A N 1
ATOM 2173 C CA . GLU A 1 267 ? -9.524 6.189 -22.473 1.00 82.69 267 GLU A CA 1
ATOM 2174 C C . GLU A 1 267 ? -10.409 5.922 -21.241 1.00 82.69 267 GLU A C 1
ATOM 2176 O O . GLU A 1 267 ? -10.287 4.887 -20.584 1.00 82.69 267 GLU A O 1
ATOM 2181 N N . LYS A 1 268 ? -11.274 6.871 -20.870 1.00 83.44 268 LYS A N 1
ATOM 2182 C CA . LYS A 1 268 ? -12.113 6.773 -19.663 1.00 83.44 268 LYS A CA 1
ATOM 2183 C C . LYS A 1 268 ? -13.593 6.799 -20.018 1.00 83.44 268 LYS A C 1
ATOM 2185 O O . LYS A 1 268 ? -14.022 7.673 -20.767 1.00 83.44 268 LYS A O 1
ATOM 2190 N N . ASP A 1 269 ? -14.372 5.909 -19.402 1.00 83.06 269 ASP A N 1
ATOM 2191 C CA . ASP A 1 269 ? -15.822 6.062 -19.299 1.00 83.06 269 ASP A CA 1
ATOM 2192 C C . ASP A 1 269 ? -16.095 7.257 -18.424 1.00 83.06 269 ASP A C 1
ATOM 2194 O O . ASP A 1 269 ? -15.757 7.275 -17.238 1.00 83.06 269 ASP A O 1
ATOM 2198 N N . THR A 1 270 ? -16.779 8.234 -18.987 1.00 80.69 270 THR A N 1
ATOM 2199 C CA . THR A 1 270 ? -17.377 9.290 -18.184 1.00 80.69 270 THR A CA 1
ATOM 2200 C C . THR A 1 270 ? -18.668 8.820 -17.505 1.00 80.69 270 THR A C 1
ATOM 2202 O O . THR A 1 270 ? -19.092 9.465 -16.546 1.00 80.69 270 THR A O 1
ATOM 2205 N N . ASN A 1 271 ? -19.258 7.695 -17.937 1.00 78.88 271 ASN A N 1
ATOM 2206 C CA . ASN A 1 271 ? -20.496 7.130 -17.391 1.00 78.88 271 ASN A CA 1
ATOM 2207 C C . ASN A 1 271 ? -20.276 6.023 -16.348 1.00 78.88 271 ASN A C 1
ATOM 2209 O O . ASN A 1 271 ? -21.164 5.792 -15.528 1.00 78.88 271 ASN A O 1
ATOM 2213 N N . ALA A 1 272 ? -19.132 5.330 -16.351 1.00 74.00 272 ALA A N 1
ATOM 2214 C CA . ALA A 1 272 ? -18.863 4.274 -15.376 1.00 74.00 272 ALA A CA 1
ATOM 2215 C C . ALA A 1 272 ? -18.571 4.865 -13.984 1.00 74.00 272 ALA A C 1
ATOM 2217 O O . ALA A 1 272 ? -18.039 5.977 -13.867 1.00 74.00 272 ALA A O 1
ATOM 2218 N N . PRO A 1 273 ? -18.874 4.130 -12.899 1.00 70.44 273 PRO A N 1
ATOM 2219 C CA . PRO A 1 273 ? -18.559 4.582 -11.553 1.00 70.44 273 PRO A CA 1
ATOM 2220 C C . PRO A 1 273 ? -17.043 4.785 -11.399 1.00 70.44 273 PRO A C 1
ATOM 2222 O O . PRO A 1 273 ? -16.256 3.843 -11.439 1.00 70.44 273 PRO A O 1
ATOM 2225 N N . ASN A 1 274 ? -16.632 6.038 -11.179 1.00 68.25 274 ASN A N 1
ATOM 2226 C CA . ASN A 1 274 ? -15.226 6.463 -11.068 1.00 68.25 274 ASN A CA 1
ATOM 2227 C C . ASN A 1 274 ? -14.460 5.868 -9.863 1.00 68.25 274 ASN A C 1
ATOM 2229 O O . ASN A 1 274 ? -13.276 6.170 -9.681 1.00 68.25 274 ASN A O 1
ATOM 2233 N N . GLU A 1 275 ? -15.136 5.093 -9.013 1.00 77.38 275 GLU A N 1
ATOM 2234 C CA . GLU A 1 275 ? -14.673 4.673 -7.684 1.00 77.38 275 GLU A CA 1
ATOM 2235 C C . GLU A 1 275 ? -14.504 3.147 -7.552 1.00 77.38 275 GLU A C 1
ATOM 2237 O O . GLU A 1 275 ? -14.093 2.681 -6.492 1.00 77.38 275 GLU A O 1
ATOM 2242 N N . GLU A 1 276 ? -14.776 2.368 -8.606 1.00 88.44 276 GLU A N 1
ATOM 2243 C CA . GLU A 1 276 ? -14.649 0.906 -8.567 1.00 88.44 276 GLU A CA 1
ATOM 2244 C C . GLU A 1 276 ? -13.355 0.387 -9.206 1.00 88.44 276 GLU A C 1
ATOM 2246 O O . GLU A 1 276 ? -12.848 0.957 -10.173 1.00 88.44 276 GLU A O 1
ATOM 2251 N N . TYR A 1 277 ? -12.864 -0.752 -8.704 1.00 91.00 277 TYR A N 1
ATOM 2252 C CA . TYR A 1 277 ? -11.627 -1.400 -9.152 1.00 91.00 277 TYR A CA 1
ATOM 2253 C C . TYR A 1 277 ? -11.819 -2.871 -9.525 1.00 91.00 277 TYR A C 1
ATOM 2255 O O . TYR A 1 277 ? -12.580 -3.590 -8.870 1.00 91.00 277 TYR A O 1
ATOM 2263 N N . TYR A 1 278 ? -11.075 -3.320 -10.535 1.00 92.19 278 TYR A N 1
ATOM 2264 C CA . TYR A 1 278 ? -10.747 -4.727 -10.754 1.00 92.19 278 TYR A CA 1
ATOM 2265 C C . TYR A 1 278 ? -9.445 -5.072 -10.034 1.00 92.19 278 TYR A C 1
ATOM 2267 O O . TYR A 1 278 ? -8.503 -4.275 -10.047 1.00 92.19 278 TYR A O 1
ATOM 2275 N N . MET A 1 279 ? -9.394 -6.264 -9.441 1.00 93.81 279 MET A N 1
ATOM 2276 C CA . MET A 1 279 ? -8.232 -6.796 -8.732 1.00 93.81 279 MET A CA 1
ATOM 2277 C C . MET A 1 279 ? -7.660 -8.011 -9.449 1.00 93.81 279 MET A C 1
ATOM 2279 O O . MET A 1 279 ? -8.396 -8.904 -9.865 1.00 93.81 279 MET A O 1
ATOM 2283 N N . ASN A 1 280 ? -6.337 -8.086 -9.531 1.00 95.25 280 ASN A N 1
ATOM 2284 C CA . ASN A 1 280 ? -5.623 -9.282 -9.965 1.00 95.25 280 ASN A CA 1
ATOM 2285 C C . ASN A 1 280 ? -4.304 -9.409 -9.215 1.00 95.25 280 ASN A C 1
ATOM 2287 O O . ASN A 1 280 ? -3.786 -8.436 -8.685 1.00 95.25 280 ASN A O 1
ATOM 2291 N N . PHE A 1 281 ? -3.730 -10.597 -9.192 1.00 96.62 281 PHE A N 1
ATOM 2292 C CA . PHE A 1 281 ? -2.406 -10.808 -8.643 1.00 96.62 281 PHE A CA 1
ATOM 2293 C C . PHE A 1 281 ? -1.654 -11.849 -9.458 1.00 96.62 281 PHE A C 1
ATOM 2295 O O . PHE A 1 281 ? -2.262 -12.721 -10.084 1.00 96.62 281 PHE A O 1
ATOM 2302 N N . THR A 1 282 ? -0.331 -11.734 -9.454 1.00 97.00 282 THR A N 1
ATOM 2303 C CA . THR A 1 282 ? 0.562 -12.679 -10.128 1.00 97.00 282 THR A CA 1
ATOM 2304 C C . THR A 1 282 ? 0.778 -13.931 -9.285 1.00 97.00 282 THR A C 1
ATOM 2306 O O . THR A 1 282 ? 0.525 -13.950 -8.070 1.00 97.00 282 THR A O 1
ATOM 2309 N N . LYS A 1 283 ? 1.358 -14.959 -9.895 1.00 95.38 283 LYS A N 1
ATOM 2310 C CA . LYS A 1 283 ? 2.017 -16.046 -9.168 1.00 95.38 283 LYS A CA 1
ATOM 2311 C C . LYS A 1 283 ? 3.164 -15.519 -8.283 1.00 95.38 283 LYS A C 1
ATOM 2313 O O . LYS A 1 283 ? 3.654 -14.402 -8.498 1.00 95.38 283 LYS A O 1
ATOM 2318 N N . PRO A 1 284 ? 3.603 -16.300 -7.283 1.00 94.56 284 PRO A N 1
ATOM 2319 C CA . PRO A 1 284 ? 4.722 -15.914 -6.441 1.00 94.56 284 PRO A CA 1
ATOM 2320 C C . PRO A 1 284 ? 6.065 -16.045 -7.175 1.00 94.56 284 PRO A C 1
ATOM 2322 O O . PRO A 1 284 ? 6.333 -17.042 -7.847 1.00 94.56 284 PRO A O 1
ATOM 2325 N N . PHE A 1 285 ? 6.945 -15.060 -6.994 1.00 94.12 285 PHE A N 1
ATOM 2326 C CA . PHE A 1 285 ? 8.313 -15.055 -7.514 1.00 94.12 285 PHE A CA 1
ATOM 2327 C C . PHE A 1 285 ? 9.328 -15.239 -6.387 1.00 94.12 285 PHE A C 1
ATOM 2329 O O . PHE A 1 285 ? 9.272 -14.488 -5.410 1.00 94.12 285 PHE A O 1
ATOM 2336 N N . PRO A 1 286 ? 10.304 -16.155 -6.516 1.00 93.12 286 PRO A N 1
ATOM 2337 C CA . PRO A 1 286 ? 11.330 -16.340 -5.497 1.00 93.12 286 PRO A CA 1
ATOM 2338 C C . PRO A 1 286 ? 12.195 -15.087 -5.298 1.00 93.12 286 PRO A C 1
ATOM 2340 O O . PRO A 1 286 ? 12.855 -14.623 -6.229 1.00 93.12 286 PRO A O 1
ATOM 2343 N N . VAL A 1 287 ? 12.282 -14.583 -4.064 1.00 91.69 287 VAL A N 1
ATOM 2344 C CA . VAL A 1 287 ? 13.120 -13.420 -3.700 1.00 91.69 287 VAL A CA 1
ATOM 2345 C C . VAL A 1 287 ? 14.586 -13.660 -4.058 1.00 91.69 287 VAL A C 1
ATOM 2347 O O . VAL A 1 287 ? 15.263 -12.741 -4.514 1.00 91.69 287 VAL A O 1
ATOM 2350 N N . ALA A 1 288 ? 15.075 -14.892 -3.882 1.00 90.94 288 ALA A N 1
ATOM 2351 C CA . ALA A 1 288 ? 16.440 -15.271 -4.240 1.00 90.94 288 ALA A CA 1
ATOM 2352 C C . ALA A 1 288 ? 16.733 -15.003 -5.725 1.00 90.94 288 ALA A C 1
ATOM 2354 O O . ALA A 1 288 ? 17.754 -14.401 -6.042 1.00 90.94 288 ALA A O 1
ATOM 2355 N N . ALA A 1 289 ? 15.803 -15.352 -6.619 1.00 92.12 289 ALA A N 1
ATOM 2356 C CA . ALA A 1 289 ? 15.964 -15.129 -8.052 1.00 92.12 289 ALA A CA 1
ATOM 2357 C C . ALA A 1 289 ? 16.041 -13.638 -8.399 1.00 92.12 289 ALA A C 1
ATOM 2359 O O . ALA A 1 289 ? 16.873 -13.216 -9.201 1.00 92.12 289 ALA A O 1
ATOM 2360 N N . ILE A 1 290 ? 15.222 -12.828 -7.730 1.00 93.62 290 ILE A N 1
ATOM 2361 C CA . ILE A 1 290 ? 15.196 -11.378 -7.930 1.00 93.62 290 ILE A CA 1
ATOM 2362 C C . ILE A 1 290 ? 16.482 -10.740 -7.404 1.00 93.62 290 ILE A C 1
ATOM 2364 O O . ILE A 1 290 ? 17.043 -9.874 -8.067 1.00 93.62 290 ILE A O 1
ATOM 2368 N N . LYS A 1 291 ? 16.999 -11.191 -6.253 1.00 92.88 291 LYS A N 1
ATOM 2369 C CA . LYS A 1 291 ? 18.306 -10.755 -5.733 1.00 92.88 291 LYS A CA 1
ATOM 2370 C C . LYS A 1 291 ? 19.453 -11.144 -6.671 1.00 92.88 291 LYS A C 1
ATOM 2372 O O . LYS A 1 291 ? 20.351 -10.336 -6.892 1.00 92.88 291 LYS A O 1
ATOM 2377 N N . SER A 1 292 ? 19.414 -12.333 -7.272 1.00 92.62 292 SER A N 1
ATOM 2378 C CA . SER A 1 292 ? 20.397 -12.730 -8.288 1.00 92.62 292 SER A CA 1
ATOM 2379 C C . SER A 1 292 ? 20.331 -11.828 -9.521 1.00 92.62 292 SER A C 1
ATOM 2381 O O . SER A 1 292 ? 21.367 -11.361 -9.990 1.00 92.62 292 SER A O 1
ATOM 2383 N N . ALA A 1 293 ? 19.129 -11.510 -10.012 1.00 93.31 293 ALA A N 1
ATOM 2384 C CA . ALA A 1 293 ? 18.954 -10.541 -11.094 1.00 93.31 293 ALA A CA 1
ATOM 2385 C C . ALA A 1 293 ? 19.452 -9.143 -10.688 1.00 93.31 293 ALA A C 1
ATOM 2387 O O . ALA A 1 293 ? 20.106 -8.461 -11.474 1.00 93.31 293 ALA A O 1
ATOM 2388 N N . GLN A 1 294 ? 19.201 -8.733 -9.444 1.00 94.62 294 GLN A N 1
ATOM 2389 C CA . GLN A 1 294 ? 19.643 -7.451 -8.899 1.00 94.62 294 GLN A CA 1
ATOM 2390 C C . GLN A 1 294 ? 21.164 -7.317 -8.985 1.00 94.62 294 GLN A C 1
ATOM 2392 O O . GLN A 1 294 ? 21.663 -6.308 -9.483 1.00 94.62 294 GLN A O 1
ATOM 2397 N N . ALA A 1 295 ? 21.884 -8.352 -8.547 1.00 93.75 295 ALA A N 1
ATOM 2398 C CA . ALA A 1 295 ? 23.335 -8.419 -8.645 1.00 93.75 295 ALA A CA 1
ATOM 2399 C C . ALA A 1 295 ? 23.797 -8.432 -10.110 1.00 93.75 295 ALA A C 1
ATOM 2401 O O . ALA A 1 295 ? 24.638 -7.618 -10.488 1.00 93.75 295 ALA A O 1
ATOM 2402 N N . LYS A 1 296 ? 23.187 -9.281 -10.953 1.00 94.00 296 LYS A N 1
ATOM 2403 C CA . LYS A 1 296 ? 23.517 -9.415 -12.383 1.00 94.00 296 LYS A CA 1
ATOM 2404 C C . LYS A 1 296 ? 23.480 -8.075 -13.123 1.00 94.00 296 LYS A C 1
ATOM 2406 O O . LYS A 1 296 ? 24.385 -7.788 -13.897 1.00 94.00 296 LYS A O 1
ATOM 2411 N N . TYR A 1 297 ? 22.446 -7.265 -12.895 1.00 94.69 297 TYR A N 1
ATOM 2412 C CA . TYR A 1 297 ? 22.269 -5.987 -13.595 1.00 94.69 297 TYR A CA 1
ATOM 2413 C C . TYR A 1 297 ? 22.795 -4.775 -12.813 1.00 94.69 297 TYR A C 1
ATOM 2415 O O . TYR A 1 297 ? 22.756 -3.663 -13.332 1.00 94.69 297 TYR A O 1
ATOM 2423 N N . SER A 1 298 ? 23.291 -4.956 -11.582 1.00 95.50 298 SER A N 1
ATOM 2424 C CA . SER A 1 298 ? 23.770 -3.864 -10.714 1.00 95.50 298 SER A CA 1
ATOM 2425 C C . SER A 1 298 ? 22.742 -2.737 -10.504 1.00 95.50 298 SER A C 1
ATOM 2427 O O . SER A 1 298 ? 23.072 -1.547 -10.507 1.00 95.50 298 SER A O 1
ATOM 2429 N N . VAL A 1 299 ? 21.477 -3.112 -10.306 1.00 96.31 299 VAL A N 1
ATOM 2430 C CA . VAL A 1 299 ? 20.352 -2.184 -10.085 1.00 96.31 299 VAL A CA 1
ATOM 2431 C C . VAL A 1 299 ? 19.724 -2.369 -8.704 1.00 96.31 299 VAL A C 1
ATOM 2433 O O . VAL A 1 299 ? 20.066 -3.283 -7.958 1.00 96.31 299 VAL A O 1
ATOM 2436 N N . GLY A 1 300 ? 18.809 -1.485 -8.310 1.00 94.88 300 GLY A N 1
ATOM 2437 C CA . GLY A 1 300 ? 18.014 -1.658 -7.097 1.00 94.88 300 GLY A CA 1
ATOM 2438 C C . GLY A 1 300 ? 16.973 -2.777 -7.217 1.00 94.88 300 GLY A C 1
ATOM 2439 O O . GLY A 1 300 ? 16.448 -3.048 -8.292 1.00 94.88 300 GLY A O 1
ATOM 2440 N N . PHE A 1 301 ? 16.597 -3.382 -6.087 1.00 94.06 301 PHE A N 1
ATOM 2441 C CA . PHE A 1 301 ? 15.525 -4.385 -6.047 1.00 94.06 301 PHE A CA 1
ATOM 2442 C C . PHE A 1 301 ? 14.200 -3.839 -6.618 1.00 94.06 301 PHE A C 1
ATOM 2444 O O . PHE A 1 301 ? 13.592 -4.449 -7.489 1.00 94.06 301 PHE A O 1
ATOM 2451 N N . GLN A 1 302 ? 13.768 -2.655 -6.161 1.00 94.88 302 GLN A N 1
ATOM 2452 C CA . GLN A 1 302 ? 12.536 -2.002 -6.635 1.00 94.88 302 GLN A CA 1
ATOM 2453 C C . GLN A 1 302 ? 12.585 -1.656 -8.127 1.00 94.88 302 GLN A C 1
ATOM 2455 O O . GLN A 1 302 ? 11.558 -1.700 -8.796 1.00 94.88 302 GLN A O 1
ATOM 2460 N N . THR A 1 303 ? 13.778 -1.369 -8.648 1.00 96.00 303 THR A N 1
ATOM 2461 C CA . THR A 1 303 ? 14.005 -1.075 -10.062 1.00 96.00 303 THR A CA 1
ATOM 2462 C C . THR A 1 303 ? 13.627 -2.258 -10.946 1.00 96.00 303 THR A C 1
ATOM 2464 O O . THR A 1 303 ? 12.940 -2.067 -11.943 1.00 96.00 303 THR A O 1
ATOM 2467 N N . LEU A 1 304 ? 14.020 -3.480 -10.572 1.00 95.94 304 LEU A N 1
ATOM 2468 C CA . LEU A 1 304 ? 13.653 -4.688 -11.321 1.00 95.94 304 LEU A CA 1
ATOM 2469 C C . LEU A 1 304 ? 12.144 -4.897 -11.360 1.00 95.94 304 LEU A C 1
ATOM 2471 O O . LEU A 1 304 ? 11.578 -5.095 -12.431 1.00 95.94 304 LEU A O 1
ATOM 2475 N N . LEU A 1 305 ? 11.500 -4.805 -10.195 1.00 96.38 305 LEU A N 1
ATOM 2476 C CA . LEU A 1 305 ? 10.054 -4.980 -10.079 1.00 96.38 305 LEU A CA 1
ATOM 2477 C C . LEU A 1 305 ? 9.296 -3.963 -10.928 1.00 96.38 305 LEU A C 1
ATOM 2479 O O . LEU A 1 305 ? 8.373 -4.314 -11.657 1.00 96.38 305 LEU A O 1
ATOM 2483 N N . PHE A 1 306 ? 9.689 -2.695 -10.830 1.00 96.56 306 PHE A N 1
ATOM 2484 C CA . PHE A 1 306 ? 9.014 -1.627 -11.546 1.00 96.56 306 PHE A CA 1
ATOM 2485 C C . PHE A 1 306 ? 9.312 -1.657 -13.049 1.00 96.56 306 PHE A C 1
ATOM 2487 O O . PHE A 1 306 ? 8.430 -1.356 -13.843 1.00 96.56 306 PHE A O 1
ATOM 2494 N N . SER A 1 307 ? 10.507 -2.097 -13.456 1.00 96.69 307 SER A N 1
ATOM 2495 C CA . SER A 1 307 ? 10.842 -2.324 -14.867 1.00 96.69 307 SER A CA 1
ATOM 2496 C C . SER A 1 307 ? 9.949 -3.403 -15.492 1.00 96.69 307 SER A C 1
ATOM 2498 O O . SER A 1 307 ? 9.440 -3.206 -16.595 1.00 96.69 307 SER A O 1
ATOM 2500 N N . ALA A 1 308 ? 9.669 -4.497 -14.768 1.00 96.81 308 ALA A N 1
ATOM 2501 C CA . ALA A 1 308 ? 8.724 -5.522 -15.221 1.00 96.81 308 ALA A CA 1
ATOM 2502 C C . ALA A 1 308 ? 7.302 -4.962 -15.387 1.00 96.81 308 ALA A C 1
ATOM 2504 O O . ALA A 1 308 ? 6.655 -5.224 -16.397 1.00 96.81 308 ALA A O 1
ATOM 2505 N N . VAL A 1 309 ? 6.844 -4.126 -14.448 1.00 96.44 309 VAL A N 1
ATOM 2506 C CA . VAL A 1 309 ? 5.554 -3.421 -14.554 1.00 96.44 309 VAL A CA 1
ATOM 2507 C C . VAL A 1 309 ? 5.524 -2.490 -15.767 1.00 96.44 309 VAL A C 1
ATOM 2509 O O . VAL A 1 309 ? 4.578 -2.539 -16.547 1.00 96.44 309 VAL A O 1
ATOM 2512 N N . SER A 1 310 ? 6.560 -1.669 -15.953 1.00 95.88 310 SER A N 1
ATOM 2513 C CA . SER A 1 310 ? 6.693 -0.755 -17.096 1.00 95.88 310 SER A CA 1
ATOM 2514 C C . SER A 1 310 ? 6.639 -1.522 -18.421 1.00 95.88 310 SER A C 1
ATOM 2516 O O . SER A 1 310 ? 5.941 -1.132 -19.354 1.00 95.88 310 SER A O 1
ATOM 2518 N N . SER A 1 311 ? 7.318 -2.672 -18.471 1.00 95.75 311 SER A N 1
ATOM 2519 C CA . SER A 1 311 ? 7.339 -3.566 -19.627 1.00 95.75 311 SER A CA 1
ATOM 2520 C C . SER A 1 311 ? 5.977 -4.187 -19.924 1.00 95.75 311 SER A C 1
ATOM 2522 O O . SER A 1 311 ? 5.509 -4.158 -21.063 1.00 95.75 311 SER A O 1
ATOM 2524 N N . ALA A 1 312 ? 5.299 -4.687 -18.893 1.00 95.56 312 ALA A N 1
ATOM 2525 C CA . ALA A 1 312 ? 3.963 -5.243 -19.025 1.00 95.56 312 ALA A CA 1
ATOM 2526 C C . ALA A 1 312 ? 2.947 -4.195 -19.490 1.00 95.56 312 ALA A C 1
ATOM 2528 O O . ALA A 1 312 ? 2.142 -4.483 -20.373 1.00 95.56 312 ALA A O 1
ATOM 2529 N N . LEU A 1 313 ? 3.006 -2.972 -18.954 1.00 93.44 313 LEU A N 1
ATOM 2530 C CA . LEU A 1 313 ? 2.132 -1.874 -19.368 1.00 93.44 313 LEU A CA 1
ATOM 2531 C C . LEU A 1 313 ? 2.355 -1.485 -20.830 1.00 93.44 313 LEU A C 1
ATOM 2533 O O . LEU A 1 313 ? 1.383 -1.378 -21.569 1.00 93.44 313 LEU A O 1
ATOM 2537 N N . GLU A 1 314 ? 3.608 -1.334 -21.268 1.00 94.12 314 GLU A N 1
ATOM 2538 C CA . GLU A 1 314 ? 3.926 -1.059 -22.674 1.00 94.12 314 GLU A CA 1
ATOM 2539 C C . GLU A 1 314 ? 3.325 -2.124 -23.600 1.00 94.12 314 GLU A C 1
ATOM 2541 O O . GLU A 1 314 ? 2.617 -1.789 -24.550 1.00 94.12 314 GLU A O 1
ATOM 2546 N N . ARG A 1 315 ? 3.600 -3.405 -23.326 1.00 94.75 315 ARG A N 1
ATOM 2547 C CA . ARG A 1 315 ? 3.090 -4.525 -24.131 1.00 94.75 315 ARG A CA 1
ATOM 2548 C C . ARG A 1 315 ? 1.569 -4.515 -24.187 1.00 94.75 315 ARG A C 1
ATOM 2550 O O . ARG A 1 315 ? 0.985 -4.611 -25.258 1.00 94.75 315 ARG A O 1
ATOM 2557 N N . THR A 1 316 ? 0.944 -4.308 -23.036 1.00 91.69 316 THR A N 1
ATOM 2558 C CA . THR A 1 316 ? -0.510 -4.276 -22.926 1.00 91.69 316 THR A CA 1
ATOM 2559 C C . THR A 1 316 ? -1.118 -3.127 -23.741 1.00 91.69 316 THR A C 1
ATOM 2561 O O . THR A 1 316 ? -2.105 -3.329 -24.449 1.00 91.69 316 THR A O 1
ATOM 2564 N N . LEU A 1 317 ? -0.527 -1.928 -23.684 1.00 89.50 317 LEU A N 1
ATOM 2565 C CA . LEU A 1 317 ? -0.970 -0.778 -24.479 1.00 89.50 317 LEU A CA 1
ATOM 2566 C C . LEU A 1 317 ? -0.832 -1.052 -25.980 1.00 89.50 317 LEU A C 1
ATOM 2568 O O . LEU A 1 317 ? -1.765 -0.768 -26.728 1.00 89.50 317 LEU A O 1
ATOM 2572 N N . LYS A 1 318 ? 0.277 -1.670 -26.412 1.00 91.69 318 LYS A N 1
ATOM 2573 C CA . LYS A 1 318 ? 0.484 -2.074 -27.814 1.00 91.69 318 LYS A CA 1
ATOM 2574 C C . LYS A 1 318 ? -0.582 -3.057 -28.291 1.00 91.69 318 LYS A C 1
ATOM 2576 O O . LYS A 1 318 ? -1.160 -2.845 -29.355 1.00 91.69 318 LYS A O 1
ATOM 2581 N N . ASP A 1 319 ? -0.876 -4.084 -27.500 1.00 90.94 319 ASP A N 1
ATOM 2582 C CA . ASP A 1 319 ? -1.870 -5.104 -27.861 1.00 90.94 319 ASP A CA 1
ATOM 2583 C C . ASP A 1 319 ? -3.288 -4.536 -27.927 1.00 90.94 319 ASP A C 1
ATOM 2585 O O . ASP A 1 319 ? -4.098 -4.958 -28.751 1.00 90.94 319 ASP A O 1
ATOM 2589 N N . CYS A 1 320 ? -3.571 -3.528 -27.103 1.00 86.56 320 CYS A N 1
ATOM 2590 C CA . CYS A 1 320 ? -4.837 -2.801 -27.121 1.00 86.56 320 CYS A CA 1
ATOM 2591 C C . CYS A 1 320 ? -4.857 -1.648 -28.132 1.00 86.56 320 CYS A C 1
ATOM 2593 O O . CYS A 1 320 ? -5.809 -0.870 -28.139 1.00 86.56 320 CYS A O 1
ATOM 2595 N N . GLN A 1 321 ? -3.821 -1.529 -28.972 1.00 89.38 321 GLN A N 1
ATOM 2596 C CA . GLN A 1 321 ? -3.673 -0.483 -29.988 1.00 89.38 321 GLN A CA 1
ATOM 2597 C C . GLN A 1 321 ? -3.771 0.941 -29.410 1.00 89.38 321 GLN A C 1
ATOM 2599 O O . GLN A 1 321 ? -4.173 1.879 -30.096 1.00 89.38 321 GLN A O 1
ATOM 2604 N N . GLN A 1 322 ? -3.393 1.104 -28.141 1.00 86.94 322 GLN A N 1
ATOM 2605 C CA . GLN A 1 322 ? -3.330 2.391 -27.463 1.00 86.94 322 GLN A CA 1
ATOM 2606 C C . GLN A 1 322 ? -1.981 3.067 -27.746 1.00 86.94 322 GLN A C 1
ATOM 2608 O O . GLN A 1 322 ? -0.956 2.385 -27.878 1.00 86.94 322 GLN A O 1
ATOM 2613 N N . PRO A 1 323 ? -1.939 4.408 -27.835 1.00 86.31 323 PRO A N 1
ATOM 2614 C CA . PRO A 1 323 ? -0.689 5.126 -28.023 1.00 86.31 323 PRO A CA 1
ATOM 2615 C C . PRO A 1 323 ? 0.244 4.889 -26.831 1.00 86.31 323 PRO A C 1
ATOM 2617 O O . PRO A 1 323 ? -0.108 5.126 -25.676 1.00 86.31 323 PRO A O 1
ATOM 2620 N N . VAL A 1 324 ? 1.463 4.438 -27.123 1.00 86.62 324 VAL A N 1
ATOM 2621 C CA . VAL A 1 324 ? 2.515 4.260 -26.119 1.00 86.62 324 VAL A CA 1
ATOM 2622 C C . VAL A 1 324 ? 3.320 5.545 -26.025 1.00 86.62 324 VAL A C 1
ATOM 2624 O O . VAL A 1 324 ? 3.896 6.004 -27.011 1.00 86.62 324 VAL A O 1
ATOM 2627 N N . THR A 1 325 ? 3.363 6.124 -24.832 1.00 88.38 325 THR A N 1
ATOM 2628 C CA . THR A 1 325 ? 4.189 7.297 -24.541 1.00 88.38 325 THR A CA 1
ATOM 2629 C C . THR A 1 325 ? 5.635 6.877 -24.303 1.00 88.38 325 THR A C 1
ATOM 2631 O O . THR A 1 325 ? 5.910 5.715 -24.018 1.00 88.38 325 THR A O 1
ATOM 2634 N N . GLU A 1 326 ? 6.585 7.808 -24.386 1.00 89.50 326 GLU A N 1
ATOM 2635 C CA . GLU A 1 326 ? 7.968 7.478 -24.031 1.00 89.50 326 GLU A CA 1
ATOM 2636 C C . GLU A 1 326 ? 8.089 7.137 -22.542 1.00 89.50 326 GLU A C 1
ATOM 2638 O O . GLU A 1 326 ? 8.599 6.081 -22.163 1.00 89.50 326 GLU A O 1
ATOM 2643 N N . ASN A 1 327 ? 7.536 8.014 -21.704 1.00 89.75 327 ASN A N 1
ATOM 2644 C CA . ASN A 1 327 ? 7.550 7.896 -20.258 1.00 89.75 327 ASN A CA 1
ATOM 2645 C C . ASN A 1 327 ? 6.150 8.108 -19.685 1.00 89.75 327 ASN A C 1
ATOM 2647 O O . ASN A 1 327 ? 5.384 8.948 -20.166 1.00 89.75 327 ASN A O 1
ATOM 2651 N N . VAL A 1 328 ? 5.852 7.388 -18.608 1.00 89.62 328 VAL A N 1
ATOM 2652 C CA . VAL A 1 328 ? 4.669 7.612 -17.776 1.00 89.62 328 VAL A CA 1
ATOM 2653 C C . VAL A 1 328 ? 5.090 7.966 -16.368 1.00 89.62 328 VAL A C 1
ATOM 2655 O O . VAL A 1 328 ? 6.002 7.376 -15.794 1.00 89.62 328 VAL A O 1
ATOM 2658 N N . LEU A 1 329 ? 4.390 8.927 -15.786 1.00 89.94 329 LEU A N 1
ATOM 2659 C CA . LEU A 1 329 ? 4.604 9.297 -14.408 1.00 89.94 329 LEU A CA 1
ATOM 2660 C C . LEU A 1 329 ? 3.992 8.273 -13.444 1.00 89.94 329 LEU A C 1
ATOM 2662 O O . LEU A 1 329 ? 2.789 7.990 -13.494 1.00 89.94 329 LEU A O 1
ATOM 2666 N N . ALA A 1 330 ? 4.812 7.796 -12.512 1.00 92.12 330 ALA A N 1
ATOM 2667 C CA . ALA A 1 330 ? 4.390 6.969 -11.401 1.00 92.12 330 ALA A CA 1
ATOM 2668 C C . ALA A 1 330 ? 4.744 7.572 -10.040 1.00 92.12 330 ALA A C 1
ATOM 2670 O O . ALA A 1 330 ? 5.784 8.209 -9.859 1.00 92.12 330 ALA A O 1
ATOM 2671 N N . ASP A 1 331 ? 3.894 7.300 -9.061 1.00 92.38 331 ASP A N 1
ATOM 2672 C CA . ASP A 1 331 ? 4.156 7.564 -7.657 1.00 92.38 331 ASP A CA 1
ATOM 2673 C C . ASP A 1 331 ? 4.789 6.358 -6.990 1.00 92.38 331 ASP A C 1
ATOM 2675 O O . ASP A 1 331 ? 4.287 5.243 -7.085 1.00 92.38 331 ASP A O 1
ATOM 2679 N N . CYS A 1 332 ? 5.847 6.611 -6.231 1.00 92.94 332 CYS A N 1
ATOM 2680 C CA . CYS A 1 332 ? 6.448 5.669 -5.311 1.00 92.94 332 CYS A CA 1
ATOM 2681 C C . CYS A 1 332 ? 6.247 6.152 -3.876 1.00 92.94 332 CYS A C 1
ATOM 2683 O O . CYS A 1 332 ? 6.775 7.191 -3.471 1.00 92.94 332 CYS A O 1
ATOM 2685 N N . SER A 1 333 ? 5.499 5.391 -3.078 1.00 91.25 333 SER A N 1
ATOM 2686 C CA . SER A 1 333 ? 5.299 5.702 -1.659 1.00 91.25 333 SER A CA 1
ATOM 2687 C C . SER A 1 333 ? 6.459 5.194 -0.800 1.00 91.25 333 SER A C 1
ATOM 2689 O O . SER A 1 333 ? 6.946 4.079 -1.009 1.00 91.25 333 SER A O 1
ATOM 2691 N N . ARG A 1 334 ? 6.848 5.954 0.224 1.00 89.75 334 ARG A N 1
ATOM 2692 C CA . ARG A 1 334 ? 7.851 5.567 1.225 1.00 89.75 334 ARG A CA 1
ATOM 2693 C C . ARG A 1 334 ? 7.387 5.975 2.626 1.00 89.75 334 ARG A C 1
ATOM 2695 O O . ARG A 1 334 ? 6.794 7.043 2.766 1.00 89.75 334 ARG A O 1
ATOM 2702 N N . PRO A 1 335 ? 7.657 5.173 3.667 1.00 90.44 335 PRO A N 1
ATOM 2703 C CA . PRO A 1 335 ? 7.325 5.564 5.033 1.00 90.44 335 PRO A CA 1
ATOM 2704 C C . PRO A 1 335 ? 8.164 6.772 5.468 1.00 90.44 335 PRO A C 1
ATOM 2706 O O . PRO A 1 335 ? 9.328 6.913 5.072 1.00 90.44 335 PRO A O 1
ATOM 2709 N N . VAL A 1 336 ? 7.593 7.624 6.318 1.00 88.31 336 VAL A N 1
ATOM 2710 C CA . VAL A 1 336 ? 8.358 8.643 7.048 1.00 88.31 336 VAL A CA 1
ATOM 2711 C C . VAL A 1 336 ? 9.300 7.933 8.023 1.00 88.31 336 VAL A C 1
ATOM 2713 O O . VAL A 1 336 ? 8.913 6.954 8.654 1.00 88.31 336 VAL A O 1
ATOM 2716 N N . ILE A 1 337 ? 10.546 8.402 8.141 1.00 84.38 337 ILE A N 1
ATOM 2717 C CA . ILE A 1 337 ? 11.549 7.818 9.043 1.00 84.38 337 ILE A CA 1
ATOM 2718 C C . ILE A 1 337 ? 12.003 8.882 10.060 1.00 84.38 337 ILE A C 1
ATOM 2720 O O . ILE A 1 337 ? 12.447 9.955 9.643 1.00 84.38 337 ILE A O 1
ATOM 2724 N N . PRO A 1 338 ? 11.948 8.600 11.378 1.00 86.25 338 PRO A N 1
ATOM 2725 C CA . PRO A 1 338 ? 11.365 7.403 11.994 1.00 86.25 338 PRO A CA 1
ATOM 2726 C C . PRO A 1 338 ? 9.837 7.362 11.823 1.00 86.25 338 PRO A C 1
ATOM 2728 O O . PRO A 1 338 ? 9.174 8.395 11.909 1.00 86.25 338 PRO A O 1
ATOM 2731 N N . HIS A 1 339 ? 9.288 6.166 11.594 1.00 88.88 339 HIS A N 1
ATOM 2732 C CA . HIS A 1 339 ? 7.844 5.983 11.463 1.00 88.88 339 HIS A CA 1
ATOM 2733 C C . HIS A 1 339 ? 7.189 5.972 12.857 1.00 88.88 339 HIS A C 1
ATOM 2735 O O . HIS A 1 339 ? 7.713 5.302 13.753 1.00 88.88 339 HIS A O 1
ATOM 2741 N N . PRO A 1 340 ? 6.057 6.668 13.078 1.00 88.94 340 PRO A N 1
ATOM 2742 C CA . PRO A 1 340 ? 5.338 6.614 14.349 1.00 88.94 340 PRO A CA 1
ATOM 2743 C C . PRO A 1 340 ? 4.906 5.187 14.721 1.00 88.94 340 PRO A C 1
ATOM 2745 O O . PRO A 1 340 ? 4.464 4.421 13.866 1.00 88.94 340 PRO A O 1
ATOM 2748 N N . GLU A 1 341 ? 4.978 4.820 16.000 1.00 86.25 341 GLU A N 1
ATOM 2749 C CA . GLU A 1 341 ? 4.414 3.544 16.453 1.00 86.25 341 GLU A CA 1
ATOM 2750 C C . GLU A 1 341 ? 2.876 3.539 16.343 1.00 86.25 341 GLU A C 1
ATOM 2752 O O . GLU A 1 341 ? 2.211 4.575 16.439 1.00 86.25 341 GLU A O 1
ATOM 2757 N N . GLY A 1 342 ? 2.301 2.347 16.167 1.00 91.12 342 GLY A N 1
ATOM 2758 C CA . GLY A 1 342 ? 0.854 2.135 16.133 1.00 91.12 342 GLY A CA 1
ATOM 2759 C C . GLY A 1 342 ? 0.210 2.320 14.757 1.00 91.12 342 GLY A C 1
ATOM 2760 O O . GLY A 1 342 ? 0.865 2.289 13.718 1.00 91.12 342 GLY A O 1
ATOM 2761 N N . LEU A 1 343 ? -1.117 2.474 14.752 1.00 93.75 343 LEU A N 1
ATOM 2762 C CA . LEU A 1 343 ? -1.898 2.694 13.532 1.00 93.75 343 LEU A CA 1
ATOM 2763 C C . LEU A 1 343 ? -1.783 4.159 13.120 1.00 93.75 343 LEU A C 1
ATOM 2765 O O . LEU A 1 343 ? -2.557 4.991 13.587 1.00 93.75 343 LEU A O 1
ATOM 2769 N N . THR A 1 344 ? -0.812 4.505 12.284 1.00 91.94 344 THR A N 1
ATOM 2770 C CA . THR A 1 344 ? -0.685 5.858 11.731 1.00 91.94 344 THR A CA 1
ATOM 2771 C C . THR A 1 344 ? -0.488 5.782 10.229 1.00 91.94 344 THR A C 1
ATOM 2773 O O . THR A 1 344 ? 0.139 4.864 9.721 1.00 91.94 344 THR A O 1
ATOM 2776 N N . ASN A 1 345 ? -1.076 6.744 9.527 1.00 91.50 345 ASN A N 1
ATOM 2777 C CA . ASN A 1 345 ? -0.830 6.976 8.119 1.00 91.50 345 ASN A CA 1
ATOM 2778 C C . ASN A 1 345 ? 0.242 8.082 8.013 1.00 91.50 345 ASN A C 1
ATOM 2780 O O . ASN A 1 345 ? -0.082 9.267 8.153 1.00 91.50 345 ASN A O 1
ATOM 2784 N N . SER A 1 346 ? 1.513 7.683 7.908 1.00 90.94 346 SER A N 1
ATOM 2785 C CA . SER A 1 346 ? 2.705 8.537 7.904 1.00 90.94 346 SER A CA 1
ATOM 2786 C C . SER A 1 346 ? 3.700 8.070 6.838 1.00 90.94 346 SER A C 1
ATOM 2788 O O . SER A 1 346 ? 4.769 7.512 7.095 1.00 90.94 346 SER A O 1
ATOM 2790 N N . PHE A 1 347 ? 3.356 8.377 5.598 1.00 91.88 347 PHE A N 1
ATOM 2791 C CA . PHE A 1 347 ? 4.188 8.105 4.441 1.00 91.88 347 PHE A CA 1
ATOM 2792 C C . PHE A 1 347 ? 4.240 9.343 3.545 1.00 91.88 347 PHE A C 1
ATOM 2794 O O . PHE A 1 347 ? 3.479 10.297 3.715 1.00 91.88 347 PHE A O 1
ATOM 2801 N N . TYR A 1 348 ? 5.151 9.329 2.586 1.00 90.25 348 TYR A N 1
ATOM 2802 C CA . TYR A 1 348 ? 5.253 10.342 1.554 1.00 90.25 348 TYR A CA 1
ATOM 2803 C C . TYR A 1 348 ? 5.323 9.684 0.182 1.00 90.25 348 TYR A C 1
ATOM 2805 O O . TYR A 1 348 ? 5.818 8.566 0.037 1.00 90.25 348 TYR A O 1
ATOM 2813 N N . PHE A 1 349 ? 4.820 10.376 -0.831 1.00 90.00 349 PHE A N 1
ATOM 2814 C CA . PHE A 1 349 ? 5.006 9.991 -2.222 1.00 90.00 349 PHE A CA 1
ATOM 2815 C C . PHE A 1 349 ? 6.219 10.713 -2.768 1.00 90.00 349 PHE A C 1
ATOM 2817 O O . PHE A 1 349 ? 6.481 11.850 -2.389 1.00 90.00 349 PHE A O 1
ATOM 2824 N N . GLY A 1 350 ? 6.911 10.103 -3.709 1.00 89.56 350 GLY A N 1
ATOM 2825 C CA . GLY A 1 350 ? 7.577 10.900 -4.716 1.00 89.56 350 GLY A CA 1
ATOM 2826 C C . GLY A 1 350 ? 7.482 10.234 -6.059 1.00 89.56 350 GLY A C 1
ATOM 2827 O O . GLY A 1 350 ? 6.949 9.140 -6.200 1.00 89.56 350 GLY A O 1
ATOM 2828 N N . HIS A 1 351 ? 7.999 10.935 -7.042 1.00 90.25 351 HIS A N 1
ATOM 2829 C CA . HIS A 1 351 ? 7.715 10.605 -8.412 1.00 90.25 351 HIS A CA 1
ATOM 2830 C C . HIS A 1 351 ? 8.879 9.876 -9.076 1.00 90.25 351 HIS A C 1
ATOM 2832 O O . HIS A 1 351 ? 10.043 10.221 -8.852 1.00 90.25 351 HIS A O 1
ATOM 2838 N N . ILE A 1 352 ? 8.548 8.892 -9.904 1.00 92.50 352 ILE A N 1
ATOM 2839 C CA . ILE A 1 352 ? 9.460 8.179 -10.795 1.00 92.50 352 ILE A CA 1
ATOM 2840 C C . ILE A 1 352 ? 8.847 8.135 -12.198 1.00 92.50 352 ILE A C 1
ATOM 2842 O O . ILE A 1 352 ? 7.629 8.156 -12.363 1.00 92.50 352 ILE A O 1
ATOM 2846 N N . CYS A 1 353 ? 9.692 8.069 -13.214 1.00 91.62 353 CYS A N 1
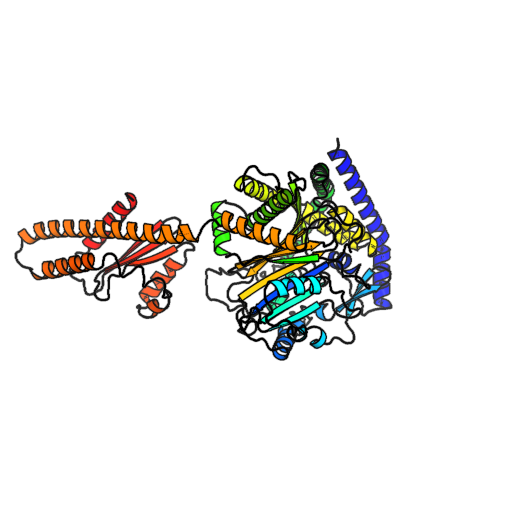ATOM 2847 C CA . CYS A 1 353 ? 9.280 7.880 -14.597 1.00 91.62 353 CYS A CA 1
ATOM 2848 C C . CYS A 1 353 ? 9.359 6.387 -14.925 1.00 91.62 353 CYS A C 1
ATOM 2850 O O . CYS A 1 353 ? 10.384 5.753 -14.676 1.00 91.62 353 CYS A O 1
ATOM 2852 N N . ALA A 1 354 ? 8.275 5.847 -15.470 1.00 91.69 354 ALA A N 1
ATOM 2853 C CA . ALA A 1 354 ? 8.186 4.521 -16.059 1.00 91.69 354 ALA A CA 1
ATOM 2854 C C . ALA A 1 354 ? 8.512 4.630 -17.557 1.00 91.69 354 ALA A C 1
ATOM 2856 O O . ALA A 1 354 ? 7.690 5.177 -18.298 1.00 91.69 354 ALA A O 1
ATOM 2857 N N . PRO A 1 355 ? 9.686 4.161 -18.012 1.00 93.44 355 PRO A N 1
ATOM 2858 C CA . PRO A 1 355 ? 10.020 4.162 -19.429 1.00 93.44 355 PRO A CA 1
ATOM 2859 C C . PRO A 1 355 ? 9.207 3.073 -20.136 1.00 93.44 355 PRO A C 1
ATOM 2861 O O . PRO A 1 355 ? 9.452 1.867 -19.971 1.00 93.44 355 PRO A O 1
ATOM 2864 N N . LEU A 1 356 ? 8.190 3.499 -20.884 1.00 92.62 356 LEU A N 1
ATOM 2865 C CA . LEU A 1 356 ? 7.346 2.601 -21.666 1.00 92.62 356 LEU A CA 1
ATOM 2866 C C . LEU A 1 356 ? 7.973 2.355 -23.036 1.00 92.62 356 LEU A C 1
ATOM 2868 O O . LEU A 1 356 ? 8.030 1.209 -23.464 1.00 92.62 356 LEU A O 1
ATOM 2872 N N . PHE A 1 357 ? 8.540 3.371 -23.685 1.00 89.56 357 PHE A N 1
ATOM 2873 C CA . PHE A 1 357 ? 9.240 3.205 -24.959 1.00 89.56 357 PHE A CA 1
ATOM 2874 C C . PHE A 1 357 ? 10.746 3.047 -24.728 1.00 89.56 357 PHE A C 1
ATOM 2876 O O . PHE A 1 357 ? 11.461 4.025 -24.537 1.00 89.56 357 PHE A O 1
ATOM 2883 N N . SER A 1 358 ? 11.245 1.812 -24.772 1.00 89.00 358 SER A N 1
ATOM 2884 C CA . SER A 1 358 ? 12.685 1.539 -24.689 1.00 89.00 358 SER A CA 1
ATOM 2885 C C . SER A 1 358 ? 13.096 0.594 -25.812 1.00 89.00 358 SER A C 1
ATOM 2887 O O . SER A 1 358 ? 12.360 -0.325 -26.168 1.00 89.00 358 SER A O 1
ATOM 2889 N N . SER A 1 359 ? 14.294 0.794 -26.364 1.00 87.44 359 SER A N 1
ATOM 2890 C CA . SER A 1 359 ? 14.826 -0.047 -27.446 1.00 87.44 359 SER A CA 1
ATOM 2891 C C . SER A 1 359 ? 15.158 -1.475 -26.996 1.00 87.44 359 SER A C 1
ATOM 2893 O O . SER A 1 359 ? 15.173 -2.388 -27.820 1.00 87.44 359 SER A O 1
ATOM 2895 N N . SER A 1 360 ? 15.414 -1.680 -25.699 1.00 92.50 360 SER A N 1
ATOM 2896 C CA . SER A 1 360 ? 15.630 -2.995 -25.092 1.00 92.50 360 SER A CA 1
ATOM 2897 C C . SER A 1 360 ? 15.198 -3.029 -23.619 1.00 92.50 360 SER A C 1
ATOM 2899 O O . SER A 1 360 ? 14.970 -1.992 -22.987 1.00 92.50 360 SER A O 1
ATOM 2901 N N . LYS A 1 361 ? 15.123 -4.239 -23.053 1.00 91.19 361 LYS A N 1
ATOM 2902 C CA . LYS A 1 361 ? 14.780 -4.483 -21.639 1.00 91.19 361 LYS A CA 1
ATOM 2903 C C . LYS A 1 361 ? 15.848 -3.961 -20.688 1.00 91.19 361 LYS A C 1
ATOM 2905 O O . LYS A 1 361 ? 15.532 -3.427 -19.628 1.00 91.19 361 LYS A O 1
ATOM 2910 N N . GLU A 1 362 ? 17.109 -4.080 -21.076 1.00 92.81 362 GLU A N 1
ATOM 2911 C CA . GLU A 1 362 ? 18.257 -3.566 -20.336 1.00 92.81 362 GLU A CA 1
ATOM 2912 C C . GLU A 1 362 ? 18.241 -2.038 -20.309 1.00 92.81 362 GLU A C 1
ATOM 2914 O O . GLU A 1 362 ? 18.457 -1.447 -19.253 1.00 92.81 362 GLU A O 1
ATOM 2919 N N . VAL A 1 363 ? 17.922 -1.396 -21.439 1.00 94.69 363 VAL A N 1
ATOM 2920 C CA . VAL A 1 363 ? 17.781 0.066 -21.509 1.00 94.69 363 VAL A CA 1
ATOM 2921 C C . VAL A 1 363 ? 16.659 0.534 -20.581 1.00 94.69 363 VAL A C 1
ATOM 2923 O O . VAL A 1 363 ? 16.916 1.366 -19.709 1.00 94.69 363 VAL A O 1
ATOM 2926 N N . ARG A 1 364 ? 15.472 -0.086 -20.661 1.00 95.31 364 ARG A N 1
ATOM 2927 C CA . ARG A 1 364 ? 14.342 0.165 -19.745 1.00 95.31 364 ARG A CA 1
ATOM 2928 C C . ARG A 1 364 ? 14.750 0.039 -18.280 1.00 95.31 364 ARG A C 1
ATOM 2930 O O . ARG A 1 364 ? 14.421 0.891 -17.453 1.00 95.31 364 ARG A O 1
ATOM 2937 N N . LEU A 1 365 ? 15.473 -1.028 -17.945 1.00 96.12 365 LEU A N 1
ATOM 2938 C CA . LEU A 1 365 ? 15.917 -1.300 -16.582 1.00 96.12 365 LEU A CA 1
ATOM 2939 C C . LEU A 1 365 ? 16.883 -0.220 -16.068 1.00 96.12 365 LEU A C 1
ATOM 2941 O O . LEU A 1 365 ? 16.744 0.240 -14.934 1.00 96.12 365 LEU A O 1
ATOM 2945 N N . LEU A 1 366 ? 17.834 0.216 -16.897 1.00 96.19 366 LEU A N 1
ATOM 2946 C CA . LEU A 1 366 ? 18.802 1.261 -16.549 1.00 96.19 366 LEU A CA 1
ATOM 2947 C C . LEU A 1 366 ? 18.160 2.654 -16.457 1.00 96.19 366 LEU A C 1
ATOM 2949 O O . LEU A 1 366 ? 18.518 3.442 -15.578 1.00 96.19 366 LEU A O 1
ATOM 2953 N N . GLU A 1 367 ? 17.196 2.964 -17.322 1.00 95.81 367 GLU A N 1
ATOM 2954 C CA . GLU A 1 367 ? 16.397 4.195 -17.250 1.00 95.81 367 GLU A CA 1
ATOM 2955 C C . GLU A 1 367 ? 15.554 4.230 -15.975 1.00 95.81 367 GLU A C 1
ATOM 2957 O O . GL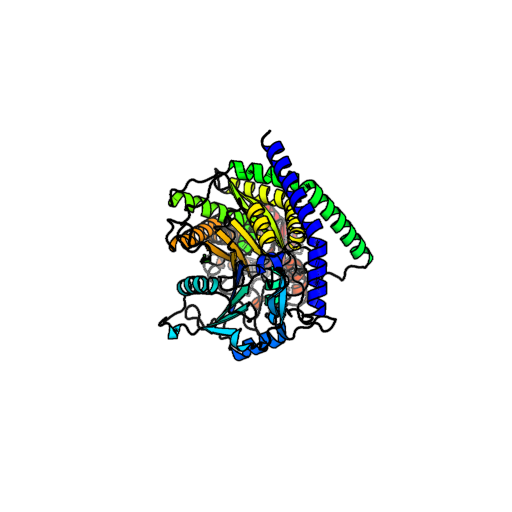U A 1 367 ? 15.553 5.229 -15.247 1.00 95.81 367 GLU A O 1
ATOM 2962 N N . THR A 1 368 ? 14.934 3.099 -15.640 1.00 96.00 368 THR A N 1
ATOM 2963 C CA . THR A 1 368 ? 14.205 2.924 -14.382 1.00 96.00 368 THR A CA 1
ATOM 2964 C C . THR A 1 368 ? 15.133 3.126 -13.178 1.00 96.00 368 THR A C 1
ATOM 2966 O O . THR A 1 368 ? 14.780 3.833 -12.232 1.00 96.00 368 THR A O 1
ATOM 2969 N N . GLU A 1 369 ? 16.356 2.578 -13.214 1.00 96.88 369 GLU A N 1
ATOM 2970 C CA . GLU A 1 369 ? 17.345 2.744 -12.137 1.00 96.88 369 GLU A CA 1
ATOM 2971 C C . GLU A 1 369 ? 17.726 4.213 -11.964 1.00 96.88 369 GLU A C 1
ATOM 2973 O O . GLU A 1 369 ? 17.779 4.723 -10.840 1.00 96.88 369 GLU A O 1
ATOM 2978 N N . ARG A 1 370 ? 17.968 4.914 -13.077 1.00 95.94 370 ARG A N 1
ATOM 2979 C CA . ARG A 1 370 ? 18.269 6.347 -13.072 1.00 95.94 370 ARG A CA 1
ATOM 2980 C C . ARG A 1 370 ? 17.130 7.134 -12.427 1.00 95.94 370 ARG A C 1
ATOM 2982 O O . ARG A 1 370 ? 17.403 8.015 -11.610 1.00 95.94 370 ARG A O 1
ATOM 2989 N N . SER A 1 371 ? 15.880 6.786 -12.734 1.00 93.88 371 SER A N 1
ATOM 2990 C CA . SER A 1 371 ? 14.709 7.435 -12.145 1.00 93.88 371 SER A CA 1
ATOM 2991 C C . SER A 1 371 ? 14.610 7.204 -10.633 1.00 93.88 371 SER A C 1
ATOM 2993 O O . SER A 1 371 ? 14.486 8.166 -9.872 1.00 93.88 371 SER A O 1
ATOM 2995 N N . PHE A 1 372 ? 14.788 5.967 -10.155 1.00 94.81 372 PHE A N 1
ATOM 2996 C CA . PHE A 1 372 ? 14.813 5.686 -8.713 1.00 94.81 372 PHE A CA 1
ATOM 2997 C C . PHE A 1 372 ? 15.965 6.387 -7.988 1.00 94.81 372 PHE A C 1
ATOM 2999 O O . PHE A 1 372 ? 15.781 6.870 -6.867 1.00 94.81 372 PHE A O 1
ATOM 3006 N N . ARG A 1 373 ? 17.155 6.466 -8.596 1.00 94.25 373 ARG A N 1
ATOM 3007 C CA . ARG A 1 373 ? 18.287 7.210 -8.020 1.00 94.25 373 ARG A CA 1
ATOM 3008 C C . ARG A 1 373 ? 17.964 8.693 -7.887 1.00 94.25 373 ARG A C 1
ATOM 3010 O O . ARG A 1 373 ? 18.186 9.246 -6.813 1.00 94.25 373 ARG A O 1
ATOM 3017 N N . ALA A 1 374 ? 17.394 9.303 -8.927 1.00 91.25 374 ALA A N 1
ATOM 3018 C CA . ALA A 1 374 ? 16.950 10.695 -8.895 1.00 91.25 374 ALA A CA 1
ATOM 3019 C C . ALA A 1 374 ? 15.881 10.922 -7.812 1.00 91.25 374 ALA A C 1
ATOM 3021 O O . ALA A 1 374 ? 15.996 11.849 -7.013 1.00 91.25 374 ALA A O 1
ATOM 3022 N N . HIS A 1 375 ? 14.899 10.024 -7.708 1.00 90.06 375 HIS A N 1
ATOM 3023 C CA . HIS A 1 375 ? 13.867 10.074 -6.672 1.00 90.06 375 HIS A CA 1
ATOM 3024 C C . HIS A 1 375 ? 14.449 10.004 -5.250 1.00 90.06 375 HIS A C 1
ATOM 3026 O O . HIS A 1 375 ? 14.035 10.764 -4.376 1.00 90.06 375 HIS A O 1
ATOM 3032 N N . ARG A 1 376 ? 15.439 9.135 -4.998 1.00 89.06 376 ARG A N 1
ATOM 3033 C CA . ARG A 1 376 ? 16.053 8.982 -3.663 1.00 89.06 376 ARG A CA 1
ATOM 3034 C C . ARG A 1 376 ? 16.766 10.239 -3.170 1.00 89.06 376 ARG A C 1
ATOM 3036 O O . ARG A 1 376 ? 16.842 10.422 -1.957 1.00 89.06 376 ARG A O 1
ATOM 3043 N N . VAL A 1 377 ? 17.296 11.057 -4.078 1.00 87.44 377 VAL A N 1
ATOM 3044 C CA . VAL A 1 377 ? 18.014 12.300 -3.744 1.00 87.44 377 VAL A CA 1
ATOM 3045 C C . VAL A 1 377 ? 17.143 13.554 -3.872 1.00 87.44 377 VAL A C 1
ATOM 3047 O O . VAL A 1 377 ? 17.577 14.633 -3.474 1.00 87.44 377 VAL A O 1
ATOM 3050 N N . SER A 1 378 ? 15.931 13.427 -4.419 1.00 86.25 378 SER A N 1
ATOM 3051 C CA . SER A 1 378 ? 15.009 14.545 -4.620 1.00 86.25 378 SER A CA 1
ATOM 3052 C C . SER A 1 378 ? 14.346 14.984 -3.315 1.00 86.25 378 SER A C 1
ATOM 3054 O O . SER A 1 378 ? 13.962 14.164 -2.476 1.00 86.25 378 SER A O 1
ATOM 3056 N N . ASN A 1 379 ? 14.149 16.298 -3.171 1.00 86.62 379 ASN A N 1
ATOM 3057 C CA . ASN A 1 379 ? 13.405 16.868 -2.054 1.00 86.62 379 ASN A CA 1
ATOM 3058 C C . ASN A 1 379 ? 11.897 16.925 -2.325 1.00 86.62 379 ASN A C 1
ATOM 3060 O O . ASN A 1 379 ? 11.148 17.193 -1.385 1.00 86.62 379 ASN A O 1
ATOM 3064 N N . ILE A 1 380 ? 11.444 16.649 -3.560 1.00 88.00 380 ILE A N 1
ATOM 3065 C CA . ILE A 1 380 ? 10.021 16.626 -3.944 1.00 88.00 380 ILE A CA 1
ATOM 3066 C C . ILE A 1 380 ? 9.222 15.812 -2.940 1.00 88.00 380 ILE A C 1
ATOM 3068 O O . ILE A 1 380 ? 8.209 16.288 -2.447 1.00 88.00 380 ILE A O 1
ATOM 3072 N N . SER A 1 381 ? 9.696 14.617 -2.594 1.00 88.69 381 SER A N 1
ATOM 3073 C CA . SER A 1 381 ? 8.917 13.690 -1.781 1.00 88.69 381 SER A CA 1
ATOM 3074 C C . SER A 1 381 ? 8.633 14.229 -0.374 1.00 88.69 381 SER A C 1
ATOM 3076 O O . SER A 1 381 ? 7.501 14.202 0.111 1.00 88.69 381 SER A O 1
ATOM 3078 N N . MET A 1 382 ? 9.655 14.808 0.261 1.00 87.81 382 MET A N 1
ATOM 3079 C CA . MET A 1 382 ? 9.502 15.477 1.555 1.00 87.81 382 MET A CA 1
ATOM 3080 C C . MET A 1 382 ? 8.715 16.785 1.426 1.00 87.81 382 MET A C 1
ATOM 3082 O O . MET A 1 382 ? 7.885 17.088 2.279 1.00 87.81 382 MET A O 1
ATOM 3086 N N . GLY A 1 383 ? 8.934 17.551 0.355 1.00 88.44 383 GLY A N 1
ATOM 3087 C CA . GLY A 1 383 ? 8.180 18.770 0.068 1.00 88.44 383 GLY A CA 1
ATOM 3088 C C . GLY A 1 383 ? 6.681 18.496 -0.059 1.00 88.44 383 GLY A C 1
ATOM 3089 O O . GLY A 1 383 ? 5.888 19.143 0.622 1.00 88.44 383 GLY A O 1
ATOM 3090 N N . LEU A 1 384 ? 6.297 17.476 -0.835 1.00 87.81 384 LEU A N 1
ATOM 3091 C CA . LEU A 1 384 ? 4.918 17.000 -0.974 1.00 87.81 384 LEU A CA 1
ATOM 3092 C C . LEU A 1 384 ? 4.326 16.625 0.380 1.00 87.81 384 LEU A C 1
ATOM 3094 O O . LEU A 1 384 ? 3.224 17.065 0.699 1.00 87.81 384 LEU A O 1
ATOM 3098 N N . TYR A 1 385 ? 5.059 15.862 1.194 1.00 89.94 385 TYR A N 1
ATOM 3099 C CA . TYR A 1 385 ? 4.614 15.490 2.536 1.00 89.94 385 TYR A CA 1
ATOM 3100 C C . TYR A 1 385 ? 4.261 16.712 3.387 1.00 89.94 385 TYR A C 1
ATOM 3102 O O . TYR A 1 385 ? 3.145 16.810 3.898 1.00 89.94 385 TYR A O 1
ATOM 3110 N N . TYR A 1 386 ? 5.170 17.684 3.491 1.00 88.12 386 TYR A N 1
ATOM 3111 C CA . TYR A 1 386 ? 4.924 18.880 4.297 1.00 88.12 386 TYR A CA 1
ATOM 3112 C C . TYR A 1 386 ? 3.833 19.771 3.711 1.00 88.12 386 TYR A C 1
ATOM 3114 O O . TYR A 1 386 ? 3.032 20.319 4.466 1.00 88.12 386 TYR A O 1
ATOM 3122 N N . VAL A 1 387 ? 3.746 19.896 2.386 1.00 86.75 387 VAL A N 1
ATOM 3123 C CA . VAL A 1 387 ? 2.655 20.632 1.734 1.00 86.75 387 VAL A CA 1
ATOM 3124 C C . VAL A 1 387 ? 1.306 19.978 2.018 1.00 86.75 387 VAL A C 1
ATOM 3126 O O . VAL A 1 387 ? 0.343 20.694 2.284 1.00 86.75 387 VAL A O 1
ATOM 3129 N N . MET A 1 388 ? 1.225 18.647 2.057 1.00 86.12 388 MET A N 1
ATOM 3130 C CA . MET A 1 388 ? 0.007 17.931 2.453 1.00 86.12 388 MET A CA 1
ATOM 3131 C C . MET A 1 388 ? -0.323 18.097 3.940 1.00 86.12 388 MET A C 1
ATOM 3133 O O . MET A 1 388 ? -1.482 18.348 4.279 1.00 86.12 388 MET A O 1
ATOM 3137 N N . GLU A 1 389 ? 0.669 18.048 4.830 1.00 87.56 389 GLU A N 1
ATOM 3138 C CA . GLU A 1 389 ? 0.472 18.330 6.261 1.00 87.56 389 GLU A CA 1
ATOM 3139 C C . GLU A 1 389 ? 0.030 19.785 6.516 1.00 87.56 389 GLU A C 1
ATOM 3141 O O . GLU A 1 389 ? -0.822 20.041 7.375 1.00 87.56 389 GLU A O 1
ATOM 3146 N N . MET A 1 390 ? 0.538 20.744 5.736 1.00 87.00 390 MET A N 1
ATOM 3147 C CA . MET A 1 390 ? 0.081 22.136 5.764 1.00 87.00 390 MET A CA 1
ATOM 3148 C C . MET A 1 390 ? -1.336 22.268 5.209 1.00 87.00 390 MET A C 1
ATOM 3150 O O . MET A 1 390 ? -2.194 22.852 5.869 1.00 87.00 390 MET A O 1
ATOM 3154 N N . ALA A 1 391 ? -1.616 21.685 4.040 1.00 87.50 391 ALA A N 1
ATOM 3155 C CA . ALA A 1 391 ? -2.937 21.723 3.416 1.00 87.50 391 ALA A CA 1
ATOM 3156 C C . ALA A 1 391 ? -4.010 21.142 4.343 1.00 87.50 391 ALA A C 1
ATOM 3158 O O . ALA A 1 391 ? -5.123 21.652 4.380 1.00 87.50 391 ALA A O 1
ATOM 3159 N N . ALA A 1 392 ? -3.669 20.157 5.173 1.00 87.81 392 ALA A N 1
ATOM 3160 C CA . ALA A 1 392 ? -4.533 19.603 6.210 1.00 87.81 392 ALA A CA 1
ATOM 3161 C C . ALA A 1 392 ? -4.992 20.600 7.301 1.00 87.81 392 ALA A C 1
ATOM 3163 O O . ALA A 1 392 ? -5.847 20.251 8.124 1.00 87.81 392 ALA A O 1
ATOM 3164 N N . VAL A 1 393 ? -4.460 21.829 7.347 1.00 89.69 393 VAL A N 1
ATOM 3165 C CA . VAL A 1 393 ? -5.019 22.947 8.135 1.00 89.69 393 VAL A CA 1
ATOM 3166 C C . VAL A 1 393 ? -6.364 23.420 7.583 1.00 89.69 393 VAL A C 1
ATOM 3168 O O . VAL A 1 393 ? -7.203 23.905 8.346 1.00 89.69 393 VAL A O 1
ATOM 3171 N N . LEU A 1 394 ? -6.594 23.237 6.287 1.00 91.19 394 LEU A N 1
ATOM 3172 C CA . LEU A 1 394 ? -7.807 23.653 5.603 1.00 91.19 394 LEU A CA 1
ATOM 3173 C C . LEU A 1 394 ? -8.980 22.686 5.884 1.00 91.19 394 LEU A C 1
ATOM 3175 O O . LEU A 1 394 ? -8.756 21.504 6.166 1.00 91.19 394 LEU A O 1
ATOM 3179 N N . PRO A 1 395 ? -10.241 23.151 5.792 1.00 90.31 395 PRO A N 1
ATOM 3180 C CA . PRO A 1 395 ? -11.421 22.291 5.877 1.00 90.31 395 PRO A CA 1
ATOM 3181 C C . PRO A 1 395 ? -11.427 21.197 4.808 1.00 90.31 395 PRO A C 1
ATOM 3183 O O . PRO A 1 395 ? -10.994 21.424 3.682 1.00 90.31 395 PRO A O 1
ATOM 3186 N N . SER A 1 396 ? -12.007 20.043 5.138 1.00 85.19 396 SER A N 1
ATOM 3187 C CA . SER A 1 396 ? -11.863 18.747 4.446 1.00 85.19 396 SER A CA 1
ATOM 3188 C C . SER A 1 396 ? -11.858 18.760 2.903 1.00 85.19 396 SER A C 1
ATOM 3190 O O . SER A 1 396 ? -11.108 18.015 2.280 1.00 85.19 396 SER A O 1
ATOM 3192 N N . ARG A 1 397 ? -12.646 19.613 2.243 1.00 85.25 397 ARG A N 1
ATOM 3193 C CA . ARG A 1 397 ? -12.682 19.651 0.769 1.00 85.25 397 ARG A CA 1
ATOM 3194 C C . ARG A 1 397 ? -11.411 20.225 0.134 1.00 85.25 397 ARG A C 1
ATOM 3196 O O . ARG A 1 397 ? -11.002 19.755 -0.921 1.00 85.25 397 ARG A O 1
ATOM 3203 N N . LEU A 1 398 ? -10.781 21.216 0.761 1.00 88.00 398 LEU A N 1
ATOM 3204 C CA . LEU A 1 398 ? -9.636 21.921 0.179 1.00 88.00 398 LEU A CA 1
ATOM 3205 C C . LEU A 1 398 ? -8.348 21.078 0.132 1.00 88.00 398 LEU A C 1
ATOM 3207 O O . LEU A 1 398 ? -7.731 21.052 -0.932 1.00 88.00 398 LEU A O 1
ATOM 3211 N N . PRO A 1 399 ? -7.953 20.329 1.188 1.00 86.44 399 PRO A N 1
ATOM 3212 C CA . PRO A 1 399 ? -6.815 19.416 1.110 1.00 86.44 399 PRO A CA 1
ATOM 3213 C C . PRO A 1 399 ? -6.968 18.398 -0.022 1.00 86.44 399 PRO A C 1
ATOM 3215 O O . PRO A 1 399 ? -6.002 18.116 -0.721 1.00 86.44 399 PRO A O 1
ATOM 3218 N N . TRP A 1 400 ? -8.185 17.882 -0.237 1.00 84.19 400 TRP A N 1
ATOM 3219 C CA . TRP A 1 400 ? -8.468 16.938 -1.317 1.00 84.19 400 TRP A CA 1
ATOM 3220 C C . TRP A 1 400 ? -8.303 17.563 -2.708 1.00 84.19 400 TRP A C 1
ATOM 3222 O O . TRP A 1 400 ? -7.772 16.920 -3.612 1.00 84.19 400 TRP A O 1
ATOM 3232 N N . MET A 1 401 ? -8.719 18.821 -2.890 1.00 84.94 401 MET A N 1
ATOM 3233 C CA . MET A 1 401 ? -8.500 19.550 -4.145 1.00 84.94 401 MET A CA 1
ATOM 3234 C C . MET A 1 401 ? -7.011 19.805 -4.391 1.00 84.94 401 MET A C 1
ATOM 3236 O O . MET A 1 401 ? -6.539 19.581 -5.503 1.00 84.94 401 MET A O 1
ATOM 3240 N N . SER A 1 402 ? -6.262 20.203 -3.358 1.00 85.19 402 SER A N 1
ATOM 3241 C CA . SER A 1 402 ? -4.807 20.374 -3.450 1.00 85.19 402 SER A CA 1
ATOM 3242 C C . SER A 1 402 ? -4.101 19.063 -3.781 1.00 85.19 402 SER A C 1
ATOM 3244 O O . SER A 1 402 ? -3.238 19.043 -4.653 1.00 85.19 402 SER A O 1
ATOM 3246 N N . TYR A 1 403 ? -4.499 17.967 -3.131 1.00 85.88 403 TYR A N 1
ATOM 3247 C CA . TYR A 1 403 ? -4.014 16.624 -3.438 1.00 85.88 403 TYR A CA 1
ATOM 3248 C C . TYR A 1 403 ? -4.313 16.270 -4.902 1.00 85.88 403 TYR A C 1
ATOM 3250 O O . TYR A 1 403 ? -3.395 16.033 -5.676 1.00 85.88 403 TYR A O 1
ATOM 3258 N N . SER A 1 404 ? -5.572 16.376 -5.331 1.00 83.56 404 SER A N 1
ATOM 3259 C CA . SER A 1 404 ? -5.970 16.075 -6.714 1.00 83.56 404 SER A CA 1
ATOM 3260 C C . SER A 1 404 ? -5.191 16.893 -7.753 1.00 83.56 404 SER A C 1
ATOM 3262 O O . SER A 1 404 ? -4.868 16.376 -8.814 1.00 83.56 404 SER A O 1
ATOM 3264 N N . TYR A 1 405 ? -4.877 18.159 -7.458 1.00 85.19 405 TYR A N 1
ATOM 3265 C CA . TYR A 1 405 ? -4.096 19.021 -8.347 1.00 85.19 405 TYR A CA 1
ATOM 3266 C C . TYR A 1 405 ? -2.620 18.612 -8.426 1.00 85.19 405 TYR A C 1
ATOM 3268 O O . TYR A 1 405 ? -2.056 18.545 -9.516 1.00 85.19 405 TYR A O 1
ATOM 3276 N N . LEU A 1 406 ? -1.983 18.335 -7.285 1.00 84.56 406 LEU A N 1
ATOM 3277 C CA . LEU A 1 406 ? -0.567 17.954 -7.248 1.00 84.56 406 LEU A CA 1
ATOM 3278 C C . LEU A 1 406 ? -0.304 16.628 -7.954 1.00 84.56 406 LEU A C 1
ATOM 3280 O O . LEU A 1 406 ? 0.730 16.472 -8.598 1.00 84.56 406 LEU A O 1
ATOM 3284 N N . PHE A 1 407 ? -1.253 15.705 -7.849 1.00 85.69 407 PHE A N 1
ATOM 3285 C CA . PHE A 1 407 ? -1.112 14.345 -8.339 1.00 85.69 407 PHE A CA 1
ATOM 3286 C C . PHE A 1 407 ? -1.780 14.125 -9.706 1.00 85.69 407 PHE A C 1
ATOM 3288 O O . PHE A 1 407 ? -1.731 13.014 -10.214 1.00 85.69 407 PHE A O 1
ATOM 3295 N N . GLN A 1 408 ? -2.349 15.157 -10.349 1.00 85.44 408 GLN A N 1
ATOM 3296 C CA . GLN A 1 408 ? -3.149 15.040 -11.586 1.00 85.44 408 GLN A CA 1
ATOM 3297 C C . GLN A 1 408 ? -2.445 14.377 -12.784 1.00 85.44 408 GLN A C 1
ATOM 3299 O O . GLN A 1 408 ? -3.117 13.941 -13.712 1.00 85.44 408 GLN A O 1
ATOM 3304 N N . PHE A 1 409 ? -1.113 14.314 -12.776 1.00 85.88 409 PHE A N 1
ATOM 3305 C CA . PHE A 1 409 ? -0.315 13.705 -13.843 1.00 85.88 409 PHE A CA 1
ATOM 3306 C C . PHE A 1 409 ? 0.115 12.266 -13.530 1.00 85.88 409 PHE A C 1
ATOM 3308 O O . PHE A 1 409 ? 0.764 11.626 -14.349 1.00 85.88 409 PHE A O 1
ATOM 3315 N N . VAL A 1 410 ? -0.170 11.758 -12.330 1.00 88.19 410 VAL A N 1
ATOM 3316 C CA . VAL A 1 410 ? 0.272 10.429 -11.899 1.00 88.19 410 VAL A CA 1
ATOM 3317 C C . VAL A 1 410 ? -0.690 9.388 -12.438 1.00 88.19 410 VAL A C 1
ATOM 3319 O O . VAL A 1 410 ? -1.849 9.387 -12.033 1.00 88.19 410 VAL A O 1
ATOM 3322 N N . HIS A 1 411 ? -0.209 8.483 -13.287 1.00 89.25 411 HIS A N 1
ATOM 3323 C CA . HIS A 1 411 ? -1.026 7.411 -13.868 1.00 89.25 411 HIS A CA 1
ATOM 3324 C C . HIS A 1 411 ? -0.852 6.069 -13.164 1.00 89.25 411 HIS A C 1
ATOM 3326 O O . HIS A 1 411 ? -1.765 5.239 -13.172 1.00 89.25 411 HIS A O 1
ATOM 3332 N N . ILE A 1 412 ? 0.313 5.871 -12.544 1.00 92.62 412 ILE A N 1
ATOM 3333 C CA . ILE A 1 412 ? 0.693 4.628 -11.881 1.00 92.62 412 ILE A CA 1
ATOM 3334 C C . ILE A 1 412 ? 0.988 4.922 -10.411 1.00 92.62 412 ILE A C 1
ATOM 3336 O O . ILE A 1 412 ? 1.746 5.836 -10.106 1.00 92.62 412 ILE A O 1
ATOM 3340 N N . ILE A 1 413 ? 0.453 4.128 -9.490 1.00 93.44 413 ILE A N 1
ATOM 3341 C CA . ILE A 1 413 ? 0.965 4.079 -8.114 1.00 93.44 413 ILE A CA 1
ATOM 3342 C C . ILE A 1 413 ? 1.722 2.766 -7.960 1.00 93.44 413 ILE A C 1
ATOM 3344 O O . ILE A 1 413 ? 1.139 1.690 -8.082 1.00 93.44 413 ILE A O 1
ATOM 3348 N N . PHE A 1 414 ? 3.020 2.855 -7.695 1.00 94.56 414 PHE A N 1
ATOM 3349 C CA . PHE A 1 414 ? 3.878 1.723 -7.391 1.00 94.56 414 PHE A CA 1
ATOM 3350 C C . PHE A 1 414 ? 4.311 1.771 -5.934 1.00 94.56 414 PHE A C 1
ATOM 3352 O O . PHE A 1 414 ? 4.986 2.693 -5.479 1.00 94.56 414 PHE A O 1
ATOM 3359 N N . THR A 1 415 ? 3.983 0.725 -5.196 1.00 91.88 415 THR A N 1
ATOM 3360 C CA . THR A 1 415 ? 4.407 0.608 -3.809 1.00 91.88 415 THR A CA 1
ATOM 3361 C C . THR A 1 415 ? 5.038 -0.751 -3.589 1.00 91.88 415 THR A C 1
ATOM 3363 O O . THR A 1 415 ? 4.474 -1.777 -3.942 1.00 91.88 415 THR A O 1
ATOM 3366 N N . SER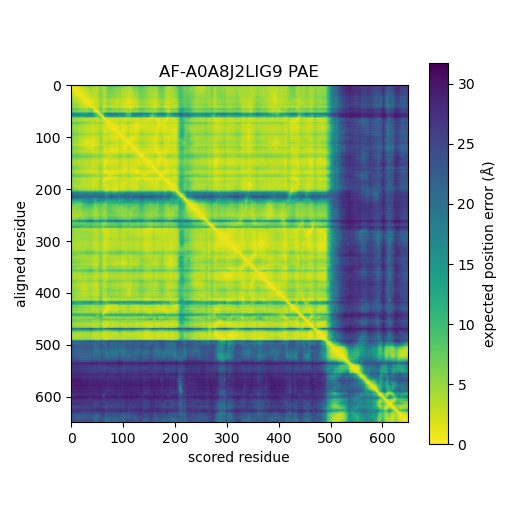 A 1 416 ? 6.209 -0.773 -2.964 1.00 89.25 416 SER A N 1
ATOM 3367 C CA . SER A 1 416 ? 6.860 -2.006 -2.533 1.00 89.25 416 SER A CA 1
ATOM 3368 C C . SER A 1 416 ? 7.057 -1.937 -1.027 1.00 89.25 416 SER A C 1
ATOM 3370 O O . SER A 1 416 ? 7.760 -1.050 -0.533 1.00 89.25 416 SER A O 1
ATOM 3372 N N . PHE A 1 417 ? 6.416 -2.851 -0.298 1.00 79.69 417 PHE A N 1
ATOM 3373 C CA . PHE A 1 417 ? 6.610 -2.976 1.144 1.00 79.69 417 PHE A CA 1
ATOM 3374 C C . PHE A 1 417 ? 7.667 -4.040 1.446 1.00 79.69 417 PHE A C 1
ATOM 3376 O O . PHE A 1 417 ? 7.778 -5.025 0.713 1.00 79.69 417 PHE A O 1
ATOM 3383 N N . PRO A 1 418 ? 8.451 -3.867 2.523 1.00 67.00 418 PRO A N 1
ATOM 3384 C CA . PRO A 1 418 ? 9.401 -4.884 2.948 1.00 67.00 418 PRO A CA 1
ATOM 3385 C C . PRO A 1 418 ? 8.701 -6.216 3.264 1.00 67.00 418 PRO A C 1
ATOM 3387 O O . PRO A 1 418 ? 7.615 -6.251 3.846 1.00 67.00 418 PRO A O 1
ATOM 3390 N N . TYR A 1 419 ? 9.352 -7.313 2.877 1.00 71.75 419 TYR A N 1
ATOM 3391 C CA . TYR A 1 419 ? 8.856 -8.689 2.991 1.00 71.75 419 TYR A CA 1
ATOM 3392 C C . TYR A 1 419 ? 8.703 -9.162 4.426 1.00 71.75 419 TYR A C 1
ATOM 3394 O O . TYR A 1 419 ? 9.351 -8.637 5.340 1.00 71.75 419 TYR A O 1
ATOM 3402 N N . TYR A 1 420 ? 7.838 -10.152 4.656 1.00 71.25 420 TYR A N 1
ATOM 3403 C CA . TYR A 1 420 ? 7.864 -10.886 5.923 1.00 71.25 420 TYR A CA 1
ATOM 3404 C C . TYR A 1 420 ? 9.221 -11.544 6.108 1.00 71.25 420 TYR A C 1
ATOM 3406 O O . TYR A 1 420 ? 9.827 -11.930 5.120 1.00 71.25 420 TYR A O 1
ATOM 3414 N N . SER A 1 421 ? 9.735 -11.653 7.333 1.00 66.50 421 SER A N 1
ATOM 3415 C CA . SER A 1 421 ? 10.928 -12.476 7.560 1.00 66.50 421 SER A CA 1
ATOM 3416 C C . SER A 1 421 ? 10.631 -13.937 7.188 1.00 66.50 421 SER A C 1
ATOM 3418 O O . SER A 1 421 ? 9.475 -14.329 7.030 1.00 66.50 421 SER A O 1
ATOM 3420 N N . THR A 1 422 ? 11.649 -14.775 7.023 1.00 68.69 422 THR A N 1
ATOM 3421 C CA . THR A 1 422 ? 11.422 -16.219 6.883 1.00 68.69 422 THR A CA 1
ATOM 3422 C C . THR A 1 422 ? 10.747 -16.764 8.148 1.00 68.69 422 THR A C 1
ATOM 3424 O O . THR A 1 422 ? 10.879 -16.198 9.235 1.00 68.69 422 THR A O 1
ATOM 3427 N N . GLY A 1 423 ? 9.976 -17.848 8.008 1.00 76.12 423 GLY A N 1
ATOM 3428 C CA . GLY A 1 423 ? 9.409 -18.558 9.160 1.00 76.12 423 GLY A CA 1
ATOM 3429 C C . GLY A 1 423 ? 8.317 -17.802 9.924 1.00 76.12 423 GLY A C 1
ATOM 3430 O O . GLY A 1 423 ? 8.191 -17.980 11.139 1.00 76.12 423 GLY A O 1
ATOM 3431 N N . VAL A 1 424 ? 7.527 -16.962 9.247 1.00 87.31 424 VAL A N 1
ATOM 3432 C CA . VAL A 1 424 ? 6.340 -16.360 9.867 1.00 87.31 424 VAL A CA 1
ATOM 3433 C C . VAL A 1 424 ? 5.298 -17.432 10.123 1.00 87.31 424 VAL A C 1
ATOM 3435 O O . VAL A 1 424 ? 4.873 -18.142 9.212 1.00 87.31 424 VAL A O 1
ATOM 3438 N N . LEU A 1 425 ? 4.887 -17.532 11.381 1.00 92.19 425 LEU A N 1
ATOM 3439 C CA . LEU A 1 425 ? 3.839 -18.430 11.820 1.00 92.19 425 LEU A CA 1
ATOM 3440 C C . LEU A 1 425 ? 2.666 -17.634 12.362 1.00 92.19 425 LEU A C 1
ATOM 3442 O O . LEU A 1 425 ? 2.844 -16.781 13.231 1.00 92.19 425 LEU A O 1
ATOM 3446 N N . LEU A 1 426 ? 1.460 -17.975 11.950 1.00 93.12 426 LEU A N 1
ATOM 3447 C CA . LEU A 1 426 ? 0.249 -17.554 12.621 1.00 93.12 426 LEU A CA 1
ATOM 3448 C C . LEU A 1 426 ? -0.196 -18.668 13.563 1.00 93.12 426 LEU A C 1
ATOM 3450 O O . LEU A 1 426 ? -0.593 -19.732 13.111 1.00 93.12 426 LEU A O 1
ATOM 3454 N N . ASN A 1 427 ? -0.105 -18.437 14.874 1.00 92.50 427 ASN A N 1
ATOM 3455 C CA . ASN A 1 427 ? -0.474 -19.440 15.878 1.00 92.50 427 ASN A CA 1
ATOM 3456 C C . ASN A 1 427 ? 0.203 -20.812 15.652 1.00 92.50 427 ASN A C 1
ATOM 3458 O O . ASN A 1 427 ? -0.438 -21.853 15.629 1.00 92.50 427 ASN A O 1
ATOM 3462 N N . ASN A 1 428 ? 1.523 -20.802 15.443 1.00 92.12 428 ASN A N 1
ATOM 3463 C CA . ASN A 1 428 ? 2.341 -21.972 15.083 1.00 92.12 428 ASN A CA 1
ATOM 3464 C C . ASN A 1 428 ? 2.091 -22.577 13.690 1.00 92.12 428 ASN A C 1
ATOM 3466 O O . ASN A 1 428 ? 2.819 -23.492 13.305 1.00 92.12 428 ASN A O 1
ATOM 3470 N N . VAL A 1 429 ? 1.152 -22.038 12.916 1.00 93.12 429 VAL A N 1
ATOM 3471 C CA . VAL A 1 429 ? 0.861 -22.478 11.552 1.00 93.12 429 VAL A CA 1
ATOM 3472 C C . VAL A 1 429 ? 1.642 -21.630 10.543 1.00 93.12 429 VAL A C 1
ATOM 3474 O O . VAL A 1 429 ? 1.610 -20.404 10.646 1.00 93.12 429 VAL A O 1
ATOM 3477 N N . PRO A 1 430 ? 2.369 -22.223 9.582 1.00 93.50 430 PRO A N 1
ATOM 3478 C CA . PRO A 1 430 ? 3.112 -21.462 8.582 1.00 93.50 430 PRO A CA 1
ATOM 3479 C C . PRO A 1 430 ? 2.228 -20.526 7.757 1.00 93.50 430 PRO A C 1
ATOM 3481 O O . PRO A 1 430 ? 1.174 -20.921 7.261 1.00 93.50 430 PRO A O 1
ATOM 3484 N N . VAL A 1 431 ? 2.688 -19.285 7.586 1.00 93.81 431 VAL A N 1
ATOM 3485 C CA . VAL A 1 431 ? 2.159 -18.375 6.565 1.00 93.81 431 VAL A CA 1
ATOM 3486 C C . VAL A 1 431 ? 2.917 -18.664 5.275 1.00 93.81 431 VAL A C 1
ATOM 3488 O O . VAL A 1 431 ? 4.084 -18.289 5.138 1.00 93.81 431 VAL A O 1
ATOM 3491 N N . SER A 1 432 ? 2.275 -19.370 4.348 1.00 93.50 432 SER A N 1
ATOM 3492 C CA . SER A 1 432 ? 2.896 -19.767 3.086 1.00 93.50 432 SER A CA 1
ATOM 3493 C C . SER A 1 432 ? 2.940 -18.631 2.074 1.00 93.50 432 SER A C 1
ATOM 3495 O O . SER A 1 432 ? 3.839 -18.610 1.240 1.00 93.50 432 SER A O 1
ATOM 3497 N N . ASP A 1 433 ? 2.033 -17.655 2.157 1.00 93.50 433 ASP A N 1
ATOM 3498 C CA . ASP A 1 433 ? 1.960 -16.562 1.189 1.00 93.50 433 ASP A CA 1
ATOM 3499 C C . ASP A 1 433 ? 1.378 -15.276 1.781 1.00 93.50 433 ASP A C 1
ATOM 3501 O O . ASP A 1 433 ? 0.577 -15.316 2.720 1.00 93.50 433 ASP A O 1
ATOM 3505 N N . SER A 1 434 ? 1.756 -14.128 1.217 1.00 93.00 434 SER A N 1
ATOM 3506 C CA . SER A 1 434 ? 1.134 -12.850 1.547 1.00 93.00 434 SER A CA 1
ATOM 3507 C C . SER A 1 434 ? 1.253 -11.830 0.430 1.00 93.00 434 SER A C 1
ATOM 3509 O O . SER A 1 434 ? 2.319 -11.660 -0.161 1.00 93.00 434 SER A O 1
ATOM 3511 N N . PHE A 1 435 ? 0.169 -11.094 0.204 1.00 93.75 435 PHE A N 1
ATOM 3512 C CA . PHE A 1 435 ? 0.150 -9.983 -0.731 1.00 93.75 435 PHE A CA 1
ATOM 3513 C C . PHE A 1 435 ? -0.862 -8.907 -0.332 1.00 93.75 435 PHE A C 1
ATOM 3515 O O . PHE A 1 435 ? -1.780 -9.161 0.442 1.00 93.75 435 PHE A O 1
ATOM 3522 N N . THR A 1 436 ? -0.690 -7.691 -0.844 1.00 93.50 436 THR A N 1
ATOM 3523 C CA . THR A 1 436 ? -1.499 -6.520 -0.498 1.00 93.50 436 THR A CA 1
ATOM 3524 C C . THR A 1 436 ? -1.992 -5.809 -1.753 1.00 93.50 436 THR A C 1
ATOM 3526 O O . THR A 1 436 ? -1.268 -5.694 -2.737 1.00 93.50 436 THR A O 1
ATOM 3529 N N . PHE A 1 437 ? -3.211 -5.284 -1.683 1.00 93.38 437 PHE A N 1
ATOM 3530 C CA . PHE A 1 437 ? -3.857 -4.440 -2.681 1.00 93.38 437 PHE A CA 1
ATOM 3531 C C . PHE A 1 437 ? -4.119 -3.055 -2.127 1.00 93.38 437 PHE A C 1
ATOM 3533 O O . PHE A 1 437 ? -4.253 -2.856 -0.916 1.00 93.38 437 PHE A O 1
ATOM 3540 N N . PHE A 1 438 ? -4.283 -2.115 -3.043 1.00 91.44 438 PHE A N 1
ATOM 3541 C CA . PHE A 1 438 ? -4.628 -0.743 -2.730 1.00 91.44 438 PHE A CA 1
ATOM 3542 C C . PHE A 1 438 ? -5.537 -0.186 -3.814 1.00 91.44 438 PHE A C 1
ATOM 3544 O O . PHE A 1 438 ? -5.293 -0.388 -5.001 1.00 91.44 438 PHE A O 1
ATOM 3551 N N . ALA A 1 439 ? -6.571 0.525 -3.404 1.00 89.50 439 ALA A N 1
ATOM 3552 C CA . ALA A 1 439 ? -7.457 1.285 -4.264 1.00 89.50 439 ALA A CA 1
ATOM 3553 C C . ALA A 1 439 ? -7.470 2.724 -3.753 1.00 89.50 439 ALA A C 1
ATOM 3555 O O . ALA A 1 439 ? -7.548 2.952 -2.548 1.00 89.50 439 ALA A O 1
ATOM 3556 N N . SER A 1 440 ? -7.368 3.696 -4.653 1.00 84.94 440 SER A N 1
ATOM 3557 C CA . SER A 1 440 ? -7.386 5.122 -4.314 1.00 84.94 440 SER A CA 1
ATOM 3558 C C . SER A 1 440 ? -8.127 5.865 -5.396 1.00 84.94 440 SER A C 1
ATOM 3560 O O . SER A 1 440 ? -7.709 5.768 -6.545 1.00 84.94 440 SER A O 1
ATOM 3562 N N . PRO A 1 441 ? -9.119 6.713 -5.091 1.00 69.38 441 PRO A N 1
ATOM 3563 C CA . PRO A 1 441 ? -10.026 7.259 -6.089 1.00 69.38 441 PRO A CA 1
ATOM 3564 C C . PRO A 1 441 ? -9.370 8.434 -6.837 1.00 69.38 441 PRO A C 1
ATOM 3566 O O . PRO A 1 441 ? -10.052 9.199 -7.514 1.00 69.38 441 PRO A O 1
ATOM 3569 N N . HIS A 1 442 ? -8.050 8.596 -6.698 1.00 70.88 442 HIS A N 1
ATOM 3570 C CA . HIS A 1 442 ? -7.250 9.654 -7.274 1.00 70.88 442 HIS A CA 1
ATOM 3571 C C . HIS A 1 442 ? -7.420 9.726 -8.794 1.00 70.88 442 HIS A C 1
ATOM 3573 O O . HIS A 1 442 ? -6.872 8.900 -9.505 1.00 70.88 442 HIS A O 1
ATOM 3579 N N . ARG A 1 443 ? -8.145 10.729 -9.301 1.00 67.12 443 ARG A N 1
ATOM 3580 C CA . ARG A 1 443 ? -8.679 10.774 -10.679 1.00 67.12 443 ARG A CA 1
ATOM 3581 C C . ARG A 1 443 ? -7.706 10.421 -11.812 1.00 67.12 443 ARG A C 1
ATOM 3583 O O . ARG A 1 443 ? -8.177 10.024 -12.874 1.00 67.12 443 ARG A O 1
ATOM 3590 N N . SER A 1 444 ? -6.402 10.593 -11.620 1.00 67.44 444 SER A N 1
ATOM 3591 C CA . SER A 1 444 ? -5.386 10.244 -12.615 1.00 67.44 444 SER A CA 1
ATOM 3592 C C . SER A 1 444 ? -4.729 8.875 -12.406 1.00 67.44 444 SER A C 1
ATOM 3594 O O . SER A 1 444 ? -4.245 8.312 -13.378 1.00 67.44 444 SER A O 1
ATOM 3596 N N . ALA A 1 445 ? -4.700 8.335 -11.179 1.00 78.62 445 ALA A N 1
ATOM 3597 C CA . ALA A 1 445 ? -4.044 7.064 -10.885 1.00 78.62 445 ALA A CA 1
ATOM 3598 C C . ALA A 1 445 ? -4.997 5.929 -11.249 1.00 78.62 445 ALA A C 1
ATOM 3600 O O . ALA A 1 445 ? -5.897 5.559 -10.484 1.00 78.62 445 ALA A O 1
ATOM 3601 N N . ASP A 1 446 ? -4.829 5.447 -12.466 1.00 83.06 446 ASP A N 1
ATOM 3602 C CA . ASP A 1 446 ? -5.714 4.485 -13.104 1.00 83.06 446 ASP A CA 1
ATOM 3603 C C . ASP A 1 446 ? -5.234 3.050 -12.878 1.00 83.06 446 ASP A C 1
ATOM 3605 O O . ASP A 1 446 ? -6.058 2.143 -12.763 1.00 83.06 446 ASP A O 1
ATOM 3609 N N . PHE A 1 447 ? -3.919 2.872 -12.715 1.00 84.00 447 PHE A N 1
ATOM 3610 C CA . PHE A 1 447 ? -3.274 1.600 -12.419 1.00 84.00 447 PHE A CA 1
ATOM 3611 C C . PHE A 1 447 ? -2.468 1.681 -11.119 1.00 84.00 447 PHE A C 1
ATOM 3613 O O . PHE A 1 447 ? -1.672 2.596 -10.898 1.00 84.00 447 PHE A O 1
ATOM 3620 N N . ILE A 1 448 ? -2.669 0.714 -10.235 1.00 85.56 448 ILE A N 1
ATOM 3621 C CA . ILE A 1 448 ? -2.011 0.636 -8.936 1.00 85.56 448 ILE A CA 1
ATOM 3622 C C . ILE A 1 448 ? -1.407 -0.754 -8.811 1.00 85.56 448 ILE A C 1
ATOM 3624 O O . ILE A 1 448 ? -2.094 -1.756 -8.985 1.00 85.56 448 ILE A O 1
ATOM 3628 N N . THR A 1 449 ? -0.123 -0.817 -8.485 1.00 88.44 449 THR A N 1
ATOM 3629 C CA . THR A 1 449 ? 0.587 -2.073 -8.265 1.00 88.44 449 THR A CA 1
ATOM 3630 C C . THR A 1 449 ? 1.314 -2.046 -6.930 1.00 88.44 449 THR A C 1
ATOM 3632 O O . THR A 1 449 ? 2.128 -1.164 -6.641 1.00 88.44 449 THR A O 1
ATOM 3635 N N . LEU A 1 450 ? 1.030 -3.048 -6.109 1.00 88.81 450 LEU A N 1
ATOM 3636 C CA . LEU A 1 450 ? 1.658 -3.260 -4.818 1.00 88.81 450 LEU A CA 1
ATOM 3637 C C . LEU A 1 450 ? 2.485 -4.533 -4.855 1.00 88.81 450 LEU A C 1
ATOM 3639 O O . LEU A 1 450 ? 1.983 -5.604 -5.179 1.00 88.81 450 LEU A O 1
ATOM 3643 N N . VAL A 1 451 ? 3.748 -4.429 -4.468 1.00 88.00 451 VAL A N 1
ATOM 3644 C CA . VAL A 1 451 ? 4.641 -5.578 -4.371 1.00 88.00 451 VAL A CA 1
ATOM 3645 C C . VAL A 1 451 ? 4.876 -5.912 -2.915 1.00 88.00 451 VAL A C 1
ATOM 3647 O O . VAL A 1 451 ? 5.376 -5.098 -2.133 1.00 88.00 451 VAL A O 1
ATOM 3650 N N . THR A 1 452 ? 4.474 -7.121 -2.557 1.00 87.00 452 THR A N 1
ATOM 3651 C CA . THR A 1 452 ? 4.459 -7.626 -1.183 1.00 87.00 452 THR A CA 1
ATOM 3652 C C . THR A 1 452 ? 4.711 -9.123 -1.198 1.00 87.00 452 THR A C 1
ATOM 3654 O O . THR A 1 452 ? 4.616 -9.759 -2.243 1.00 87.00 452 THR A O 1
ATOM 3657 N N . GLY A 1 453 ? 5.124 -9.678 -0.066 1.00 84.88 453 GLY A N 1
ATOM 3658 C CA . GLY A 1 453 ? 5.560 -11.062 -0.038 1.00 84.88 453 GLY A CA 1
ATOM 3659 C C . GLY A 1 453 ? 6.132 -11.492 1.293 1.00 84.88 453 GLY A C 1
ATOM 3660 O O . GLY A 1 453 ? 6.278 -10.698 2.227 1.00 84.88 453 GLY A O 1
ATOM 3661 N N . THR A 1 454 ? 6.515 -12.755 1.347 1.00 87.19 454 THR A N 1
ATOM 3662 C CA . THR A 1 454 ? 7.349 -13.324 2.400 1.00 87.19 454 THR A CA 1
ATOM 3663 C C . THR A 1 454 ? 8.830 -13.191 2.032 1.00 87.19 454 THR A C 1
ATOM 3665 O O . THR A 1 454 ? 9.184 -12.758 0.937 1.00 87.19 454 THR A O 1
ATOM 3668 N N . ALA A 1 455 ? 9.738 -13.558 2.935 1.00 84.81 455 ALA A N 1
ATOM 3669 C CA . ALA A 1 455 ? 11.173 -13.481 2.656 1.00 84.81 455 ALA A CA 1
ATOM 3670 C C . ALA A 1 455 ? 11.608 -14.428 1.532 1.00 84.81 455 ALA A C 1
ATOM 3672 O O . ALA A 1 455 ? 12.672 -14.220 0.948 1.00 84.81 455 ALA A O 1
ATOM 3673 N N . SER A 1 456 ? 10.822 -15.471 1.249 1.00 88.06 456 SER A N 1
ATOM 3674 C CA . SER A 1 456 ? 11.108 -16.426 0.183 1.00 88.06 456 SER A CA 1
ATOM 3675 C C . SER A 1 456 ? 10.481 -16.029 -1.145 1.00 88.06 456 SER A C 1
ATOM 3677 O O . SER A 1 456 ? 11.073 -16.331 -2.181 1.00 88.06 456 SER A O 1
ATOM 3679 N N . GLN A 1 457 ? 9.329 -15.353 -1.146 1.00 92.88 457 GLN A N 1
ATOM 3680 C CA . GLN A 1 457 ? 8.599 -15.058 -2.376 1.00 92.88 457 GLN A CA 1
ATOM 3681 C C . GLN A 1 457 ? 7.794 -13.763 -2.333 1.00 92.88 457 GLN A C 1
ATOM 3683 O O . GLN A 1 457 ? 7.360 -13.325 -1.273 1.00 92.88 457 GLN A O 1
ATOM 3688 N N . ILE A 1 458 ? 7.547 -13.185 -3.505 1.00 93.50 458 ILE A N 1
ATOM 3689 C CA . ILE A 1 458 ? 6.781 -11.946 -3.673 1.00 93.50 458 ILE A CA 1
ATOM 3690 C C . ILE A 1 458 ? 5.668 -12.123 -4.695 1.00 93.50 458 ILE A C 1
ATOM 3692 O O . ILE A 1 458 ? 5.817 -12.902 -5.633 1.00 93.50 458 ILE A O 1
ATOM 3696 N N . ARG A 1 459 ? 4.599 -11.343 -4.574 1.00 94.81 459 ARG A N 1
ATOM 3697 C CA . ARG A 1 459 ? 3.563 -11.189 -5.598 1.00 94.81 459 ARG A CA 1
ATOM 3698 C C . ARG A 1 459 ? 3.333 -9.717 -5.909 1.00 94.81 459 ARG A C 1
ATOM 3700 O O . ARG A 1 459 ? 3.572 -8.840 -5.071 1.00 94.81 459 ARG A O 1
ATOM 3707 N N . PHE A 1 460 ? 2.824 -9.469 -7.107 1.00 95.88 460 PHE A N 1
ATOM 3708 C CA . PHE A 1 460 ? 2.268 -8.181 -7.494 1.00 95.88 460 PHE A CA 1
ATOM 3709 C C . PHE A 1 460 ? 0.758 -8.242 -7.277 1.00 95.88 460 PHE A C 1
ATOM 3711 O O . PHE A 1 460 ? 0.088 -9.065 -7.894 1.00 95.88 460 PHE A O 1
ATOM 3718 N N . GLY A 1 461 ? 0.232 -7.400 -6.392 1.00 96.25 461 GLY A N 1
ATOM 3719 C CA . GLY A 1 461 ? -1.189 -7.089 -6.295 1.00 96.25 461 GLY A CA 1
ATOM 3720 C C . GLY A 1 461 ? -1.506 -5.918 -7.218 1.00 96.25 461 GLY A C 1
ATOM 3721 O O . GLY A 1 461 ? -0.894 -4.858 -7.107 1.00 96.25 461 GLY A O 1
ATOM 3722 N N . LEU A 1 462 ? -2.438 -6.117 -8.139 1.00 95.38 462 LEU A N 1
ATOM 3723 C CA . LEU A 1 462 ? -2.803 -5.186 -9.197 1.00 95.38 462 LEU A CA 1
ATOM 3724 C C . LEU A 1 462 ? -4.227 -4.693 -8.972 1.00 95.38 462 LEU A C 1
ATOM 3726 O O . LEU A 1 462 ? -5.141 -5.504 -8.816 1.00 95.38 462 LEU A O 1
ATOM 3730 N N . SER A 1 463 ? -4.406 -3.380 -9.023 1.00 94.06 463 SER A N 1
ATOM 3731 C CA . SER A 1 463 ? -5.712 -2.732 -9.020 1.00 94.06 463 SER A CA 1
ATOM 3732 C C . SER A 1 463 ? -5.805 -1.797 -10.218 1.00 94.06 463 SER A C 1
ATOM 3734 O O . SER A 1 463 ? -4.958 -0.920 -10.390 1.00 94.06 463 SER A O 1
ATOM 3736 N N . ILE A 1 464 ? -6.851 -1.935 -11.023 1.00 91.75 464 ILE A N 1
ATOM 3737 C CA . ILE A 1 464 ? -7.154 -1.002 -12.116 1.00 91.75 464 ILE A CA 1
ATOM 3738 C C . ILE A 1 464 ? -8.575 -0.481 -11.952 1.00 91.75 464 ILE A C 1
ATOM 3740 O O . ILE A 1 464 ? -9.458 -1.231 -11.531 1.00 91.75 464 ILE A O 1
ATOM 3744 N N . ARG A 1 465 ? -8.816 0.798 -12.244 1.00 89.56 465 ARG A N 1
ATOM 3745 C CA . ARG A 1 465 ? -10.183 1.334 -12.192 1.00 89.56 465 ARG A CA 1
ATOM 3746 C C . ARG A 1 465 ? -11.072 0.678 -13.241 1.00 89.56 465 ARG A C 1
ATOM 3748 O O . ARG A 1 465 ? -10.642 0.455 -14.369 1.00 89.56 465 ARG A O 1
ATOM 3755 N N . LYS A 1 466 ? -12.343 0.464 -12.905 1.00 88.31 466 LYS A N 1
ATOM 3756 C CA . LYS A 1 466 ? -13.338 -0.062 -13.850 1.00 88.31 466 LYS A CA 1
ATOM 3757 C C . LYS A 1 466 ? -13.764 0.945 -14.919 1.00 88.31 466 LYS A C 1
ATOM 3759 O O . LYS A 1 466 ? -14.238 0.531 -15.967 1.00 88.31 466 LYS A O 1
ATOM 3764 N N . ASN A 1 467 ? -13.612 2.247 -14.662 1.00 85.69 467 ASN A N 1
ATOM 3765 C CA . ASN A 1 467 ? -13.983 3.309 -15.602 1.00 85.69 467 ASN A CA 1
ATOM 3766 C C . ASN A 1 467 ? -12.912 3.596 -16.664 1.00 85.69 467 ASN A C 1
ATOM 3768 O O . ASN A 1 467 ? -13.074 4.515 -17.453 1.00 85.69 467 ASN A O 1
ATOM 3772 N N . VAL A 1 468 ? -11.806 2.864 -16.682 1.00 84.94 468 VAL A N 1
ATOM 3773 C CA . VAL A 1 468 ? -10.836 2.914 -17.775 1.00 84.94 468 VAL A CA 1
ATOM 3774 C C . VAL A 1 468 ? -11.432 2.095 -18.933 1.00 84.94 468 VAL A C 1
ATOM 3776 O O . VAL A 1 468 ? -11.466 0.8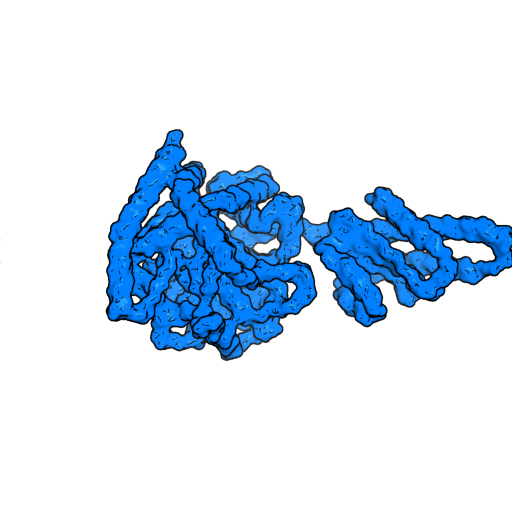67 -18.871 1.00 84.94 468 VAL A O 1
ATOM 3779 N N . ILE A 1 469 ? -12.024 2.784 -19.923 1.00 61.06 469 ILE A N 1
ATOM 3780 C CA . ILE A 1 469 ? -12.849 2.213 -21.006 1.00 61.06 469 ILE A CA 1
ATOM 3781 C C . ILE A 1 469 ? -12.026 1.486 -22.053 1.00 61.06 469 ILE A C 1
ATOM 3783 O O . ILE A 1 469 ? -10.928 1.901 -22.405 1.00 61.06 469 ILE A O 1
ATOM 3787 N N . SER A 1 470 ? -12.706 0.494 -22.638 1.00 59.97 470 SER A N 1
ATOM 3788 C CA . SER A 1 470 ? -12.382 -0.397 -23.765 1.00 59.97 470 SER A CA 1
ATOM 3789 C C . SER A 1 470 ? -11.701 -1.704 -23.387 1.00 59.97 470 SER A C 1
ATOM 3791 O O . SER A 1 470 ? -11.568 -2.597 -24.220 1.00 59.97 470 SER A O 1
ATOM 3793 N N . LEU A 1 471 ? -11.368 -1.878 -22.113 1.00 60.62 471 LEU A N 1
ATOM 3794 C CA . LEU A 1 471 ? -10.591 -3.016 -21.660 1.00 60.62 471 LEU A CA 1
ATOM 3795 C C . LEU A 1 471 ? -11.501 -4.017 -20.925 1.00 60.62 471 LEU A C 1
ATOM 3797 O O . LEU A 1 471 ? -12.084 -3.673 -19.895 1.00 60.62 471 LEU A O 1
ATOM 3801 N N . PRO A 1 472 ? -11.676 -5.254 -21.440 1.00 69.19 472 PRO A N 1
ATOM 3802 C CA . PRO A 1 472 ? -12.451 -6.290 -20.759 1.00 69.19 472 PRO A CA 1
ATOM 3803 C C . PRO A 1 472 ? -11.913 -6.515 -19.339 1.00 69.19 472 PRO A C 1
ATOM 3805 O O . PRO A 1 472 ? -10.722 -6.296 -19.123 1.00 69.19 472 PRO A O 1
ATOM 3808 N N . PRO A 1 473 ? -12.693 -7.063 -18.386 1.00 74.06 473 PRO A N 1
ATOM 3809 C CA . PRO A 1 473 ? -12.170 -7.482 -17.078 1.00 74.06 473 PRO A CA 1
ATOM 3810 C C . PRO A 1 473 ? -10.879 -8.317 -17.176 1.00 74.06 473 PRO A C 1
ATOM 3812 O O . PRO A 1 473 ? -10.009 -8.222 -16.318 1.00 74.06 473 PRO A O 1
ATOM 3815 N N . ARG A 1 474 ? -10.699 -9.050 -18.288 1.00 83.44 474 ARG A N 1
ATOM 3816 C CA . ARG A 1 474 ? -9.473 -9.777 -18.660 1.00 83.44 474 ARG A CA 1
ATOM 3817 C C . ARG A 1 474 ? -8.200 -8.912 -18.702 1.00 83.44 474 ARG A C 1
ATOM 3819 O O . ARG A 1 474 ? -7.104 -9.440 -18.585 1.00 83.44 474 ARG A O 1
ATOM 3826 N N . PHE A 1 475 ? -8.299 -7.601 -18.844 1.00 86.12 475 PHE A N 1
ATOM 3827 C CA . PHE A 1 475 ? -7.153 -6.718 -19.024 1.00 86.12 475 PHE A CA 1
ATOM 3828 C C . PHE A 1 475 ? -6.194 -6.692 -17.835 1.00 86.12 475 PHE A C 1
ATOM 3830 O O . PHE A 1 475 ? -4.984 -6.821 -18.002 1.00 86.12 475 PHE A O 1
ATOM 3837 N N . VAL A 1 476 ? -6.730 -6.596 -16.615 1.00 89.88 476 VAL A N 1
ATOM 3838 C CA . VAL A 1 476 ? -5.897 -6.662 -15.407 1.00 89.88 476 VAL A CA 1
ATOM 3839 C C . VAL A 1 476 ? -5.210 -8.030 -15.284 1.00 89.88 476 VAL A C 1
ATOM 3841 O O . VAL A 1 476 ? -4.120 -8.129 -14.718 1.00 89.88 476 VAL A O 1
ATOM 3844 N N . HIS A 1 477 ? -5.815 -9.077 -15.862 1.00 91.25 477 HIS A N 1
ATOM 3845 C CA . HIS A 1 477 ? -5.225 -10.409 -15.974 1.00 91.25 477 HIS A CA 1
ATOM 3846 C C . HIS A 1 477 ? -4.059 -10.435 -16.963 1.00 91.25 477 HIS A C 1
ATOM 3848 O O . HIS A 1 477 ? -2.988 -10.894 -16.580 1.00 91.25 477 HIS A O 1
ATOM 3854 N N . ILE A 1 478 ? -4.221 -9.843 -18.150 1.00 92.88 478 ILE A N 1
ATOM 3855 C CA . ILE A 1 478 ? -3.166 -9.731 -19.174 1.00 92.88 478 ILE A CA 1
ATOM 3856 C C . ILE A 1 478 ? -1.944 -8.979 -18.634 1.00 92.88 478 ILE A C 1
ATOM 3858 O O . ILE A 1 478 ? -0.820 -9.445 -18.796 1.00 92.88 478 ILE A O 1
ATOM 3862 N N . ILE A 1 479 ? -2.139 -7.863 -17.917 1.00 94.06 479 ILE A N 1
ATOM 3863 C CA . ILE A 1 479 ? -1.015 -7.155 -17.276 1.00 94.06 479 ILE A CA 1
ATOM 3864 C C . ILE A 1 479 ? -0.283 -8.084 -16.302 1.00 94.06 479 ILE A C 1
ATOM 3866 O O . ILE A 1 479 ? 0.945 -8.103 -16.281 1.00 94.06 479 ILE A O 1
ATOM 3870 N N . GLY A 1 480 ? -1.021 -8.857 -15.500 1.00 95.38 480 GLY A N 1
ATOM 3871 C CA . GLY A 1 480 ? -0.432 -9.837 -14.588 1.00 95.38 480 GLY A CA 1
ATOM 3872 C C . GLY A 1 480 ? 0.396 -10.894 -15.321 1.00 95.38 480 GLY A C 1
ATOM 3873 O O . GLY A 1 480 ? 1.540 -11.124 -14.942 1.00 95.38 480 GLY A O 1
ATOM 3874 N N . GLU A 1 481 ? -0.142 -11.474 -16.395 1.00 95.81 481 GLU A N 1
ATOM 3875 C CA . GLU A 1 481 ? 0.555 -12.450 -17.248 1.00 95.81 481 GLU A CA 1
ATOM 3876 C C . GLU A 1 481 ? 1.845 -11.857 -17.838 1.00 95.81 481 GLU A C 1
ATOM 3878 O O . GLU A 1 481 ? 2.911 -12.469 -17.757 1.00 95.81 481 GLU A O 1
ATOM 3883 N N . TYR A 1 482 ? 1.802 -10.620 -18.335 1.00 97.06 482 TYR A N 1
ATOM 3884 C CA . TYR A 1 482 ? 2.995 -9.954 -18.860 1.00 97.06 482 TYR A CA 1
ATOM 3885 C C . TYR A 1 482 ? 4.010 -9.600 -17.778 1.00 97.06 482 TYR A C 1
ATOM 3887 O O . TYR A 1 482 ? 5.208 -9.731 -18.020 1.00 97.06 482 TYR A O 1
ATOM 3895 N N . ILE A 1 483 ? 3.581 -9.220 -16.570 1.00 97.00 483 ILE A N 1
ATOM 3896 C CA . ILE A 1 483 ? 4.506 -9.059 -15.438 1.00 97.00 483 ILE A CA 1
ATOM 3897 C C . ILE A 1 483 ? 5.203 -10.391 -15.147 1.00 97.00 483 ILE A C 1
ATOM 3899 O O . ILE A 1 483 ? 6.410 -10.401 -14.910 1.00 97.00 483 ILE A O 1
ATOM 3903 N N . GLU A 1 484 ? 4.481 -11.511 -15.185 1.00 96.38 484 GLU A N 1
ATOM 3904 C CA . GLU A 1 484 ? 5.064 -12.837 -14.978 1.00 96.38 484 GLU A CA 1
ATOM 3905 C C . GLU A 1 484 ? 6.115 -13.205 -16.012 1.00 96.38 484 GLU A C 1
ATOM 3907 O O . GLU A 1 484 ? 7.223 -13.585 -15.629 1.00 96.38 484 GLU A O 1
ATOM 3912 N N . GLU A 1 485 ? 5.809 -13.047 -17.293 1.00 96.06 485 GLU A N 1
ATOM 3913 C CA . GLU A 1 485 ? 6.762 -13.324 -18.367 1.00 96.06 485 GLU A CA 1
ATOM 3914 C C . GLU A 1 485 ? 8.008 -12.435 -18.273 1.00 96.06 485 GLU A C 1
ATOM 3916 O O . GLU A 1 485 ? 9.137 -12.907 -18.420 1.00 96.06 485 GLU A O 1
ATOM 3921 N N . GLU A 1 486 ? 7.828 -11.142 -18.001 1.00 95.75 486 GLU A N 1
ATOM 3922 C CA . GLU A 1 486 ? 8.939 -10.195 -17.895 1.00 95.75 486 GLU A CA 1
ATOM 3923 C C . GLU A 1 486 ? 9.801 -10.483 -16.662 1.00 95.75 486 GLU A C 1
ATOM 3925 O O . GLU A 1 486 ? 11.030 -10.471 -16.750 1.00 95.75 486 GLU A O 1
ATOM 3930 N N . MET A 1 487 ? 9.187 -10.823 -15.527 1.00 95.75 487 MET A N 1
ATOM 3931 C CA . MET A 1 487 ? 9.916 -11.251 -14.334 1.00 95.75 487 MET A CA 1
ATOM 3932 C C . MET A 1 487 ? 10.675 -12.558 -14.569 1.00 95.75 487 MET A C 1
ATOM 3934 O O . MET A 1 487 ? 11.821 -12.666 -14.135 1.00 95.75 487 MET A O 1
ATOM 3938 N N . GLU A 1 488 ? 10.096 -13.535 -15.270 1.00 94.06 488 GLU A N 1
ATOM 3939 C CA . GLU A 1 488 ? 10.776 -14.788 -15.624 1.00 94.06 488 GLU A CA 1
ATOM 3940 C C . GLU A 1 488 ? 11.984 -14.568 -16.534 1.00 94.06 488 GLU A C 1
ATOM 3942 O O . GLU A 1 488 ? 12.999 -15.252 -16.386 1.00 94.06 488 GLU A O 1
ATOM 3947 N N . GLN A 1 489 ? 11.901 -13.605 -17.447 1.00 93.25 489 GLN A N 1
ATOM 3948 C CA . GLN A 1 489 ? 12.988 -13.264 -18.361 1.00 93.25 489 GLN A CA 1
ATOM 3949 C C . GLN A 1 489 ? 14.078 -12.430 -17.683 1.00 93.25 489 GLN A C 1
ATOM 3951 O O . GLN A 1 489 ? 15.263 -12.718 -17.858 1.00 93.25 489 GLN A O 1
ATOM 3956 N N . LEU A 1 490 ? 13.710 -11.448 -16.853 1.00 92.69 490 LEU A N 1
ATOM 3957 C CA . LEU A 1 490 ? 14.661 -10.659 -16.061 1.00 92.69 490 LEU A CA 1
ATOM 3958 C C . LEU A 1 490 ? 15.379 -11.529 -15.027 1.00 92.69 490 LEU A C 1
ATOM 3960 O O . LEU A 1 490 ? 16.604 -11.466 -14.910 1.00 92.69 490 LEU A O 1
ATOM 3964 N N . CYS A 1 491 ? 14.632 -12.387 -14.331 1.00 91.62 491 CYS A N 1
ATOM 3965 C CA . CYS A 1 491 ? 15.184 -13.408 -13.436 1.00 91.62 491 CYS A CA 1
ATOM 3966 C C . CYS A 1 491 ? 15.776 -14.599 -14.197 1.00 91.62 491 CYS A C 1
ATOM 3968 O O . CYS A 1 491 ? 16.303 -15.511 -13.560 1.00 91.62 491 CYS A O 1
ATOM 3970 N N . GLY A 1 492 ? 15.668 -14.567 -15.532 1.00 74.31 492 GLY A N 1
ATOM 3971 C CA . GLY A 1 492 ? 16.198 -15.471 -16.534 1.00 74.31 492 GLY A CA 1
ATOM 3972 C C . GLY A 1 492 ? 16.747 -16.770 -15.981 1.00 74.31 492 GLY A C 1
ATOM 3973 O O . GLY A 1 492 ? 17.919 -16.853 -15.632 1.00 74.31 492 GLY A O 1
ATOM 3974 N N . VAL A 1 493 ? 15.939 -17.823 -16.049 1.00 52.66 493 VAL A N 1
ATOM 3975 C CA . VAL A 1 493 ? 16.511 -19.145 -16.303 1.00 52.66 493 VAL A CA 1
ATOM 3976 C C . VAL A 1 493 ? 17.450 -19.655 -15.190 1.00 52.66 493 VAL A C 1
ATOM 3978 O O . VAL A 1 493 ? 18.507 -20.229 -15.447 1.00 52.66 493 VAL A O 1
ATOM 3981 N N . ILE A 1 494 ? 17.025 -19.575 -13.927 1.00 47.81 494 ILE A N 1
ATOM 3982 C CA . ILE A 1 494 ? 17.659 -20.388 -12.872 1.00 47.81 494 ILE A CA 1
ATOM 3983 C C . ILE A 1 494 ? 17.526 -21.887 -13.197 1.00 47.81 494 ILE A C 1
ATOM 3985 O O . ILE A 1 494 ? 18.443 -22.652 -12.926 1.00 47.81 494 ILE A O 1
ATOM 3989 N N . LYS A 1 495 ? 16.457 -22.317 -13.887 1.00 47.09 495 LYS A N 1
ATOM 3990 C CA . LYS A 1 495 ? 16.271 -23.733 -14.251 1.00 47.09 495 LYS A CA 1
ATOM 3991 C C . LYS A 1 495 ? 17.309 -24.272 -15.244 1.00 47.09 495 LYS A C 1
ATOM 3993 O O . LYS A 1 495 ? 17.740 -25.404 -15.062 1.00 47.09 495 LYS A O 1
ATOM 3998 N N . SER A 1 496 ? 17.737 -23.511 -16.260 1.00 44.66 496 SER A N 1
ATOM 3999 C CA . SER A 1 496 ? 18.773 -24.008 -17.189 1.00 44.66 496 SER A CA 1
ATOM 4000 C C . SER A 1 496 ? 20.180 -23.762 -16.655 1.00 44.66 496 SER A C 1
ATOM 4002 O O . SER A 1 496 ? 21.028 -24.627 -16.826 1.00 44.66 496 SER A O 1
ATOM 4004 N N . ALA A 1 497 ? 20.425 -22.667 -15.930 1.00 43.09 497 ALA A N 1
ATOM 4005 C CA . ALA A 1 497 ? 21.727 -22.406 -15.333 1.00 43.09 497 ALA A CA 1
ATOM 4006 C C . ALA A 1 497 ? 22.021 -23.364 -14.161 1.00 43.09 497 ALA A C 1
ATOM 4008 O O . ALA A 1 497 ? 23.031 -24.056 -14.206 1.00 43.09 497 ALA A O 1
ATOM 4009 N N . GLN A 1 498 ? 21.150 -23.523 -13.155 1.00 44.00 498 GLN A N 1
ATOM 4010 C CA . GLN A 1 498 ? 21.421 -24.473 -12.058 1.00 44.00 498 GLN A CA 1
ATOM 4011 C C . GLN A 1 498 ? 21.519 -25.920 -12.550 1.00 44.00 498 GLN A C 1
ATOM 4013 O O . GLN A 1 498 ? 22.384 -26.651 -12.075 1.00 44.00 498 GLN A O 1
ATOM 4018 N N . ALA A 1 499 ? 20.704 -26.341 -13.522 1.00 50.66 499 ALA A N 1
ATOM 4019 C CA . ALA A 1 499 ? 20.809 -27.690 -14.079 1.00 50.66 499 ALA A CA 1
ATOM 4020 C C . ALA A 1 499 ? 22.078 -27.883 -14.933 1.00 50.66 499 ALA A C 1
ATOM 4022 O O . ALA A 1 499 ? 22.724 -28.923 -14.843 1.00 50.66 499 ALA A O 1
ATOM 4023 N N . LYS A 1 500 ? 22.472 -26.887 -15.739 1.00 42.88 500 LYS A N 1
ATOM 4024 C CA . LYS A 1 500 ? 23.619 -26.988 -16.658 1.00 42.88 500 LYS A CA 1
ATOM 4025 C C . LYS A 1 500 ? 24.961 -26.737 -15.961 1.00 42.88 500 LYS A C 1
ATOM 4027 O O . LYS A 1 500 ? 25.922 -27.446 -16.244 1.00 42.88 500 LYS A O 1
ATOM 4032 N N . TYR A 1 501 ? 25.021 -25.800 -15.013 1.00 51.00 501 TYR A N 1
ATOM 4033 C CA . TYR A 1 501 ? 26.219 -25.524 -14.217 1.00 51.00 501 TYR A CA 1
ATOM 4034 C C . TYR A 1 501 ? 26.429 -26.549 -13.103 1.00 51.00 501 TYR A C 1
ATOM 4036 O O . TYR A 1 501 ? 27.573 -26.925 -12.898 1.00 51.00 501 TYR A O 1
ATOM 4044 N N . SER A 1 502 ? 25.393 -27.076 -12.429 1.00 54.09 502 SER A N 1
ATOM 4045 C CA . SER A 1 502 ? 25.631 -28.114 -11.404 1.00 54.09 502 SER A CA 1
ATOM 4046 C C . SER A 1 502 ? 26.199 -29.396 -12.012 1.00 54.09 502 SER A C 1
ATOM 4048 O O . SER A 1 502 ? 27.163 -29.934 -11.481 1.00 54.09 502 SER A O 1
ATOM 4050 N N . VAL A 1 503 ? 25.685 -29.838 -13.163 1.00 55.19 503 VAL A N 1
ATOM 4051 C CA . VAL A 1 503 ? 26.173 -31.050 -13.835 1.00 55.19 503 VAL A CA 1
ATOM 4052 C C . VAL A 1 503 ? 27.529 -30.809 -14.510 1.00 55.19 503 VAL A C 1
ATOM 4054 O O . VAL A 1 503 ? 28.432 -31.634 -14.372 1.00 55.19 503 VAL A O 1
ATOM 4057 N N . GLY A 1 504 ? 27.712 -29.674 -15.194 1.00 63.41 504 GLY A N 1
ATOM 4058 C CA . GLY A 1 504 ? 28.975 -29.337 -15.860 1.00 63.41 504 GLY A CA 1
ATOM 4059 C C . GLY A 1 504 ? 30.123 -29.101 -14.877 1.00 63.41 504 GLY A C 1
ATOM 4060 O O . GLY A 1 504 ? 31.181 -29.708 -15.012 1.00 63.41 504 GLY A O 1
ATOM 4061 N N . PHE A 1 505 ? 29.896 -28.291 -13.839 1.00 63.66 505 PHE A N 1
ATOM 4062 C CA . PHE A 1 505 ? 30.904 -27.987 -12.823 1.00 63.66 505 PHE A CA 1
ATOM 4063 C C . PHE A 1 505 ? 31.264 -29.215 -11.983 1.00 63.66 505 PHE A C 1
ATOM 4065 O O . PHE A 1 505 ? 32.441 -29.455 -11.750 1.00 63.66 505 PHE A O 1
ATOM 4072 N N . GLN A 1 506 ? 30.289 -30.046 -11.583 1.00 66.06 506 GLN A N 1
ATOM 4073 C CA . GLN A 1 506 ? 30.591 -31.298 -10.872 1.00 66.06 506 GLN A CA 1
ATOM 4074 C C . GLN A 1 506 ? 31.427 -32.256 -11.727 1.00 66.06 506 GLN A C 1
ATOM 4076 O O . GLN A 1 506 ? 32.321 -32.910 -11.198 1.00 66.06 506 GLN A O 1
ATOM 4081 N N . THR A 1 507 ? 31.168 -32.322 -13.036 1.00 71.12 507 THR A N 1
ATOM 4082 C CA . THR A 1 507 ? 31.935 -33.175 -13.957 1.00 71.12 507 THR A CA 1
ATOM 4083 C C . THR A 1 507 ? 33.363 -32.659 -14.142 1.00 71.12 507 THR A C 1
ATOM 4085 O O . THR A 1 507 ? 34.303 -33.445 -14.056 1.00 71.12 507 THR A O 1
ATOM 4088 N N . LEU A 1 508 ? 33.535 -31.347 -14.338 1.00 69.94 508 LEU A N 1
ATOM 4089 C CA . LEU A 1 508 ? 34.851 -30.710 -14.477 1.00 69.94 508 LEU A CA 1
ATOM 4090 C C . LEU A 1 508 ? 35.676 -30.828 -13.194 1.00 69.94 508 LEU A C 1
ATOM 4092 O O . LEU A 1 508 ? 36.816 -31.276 -13.239 1.00 69.94 508 LEU A O 1
ATOM 4096 N N . LEU A 1 509 ? 35.069 -30.537 -12.043 1.00 72.19 509 LEU A N 1
ATOM 4097 C CA . LEU A 1 509 ? 35.708 -30.661 -10.736 1.00 72.19 509 LEU A CA 1
ATOM 4098 C C . LEU A 1 509 ? 36.125 -32.108 -10.441 1.00 72.19 509 LEU A C 1
ATOM 4100 O O . LEU A 1 509 ? 37.222 -32.352 -9.945 1.00 72.19 509 LEU A O 1
ATOM 4104 N N . PHE A 1 510 ? 35.270 -33.083 -10.762 1.00 71.94 510 PHE A N 1
ATOM 4105 C CA . PHE A 1 510 ? 35.607 -34.497 -10.595 1.00 71.94 510 PHE A CA 1
ATOM 4106 C C . PHE A 1 510 ? 36.744 -34.925 -11.533 1.00 71.94 510 PHE A C 1
ATOM 4108 O O . PHE A 1 510 ? 37.623 -35.674 -11.112 1.00 71.94 510 PHE A O 1
ATOM 4115 N N . SER A 1 511 ? 36.761 -34.424 -12.773 1.00 73.19 511 SER A N 1
ATOM 4116 C CA . SER A 1 511 ? 37.845 -34.669 -13.731 1.00 73.19 511 SER A CA 1
ATOM 4117 C C . SER A 1 511 ? 39.176 -34.092 -13.243 1.00 73.19 511 SER A C 1
ATOM 4119 O O . SER A 1 511 ? 40.171 -34.813 -13.238 1.00 73.19 511 SER A O 1
ATOM 4121 N N . ALA A 1 512 ? 39.181 -32.842 -12.769 1.00 69.75 512 ALA A N 1
ATOM 4122 C CA . ALA A 1 512 ? 40.363 -32.167 -12.230 1.00 69.75 512 ALA A CA 1
ATOM 4123 C C . ALA A 1 512 ? 40.949 -32.924 -11.034 1.00 69.75 512 ALA A C 1
ATOM 4125 O O . ALA A 1 512 ? 42.123 -33.283 -11.022 1.00 69.75 512 ALA A O 1
ATOM 4126 N N . VAL A 1 513 ? 40.102 -33.260 -10.052 1.00 70.69 513 VAL A N 1
ATOM 4127 C CA . VAL A 1 513 ? 40.525 -34.002 -8.854 1.00 70.69 513 VAL A CA 1
ATOM 4128 C C . VAL A 1 513 ? 41.008 -35.409 -9.212 1.00 70.69 513 VAL A C 1
ATOM 4130 O O . VAL A 1 513 ? 41.990 -35.875 -8.641 1.00 70.69 513 VAL A O 1
ATOM 4133 N N . SER A 1 514 ? 40.357 -36.093 -10.158 1.00 72.38 514 SER A N 1
ATOM 4134 C CA . SER A 1 514 ? 40.793 -37.419 -10.612 1.00 72.38 514 SER A CA 1
ATOM 4135 C C . SER A 1 514 ? 42.148 -37.359 -11.317 1.00 72.38 514 SER A C 1
ATOM 4137 O O . SER A 1 514 ? 42.998 -38.206 -11.050 1.00 72.38 514 SER A O 1
ATOM 4139 N N . SER A 1 515 ? 42.363 -36.367 -12.183 1.00 74.75 515 SER A N 1
ATOM 4140 C CA . SER A 1 515 ? 43.628 -36.174 -12.899 1.00 74.75 515 SER A CA 1
ATOM 4141 C C . SER A 1 515 ? 44.767 -35.824 -11.937 1.00 74.75 515 SER A C 1
ATOM 4143 O O . SER A 1 515 ? 45.810 -36.481 -11.941 1.00 74.75 515 SER A O 1
ATOM 4145 N N . ALA A 1 516 ? 44.533 -34.886 -11.014 1.00 70.75 516 ALA A N 1
ATOM 4146 C CA . ALA A 1 516 ? 45.481 -34.533 -9.961 1.00 70.75 516 ALA A CA 1
ATOM 4147 C C . ALA A 1 516 ? 45.839 -35.733 -9.067 1.00 70.75 516 ALA A C 1
ATOM 4149 O O . ALA A 1 516 ? 47.007 -35.937 -8.733 1.00 70.75 516 ALA A O 1
ATOM 4150 N N . LEU A 1 517 ? 44.853 -36.570 -8.717 1.00 70.12 517 LEU A N 1
ATOM 4151 C CA . LEU A 1 517 ? 45.081 -37.788 -7.939 1.00 70.12 517 LEU A CA 1
ATOM 4152 C C . LEU A 1 517 ? 45.932 -38.801 -8.712 1.00 70.12 517 LEU A C 1
ATOM 4154 O O . LEU A 1 517 ? 46.857 -39.376 -8.141 1.00 70.12 517 LEU A O 1
ATOM 4158 N N . GLU A 1 518 ? 45.651 -39.021 -9.999 1.00 76.12 518 GLU A N 1
ATOM 4159 C CA . GLU A 1 518 ? 46.455 -39.906 -10.848 1.00 76.12 518 GLU A CA 1
ATOM 4160 C C . GLU A 1 518 ? 47.901 -39.405 -10.981 1.00 76.12 518 GLU A C 1
ATOM 4162 O O . GLU A 1 518 ? 48.829 -40.211 -10.857 1.00 76.12 518 GLU A O 1
ATOM 4167 N N . ARG A 1 519 ? 48.105 -38.089 -11.143 1.00 79.31 519 ARG A N 1
ATOM 4168 C CA . ARG A 1 519 ? 49.438 -37.463 -11.174 1.00 79.31 519 ARG A CA 1
ATOM 4169 C C . ARG A 1 519 ? 50.186 -37.633 -9.850 1.00 79.31 519 ARG A C 1
ATOM 4171 O O . ARG A 1 519 ? 51.290 -38.176 -9.849 1.00 79.31 519 ARG A O 1
ATOM 4178 N N . ALA A 1 520 ? 49.563 -37.274 -8.725 1.00 69.44 520 ALA A N 1
ATOM 4179 C CA . ALA A 1 520 ? 50.155 -37.411 -7.390 1.00 69.44 520 ALA A CA 1
ATOM 4180 C C . ALA A 1 520 ? 50.525 -38.867 -7.069 1.00 69.44 520 ALA A C 1
ATOM 4182 O O . ALA A 1 520 ? 51.579 -39.147 -6.491 1.00 69.44 520 ALA A O 1
ATOM 4183 N N . LEU A 1 521 ? 49.663 -39.814 -7.454 1.00 71.44 521 LEU A N 1
ATOM 4184 C CA . LEU A 1 521 ? 49.915 -41.242 -7.289 1.00 71.44 521 LEU A CA 1
ATOM 4185 C C . LEU A 1 521 ? 51.092 -41.708 -8.141 1.00 71.44 521 LEU A C 1
ATOM 4187 O O . LEU A 1 521 ? 51.925 -42.451 -7.629 1.00 71.44 521 LEU A O 1
ATOM 4191 N N . LYS A 1 522 ? 51.181 -41.285 -9.405 1.00 76.38 522 LYS A N 1
ATOM 4192 C CA . LYS A 1 522 ? 52.279 -41.661 -10.302 1.00 76.38 522 LYS A CA 1
ATOM 4193 C C . LYS A 1 522 ? 53.623 -41.132 -9.800 1.00 76.38 522 LYS A C 1
ATOM 4195 O O . LYS A 1 522 ? 54.562 -41.911 -9.682 1.00 76.38 522 LYS A O 1
ATOM 4200 N N . GLU A 1 523 ? 53.688 -39.864 -9.411 1.00 76.50 523 GLU A N 1
ATOM 4201 C CA . GLU A 1 523 ? 54.909 -39.274 -8.853 1.00 76.50 523 GLU A CA 1
ATOM 4202 C C . GLU A 1 523 ? 55.312 -39.954 -7.540 1.00 76.50 523 GLU A C 1
ATOM 4204 O O . GLU A 1 523 ? 56.475 -40.287 -7.324 1.00 76.50 523 GLU A O 1
ATOM 4209 N N . SER A 1 524 ? 54.341 -40.262 -6.678 1.00 69.81 524 SER A N 1
ATOM 4210 C CA . SER A 1 524 ? 54.618 -40.994 -5.440 1.00 69.81 524 SER A CA 1
ATOM 4211 C C . SER A 1 524 ? 55.083 -42.417 -5.706 1.00 69.81 524 SER A C 1
ATOM 4213 O O . SER A 1 524 ? 55.933 -42.918 -4.979 1.00 69.81 524 SER A O 1
ATOM 4215 N N . GLN A 1 525 ? 54.557 -43.083 -6.737 1.00 70.38 525 GLN A N 1
ATOM 4216 C CA . GLN A 1 525 ? 55.048 -44.388 -7.172 1.00 70.38 525 GLN A CA 1
ATOM 4217 C C . GLN A 1 525 ? 56.483 -44.296 -7.678 1.00 70.38 525 GLN A C 1
ATOM 4219 O O . GLN A 1 525 ? 57.287 -45.142 -7.303 1.00 70.38 525 GLN A O 1
ATOM 4224 N N . GLU A 1 526 ? 56.822 -43.291 -8.481 1.00 72.75 526 GLU A N 1
ATOM 4225 C CA . GLU A 1 526 ? 58.176 -43.072 -9.000 1.00 72.75 526 GLU A CA 1
ATOM 4226 C C . GLU A 1 526 ? 59.159 -42.784 -7.858 1.00 72.75 526 GLU A C 1
ATOM 4228 O O . GLU A 1 526 ? 60.154 -43.490 -7.714 1.00 72.75 526 GLU A O 1
ATOM 4233 N N . GLN A 1 527 ? 58.808 -41.877 -6.945 1.00 66.00 527 GLN A N 1
ATOM 4234 C CA . GLN A 1 527 ? 59.622 -41.524 -5.781 1.00 66.00 527 GLN A CA 1
ATOM 4235 C C . GLN A 1 527 ? 59.755 -42.680 -4.777 1.00 66.00 527 GLN A C 1
ATOM 4237 O O . GLN A 1 527 ? 60.804 -42.871 -4.162 1.00 66.00 527 GLN A O 1
ATOM 4242 N N . VAL A 1 528 ? 58.710 -43.490 -4.597 1.00 59.12 528 VAL A N 1
ATOM 4243 C CA . VAL A 1 528 ? 58.770 -44.706 -3.775 1.00 59.12 528 VAL A CA 1
ATOM 4244 C C . VAL A 1 528 ? 59.559 -45.806 -4.483 1.00 59.12 528 VAL A C 1
ATOM 4246 O O . VAL A 1 528 ? 60.242 -46.557 -3.803 1.00 59.12 528 VAL A O 1
ATOM 4249 N N . THR A 1 529 ? 59.532 -45.896 -5.813 1.00 58.12 529 THR A N 1
ATOM 4250 C CA . THR A 1 529 ? 60.332 -46.867 -6.584 1.00 58.12 529 THR A CA 1
ATOM 4251 C C . THR A 1 529 ? 61.814 -46.493 -6.567 1.00 58.12 529 THR A C 1
ATOM 4253 O O . THR A 1 529 ? 62.647 -47.372 -6.364 1.00 58.12 529 THR A O 1
ATOM 4256 N N . GLU A 1 530 ? 62.150 -45.204 -6.660 1.00 56.72 530 GLU A N 1
ATOM 4257 C CA . GLU A 1 530 ? 63.518 -44.705 -6.466 1.00 56.72 530 GLU A CA 1
ATOM 4258 C C . GLU A 1 530 ? 64.031 -44.971 -5.045 1.00 56.72 530 GLU A C 1
ATOM 4260 O O . GLU A 1 530 ? 65.167 -45.407 -4.875 1.00 56.72 530 GLU A O 1
ATOM 4265 N N . ASN A 1 531 ? 63.183 -44.801 -4.024 1.00 50.97 531 ASN A N 1
ATOM 4266 C CA . ASN A 1 531 ? 63.557 -45.080 -2.634 1.00 50.97 531 ASN A CA 1
ATOM 4267 C C . ASN A 1 531 ? 63.532 -46.585 -2.273 1.00 50.97 531 ASN A C 1
ATOM 4269 O O . ASN A 1 531 ? 64.287 -47.013 -1.407 1.00 50.97 531 ASN A O 1
ATOM 4273 N N . LEU A 1 532 ? 62.700 -47.412 -2.922 1.00 46.28 532 LEU A N 1
ATOM 4274 C CA . LEU A 1 532 ? 62.604 -48.868 -2.690 1.00 46.28 532 LEU A CA 1
ATOM 4275 C C . LEU A 1 532 ? 63.638 -49.679 -3.472 1.00 46.28 532 LEU A C 1
ATOM 4277 O O . LEU A 1 532 ? 63.933 -50.803 -3.071 1.00 46.28 532 LEU A O 1
ATOM 4281 N N . LEU A 1 533 ? 64.229 -49.132 -4.539 1.00 44.72 533 LEU A N 1
ATOM 4282 C CA . LEU A 1 533 ? 65.432 -49.718 -5.143 1.00 44.72 533 LEU A CA 1
ATOM 4283 C C . LEU A 1 533 ? 66.633 -49.703 -4.176 1.00 44.72 533 LEU A C 1
ATOM 4285 O O . LEU A 1 533 ? 67.619 -50.390 -4.435 1.00 44.72 533 LEU A O 1
ATOM 4289 N N . ALA A 1 534 ? 66.528 -48.997 -3.042 1.00 47.12 534 ALA A N 1
ATOM 4290 C CA . ALA A 1 534 ? 67.494 -49.032 -1.950 1.00 47.12 534 ALA A CA 1
ATOM 4291 C C . ALA A 1 534 ? 67.118 -49.975 -0.784 1.00 47.12 534 ALA A C 1
ATOM 4293 O O . ALA A 1 534 ? 67.995 -50.284 0.013 1.00 47.12 534 ALA A O 1
ATOM 4294 N N . ASP A 1 535 ? 65.879 -50.475 -0.680 1.00 41.72 535 ASP A N 1
ATOM 4295 C CA . ASP A 1 535 ? 65.485 -51.393 0.402 1.00 41.72 535 ASP A CA 1
ATOM 4296 C C . ASP A 1 535 ? 64.302 -52.298 0.004 1.00 41.72 535 ASP A C 1
ATOM 4298 O O . ASP A 1 535 ? 63.136 -51.897 -0.088 1.00 41.72 535 ASP A O 1
ATOM 4302 N N . CYS A 1 536 ? 64.605 -53.578 -0.218 1.00 36.06 536 CYS A N 1
ATOM 4303 C CA . CYS A 1 536 ? 63.633 -54.602 -0.584 1.00 36.06 536 CYS A CA 1
ATOM 4304 C C . CYS A 1 536 ? 62.746 -54.993 0.609 1.00 36.06 536 CYS A C 1
ATOM 4306 O O . CYS A 1 536 ? 63.212 -55.686 1.510 1.00 36.06 536 CYS A O 1
ATOM 4308 N N . SER A 1 537 ? 61.449 -54.645 0.569 1.00 45.38 537 SER A N 1
ATOM 4309 C CA . SER A 1 537 ? 60.295 -55.567 0.758 1.00 45.38 537 SER A CA 1
ATOM 4310 C C . SER A 1 537 ? 59.034 -54.890 1.328 1.00 45.38 537 SER A C 1
ATOM 4312 O O . SER A 1 537 ? 58.880 -54.843 2.539 1.00 45.38 537 SER A O 1
ATOM 4314 N N . ARG A 1 538 ? 58.041 -54.484 0.506 1.00 50.47 538 ARG A N 1
ATOM 4315 C CA . ARG A 1 538 ? 56.618 -54.368 0.950 1.00 50.47 538 ARG A CA 1
ATOM 4316 C C . ARG A 1 538 ? 55.588 -54.591 -0.182 1.00 50.47 538 ARG A C 1
ATOM 4318 O O . ARG A 1 538 ? 55.163 -53.637 -0.829 1.00 50.47 538 ARG A O 1
ATOM 4325 N N . PRO A 1 539 ? 55.080 -55.825 -0.367 1.00 52.59 539 PRO A N 1
ATOM 4326 C CA . PRO A 1 539 ? 53.953 -56.133 -1.267 1.00 52.59 539 PRO A CA 1
ATOM 4327 C C . PRO A 1 539 ? 52.598 -55.537 -0.825 1.00 52.59 539 PRO A C 1
ATOM 4329 O O . PRO A 1 539 ? 51.690 -55.368 -1.638 1.00 52.59 539 PRO A O 1
ATOM 4332 N N . LEU A 1 540 ? 52.449 -55.192 0.461 1.00 50.59 540 LEU A N 1
ATOM 4333 C CA . LEU A 1 540 ? 51.167 -54.779 1.051 1.00 50.59 540 LEU A CA 1
ATOM 4334 C C . LEU A 1 540 ? 50.689 -53.386 0.596 1.00 50.59 540 LEU A C 1
ATOM 4336 O O . LEU A 1 540 ? 49.484 -53.158 0.475 1.00 50.59 540 LEU A O 1
ATOM 4340 N N . PHE A 1 541 ? 51.624 -52.468 0.327 1.00 53.28 541 PHE A N 1
ATOM 4341 C CA . PHE A 1 541 ? 51.324 -51.105 -0.128 1.00 53.28 541 PHE A CA 1
ATOM 4342 C C . PHE A 1 541 ? 50.709 -51.115 -1.533 1.00 53.28 541 PHE A C 1
ATOM 4344 O O . PHE A 1 541 ? 49.660 -50.521 -1.773 1.00 53.28 541 PHE A O 1
ATOM 4351 N N . TRP A 1 542 ? 51.299 -51.898 -2.438 1.00 53.44 542 TRP A N 1
ATOM 4352 C CA . TRP A 1 542 ? 50.844 -52.027 -3.823 1.00 53.44 542 TRP A CA 1
ATOM 4353 C C . TRP A 1 542 ? 49.467 -52.691 -3.950 1.00 53.44 542 TRP A C 1
ATOM 4355 O O . TRP A 1 542 ? 48.689 -52.328 -4.834 1.00 53.44 542 TRP A O 1
ATOM 4365 N N . SER A 1 543 ? 49.132 -53.615 -3.043 1.00 50.00 543 SER A N 1
ATOM 4366 C CA . SER A 1 543 ? 47.794 -54.217 -2.946 1.00 50.00 543 SER A CA 1
ATOM 4367 C C . SER A 1 543 ? 46.724 -53.192 -2.553 1.00 50.00 543 SER A C 1
ATOM 4369 O O . SER A 1 543 ? 45.664 -53.134 -3.181 1.00 50.00 543 SER A O 1
ATOM 4371 N N . HIS A 1 544 ? 47.001 -52.349 -1.552 1.00 51.06 544 HIS A N 1
ATOM 4372 C CA . HIS A 1 544 ? 46.073 -51.294 -1.130 1.00 51.06 544 HIS A CA 1
ATOM 4373 C C . HIS A 1 544 ? 45.908 -50.226 -2.215 1.00 51.06 544 HIS A C 1
ATOM 4375 O O . HIS A 1 544 ? 44.783 -49.855 -2.541 1.00 51.06 544 HIS A O 1
ATOM 4381 N N . LEU A 1 545 ? 47.002 -49.819 -2.864 1.00 49.28 545 LEU A N 1
ATOM 4382 C CA . LEU A 1 545 ? 46.979 -48.802 -3.916 1.00 49.28 545 LEU A CA 1
ATOM 4383 C C . LEU A 1 545 ? 46.180 -49.243 -5.154 1.00 49.28 545 LEU A C 1
ATOM 4385 O O . LEU A 1 545 ? 45.358 -48.486 -5.668 1.00 49.28 545 LEU A O 1
ATOM 4389 N N . ARG A 1 546 ? 46.353 -50.495 -5.608 1.00 53.47 546 ARG A N 1
ATOM 4390 C CA . ARG A 1 546 ? 45.552 -51.059 -6.715 1.00 53.47 546 ARG A CA 1
ATOM 4391 C C . ARG A 1 546 ? 44.071 -51.172 -6.361 1.00 53.47 546 ARG A C 1
ATOM 4393 O O . ARG A 1 546 ? 43.225 -50.962 -7.227 1.00 53.47 546 ARG A O 1
ATOM 4400 N N . THR A 1 547 ? 43.760 -51.480 -5.104 1.00 53.28 547 THR A N 1
ATOM 4401 C CA . THR A 1 547 ? 42.377 -51.561 -4.609 1.00 53.28 547 THR A CA 1
ATOM 4402 C C . THR A 1 547 ? 41.725 -50.177 -4.586 1.00 53.28 547 THR A C 1
ATOM 4404 O O . THR A 1 547 ? 40.594 -50.028 -5.051 1.00 53.28 547 THR A O 1
ATOM 4407 N N . LEU A 1 548 ? 42.464 -49.149 -4.158 1.00 47.16 548 LEU A N 1
ATOM 4408 C CA . LEU A 1 548 ? 42.017 -47.754 -4.153 1.00 47.16 548 LEU A CA 1
ATOM 4409 C C . LEU A 1 548 ? 41.710 -47.243 -5.575 1.00 47.16 548 LEU A C 1
ATOM 4411 O O . LEU A 1 548 ? 40.626 -46.716 -5.829 1.00 47.16 548 LEU A O 1
ATOM 4415 N N . ILE A 1 549 ? 42.620 -47.491 -6.527 1.00 49.72 549 ILE A N 1
ATOM 4416 C CA . ILE A 1 549 ? 42.454 -47.136 -7.950 1.00 49.72 549 ILE A CA 1
ATOM 4417 C C . ILE A 1 549 ? 41.283 -47.914 -8.581 1.00 49.72 549 ILE A C 1
ATOM 4419 O O . ILE A 1 549 ? 40.495 -47.361 -9.352 1.00 49.72 549 ILE A O 1
ATOM 4423 N N . GLY A 1 550 ? 41.124 -49.196 -8.233 1.00 50.75 550 GLY A N 1
ATOM 4424 C CA . GLY A 1 550 ? 40.019 -50.035 -8.703 1.00 50.75 550 GLY A CA 1
ATOM 4425 C C . GLY A 1 550 ? 38.644 -49.570 -8.210 1.00 50.75 550 GLY A C 1
ATOM 4426 O O . GLY A 1 550 ? 37.675 -49.611 -8.974 1.00 50.75 550 GLY A O 1
ATOM 4427 N N . HIS A 1 551 ? 38.553 -49.085 -6.968 1.00 49.16 551 HIS A N 1
ATOM 4428 C CA . HIS A 1 551 ? 37.328 -48.495 -6.423 1.00 49.16 551 HIS A CA 1
ATOM 4429 C C . HIS A 1 551 ? 36.977 -47.158 -7.085 1.00 49.16 551 HIS A C 1
ATOM 4431 O O . HIS A 1 551 ? 35.803 -46.940 -7.386 1.00 49.16 551 HIS A O 1
ATOM 4437 N N . PHE A 1 552 ? 37.973 -46.314 -7.376 1.00 43.38 552 PHE A N 1
ATOM 4438 C CA . PHE A 1 552 ? 37.776 -45.036 -8.071 1.00 43.38 552 PHE A CA 1
ATOM 4439 C C . PHE A 1 552 ? 37.286 -45.205 -9.515 1.00 43.38 552 PHE A C 1
ATOM 4441 O O . PHE A 1 552 ? 36.381 -44.496 -9.946 1.00 43.38 552 PHE A O 1
ATOM 4448 N N . LYS A 1 553 ? 37.808 -46.187 -10.263 1.00 45.28 553 LYS A N 1
ATOM 4449 C CA . LYS A 1 553 ? 37.343 -46.449 -11.639 1.00 45.28 553 LYS A CA 1
ATOM 4450 C C . LYS A 1 553 ? 35.910 -47.001 -11.687 1.00 45.28 553 LYS A C 1
ATOM 4452 O O . LYS A 1 553 ? 35.148 -46.646 -12.585 1.00 45.28 553 LYS A O 1
ATOM 4457 N N . ARG A 1 554 ? 35.509 -47.836 -10.716 1.00 45.06 554 ARG A N 1
ATOM 4458 C CA . ARG A 1 554 ? 34.171 -48.473 -10.678 1.00 45.06 554 ARG A CA 1
ATOM 4459 C C . ARG A 1 554 ? 33.037 -47.571 -10.186 1.00 45.06 554 ARG A C 1
ATOM 4461 O O . ARG A 1 554 ? 31.881 -47.896 -10.435 1.00 45.06 554 ARG A O 1
ATOM 4468 N N . SER A 1 555 ? 33.323 -46.466 -9.500 1.00 45.91 555 SER A N 1
ATOM 4469 C CA . SER A 1 555 ? 32.299 -45.521 -9.026 1.00 45.91 555 SER A CA 1
ATOM 4470 C C . SER A 1 555 ? 31.815 -44.536 -10.101 1.00 45.91 555 SER A C 1
ATOM 4472 O O . SER A 1 555 ? 30.932 -43.719 -9.830 1.00 45.91 555 SER A O 1
ATOM 4474 N N . SER A 1 556 ? 32.338 -44.624 -11.327 1.00 38.84 556 SER A N 1
ATOM 4475 C CA . SER A 1 556 ? 31.996 -43.715 -12.418 1.00 38.84 556 SER A CA 1
ATOM 4476 C C . SER A 1 556 ? 30.673 -44.075 -13.136 1.00 38.84 556 SER A C 1
ATOM 4478 O O . SER A 1 556 ? 30.454 -45.186 -13.613 1.00 38.84 556 SER A O 1
ATOM 4480 N N . ILE A 1 557 ? 29.804 -43.055 -13.216 1.00 42.12 557 ILE A N 1
ATOM 4481 C CA . ILE A 1 557 ? 28.905 -42.687 -14.335 1.00 42.12 557 ILE A CA 1
ATOM 4482 C C . ILE A 1 557 ? 27.389 -42.993 -14.305 1.00 42.12 557 ILE A C 1
ATOM 4484 O O . ILE A 1 557 ? 26.679 -42.348 -15.065 1.00 42.12 557 ILE A O 1
ATOM 4488 N N . THR A 1 558 ? 26.777 -43.779 -13.406 1.00 37.16 558 THR A N 1
ATOM 4489 C CA . THR A 1 558 ? 25.281 -43.904 -13.482 1.00 37.16 558 THR A CA 1
ATOM 4490 C C . THR A 1 558 ? 24.468 -43.895 -12.191 1.00 37.16 558 THR A C 1
ATOM 4492 O O . THR A 1 558 ? 23.273 -43.609 -12.251 1.00 37.16 558 THR A O 1
ATOM 4495 N N . SER A 1 559 ? 25.057 -44.113 -11.010 1.00 33.81 559 SER A N 1
ATOM 4496 C CA . SER A 1 559 ? 24.247 -44.243 -9.781 1.00 33.81 559 SER A CA 1
ATOM 4497 C C . SER A 1 559 ? 24.124 -42.973 -8.925 1.00 33.81 559 SER A C 1
ATOM 4499 O O . SER A 1 559 ? 23.204 -42.900 -8.109 1.00 33.81 559 SER A O 1
ATOM 4501 N N . TYR A 1 560 ? 25.007 -41.979 -9.071 1.00 34.56 560 TYR A N 1
ATOM 4502 C CA . TYR A 1 560 ? 25.057 -40.836 -8.141 1.00 34.56 560 TYR A CA 1
ATOM 4503 C C . TYR A 1 560 ? 24.117 -39.676 -8.507 1.00 34.56 560 TYR A C 1
ATOM 4505 O O . TYR A 1 560 ? 23.557 -39.046 -7.612 1.00 34.56 560 TYR A O 1
ATOM 4513 N N . GLY A 1 561 ? 23.840 -39.457 -9.798 1.00 34.94 561 GLY A N 1
ATOM 4514 C CA . GLY A 1 561 ? 22.957 -38.370 -10.249 1.00 34.94 561 GLY A CA 1
ATOM 4515 C C . GLY A 1 561 ? 21.486 -38.517 -9.832 1.00 34.94 561 GLY A C 1
ATOM 4516 O O . GLY A 1 561 ? 20.782 -37.521 -9.732 1.00 34.94 561 GLY A O 1
ATOM 4517 N N . LYS A 1 562 ? 21.013 -39.740 -9.539 1.00 33.41 562 LYS A N 1
ATOM 4518 C CA . LYS A 1 562 ? 19.607 -40.005 -9.165 1.00 33.41 562 LYS A CA 1
ATOM 4519 C C . LYS A 1 562 ? 19.316 -39.984 -7.662 1.00 33.41 562 LYS A C 1
ATOM 4521 O O . LYS A 1 562 ? 18.151 -39.915 -7.294 1.00 33.41 562 LYS A O 1
ATOM 4526 N N . LYS A 1 563 ? 20.331 -40.086 -6.793 1.00 31.16 563 LYS A N 1
ATOM 4527 C CA . LYS A 1 563 ? 20.127 -40.274 -5.339 1.00 31.16 563 LYS A CA 1
ATOM 4528 C C . LYS A 1 563 ? 20.356 -39.008 -4.506 1.00 31.16 563 LYS A C 1
ATOM 4530 O O . LYS A 1 563 ? 19.904 -38.943 -3.372 1.00 31.16 563 LYS A O 1
ATOM 4535 N N . LEU A 1 564 ? 21.026 -38.000 -5.069 1.00 35.62 564 LEU A N 1
ATOM 4536 C CA . LEU A 1 564 ? 21.269 -36.702 -4.424 1.00 35.62 564 LEU A CA 1
ATOM 4537 C C . LEU A 1 564 ? 20.143 -35.682 -4.648 1.00 35.62 564 LEU A C 1
ATOM 4539 O O . LEU A 1 564 ? 20.082 -34.686 -3.938 1.00 35.62 564 LEU A O 1
ATOM 4543 N N . SER A 1 565 ? 19.211 -35.937 -5.571 1.00 35.00 565 SER A N 1
ATOM 4544 C CA . SER A 1 565 ? 18.048 -35.067 -5.788 1.00 35.00 565 SER A CA 1
ATOM 4545 C C . SER A 1 565 ? 16.935 -35.239 -4.742 1.00 35.00 565 SER A C 1
ATOM 4547 O O . SER A 1 565 ? 15.913 -34.571 -4.856 1.00 35.00 565 SER A O 1
ATOM 4549 N N . SER A 1 566 ? 17.085 -36.139 -3.758 1.00 31.55 566 SER A N 1
ATOM 4550 C CA . SER A 1 566 ? 15.991 -36.537 -2.853 1.00 31.55 566 SER A CA 1
ATOM 4551 C C . SER A 1 566 ? 16.287 -36.466 -1.349 1.00 31.55 566 SER A C 1
ATOM 4553 O O . SER A 1 566 ? 15.430 -36.877 -0.573 1.00 31.55 566 SER A O 1
ATOM 4555 N N . THR A 1 567 ? 17.442 -35.964 -0.900 1.00 31.89 567 THR A N 1
ATOM 4556 C CA . THR A 1 567 ? 17.779 -35.964 0.540 1.00 31.89 567 THR A CA 1
ATOM 4557 C C . THR A 1 567 ? 18.372 -34.627 0.970 1.00 31.89 567 THR A C 1
ATOM 4559 O O . THR A 1 567 ? 19.350 -34.160 0.388 1.00 31.89 567 THR A O 1
ATOM 4562 N N . SER A 1 568 ? 17.779 -34.000 1.987 1.00 33.12 568 SER A N 1
ATOM 4563 C CA . SER A 1 568 ? 18.275 -32.752 2.565 1.00 33.12 568 SER A CA 1
ATOM 4564 C C . SER A 1 568 ? 19.605 -32.991 3.289 1.00 33.12 568 SER A C 1
ATOM 4566 O O . SER A 1 568 ? 19.787 -33.953 4.033 1.00 33.12 568 SER A O 1
ATOM 4568 N N . SER A 1 569 ? 20.556 -32.088 3.079 1.00 38.56 569 SER A N 1
ATOM 4569 C CA . SER A 1 569 ? 21.951 -32.127 3.545 1.00 38.56 569 SER A CA 1
ATOM 4570 C C . SER A 1 569 ? 22.143 -32.133 5.075 1.00 38.56 569 SER A C 1
ATOM 4572 O O . SER A 1 569 ? 23.274 -32.219 5.549 1.00 38.56 569 SER A O 1
ATOM 4574 N N . ILE A 1 570 ? 21.064 -32.076 5.862 1.00 32.97 570 ILE A N 1
ATOM 4575 C CA . ILE A 1 570 ? 21.103 -31.902 7.322 1.00 32.97 570 ILE A CA 1
ATOM 4576 C C . ILE A 1 570 ? 21.198 -33.243 8.072 1.00 32.97 570 ILE A C 1
ATOM 4578 O O . ILE A 1 570 ? 21.874 -33.315 9.098 1.00 32.97 570 ILE A O 1
ATOM 4582 N N . GLU A 1 571 ? 20.615 -34.334 7.562 1.00 33.53 571 GLU A N 1
ATOM 4583 C CA . GLU A 1 571 ? 20.638 -35.633 8.266 1.00 33.53 571 GLU A CA 1
ATOM 4584 C C . GLU A 1 571 ? 22.039 -36.266 8.340 1.00 33.53 571 GLU A C 1
ATOM 4586 O O . GLU A 1 571 ? 22.329 -37.038 9.255 1.00 33.53 571 GLU A O 1
ATOM 4591 N N . TYR A 1 572 ? 22.950 -35.887 7.440 1.00 36.91 572 TYR A N 1
ATOM 4592 C CA . TYR A 1 572 ? 24.313 -36.430 7.389 1.00 36.91 572 TYR A CA 1
ATOM 4593 C C . TYR A 1 572 ? 25.277 -35.823 8.427 1.00 36.91 572 TYR A C 1
ATOM 4595 O O . TYR A 1 572 ? 26.298 -36.431 8.748 1.00 36.91 572 TYR A O 1
ATOM 4603 N N . LEU A 1 573 ? 24.969 -34.649 8.990 1.00 35.97 573 LEU A N 1
ATOM 4604 C CA . LEU A 1 573 ? 25.888 -33.911 9.874 1.00 35.97 573 LEU A CA 1
ATOM 4605 C C . LEU A 1 573 ? 25.876 -34.395 11.335 1.00 35.97 573 LEU A C 1
ATOM 4607 O O . LEU A 1 573 ? 26.788 -34.079 12.104 1.00 35.97 573 LEU A O 1
ATOM 4611 N N . ASN A 1 574 ? 24.889 -35.204 11.729 1.00 36.03 574 ASN A N 1
ATOM 4612 C CA . ASN A 1 574 ? 24.753 -35.682 13.109 1.00 36.03 574 ASN A CA 1
ATOM 4613 C C . ASN A 1 574 ? 25.762 -36.779 13.504 1.00 36.03 574 ASN A C 1
ATOM 4615 O O . ASN A 1 574 ? 25.892 -37.071 14.689 1.00 36.03 574 ASN A O 1
ATOM 4619 N N . GLY A 1 575 ? 26.514 -37.340 12.549 1.00 38.78 575 GLY A N 1
ATOM 4620 C CA . GLY A 1 575 ? 27.522 -38.380 12.794 1.00 38.78 575 GLY A CA 1
ATOM 4621 C C . GLY A 1 575 ? 28.968 -37.897 12.990 1.00 38.78 575 GLY A C 1
ATOM 4622 O O . GLY A 1 575 ? 29.847 -38.732 13.189 1.00 38.78 575 GLY A O 1
ATOM 4623 N N . PHE A 1 576 ? 29.251 -36.589 12.914 1.00 35.41 576 PHE A N 1
ATOM 4624 C CA . PHE A 1 576 ? 30.629 -36.068 12.931 1.00 35.41 576 PHE A CA 1
ATOM 4625 C C . PHE A 1 576 ? 31.129 -35.651 14.335 1.00 35.41 576 PHE A C 1
ATOM 4627 O O . PHE A 1 576 ? 30.359 -35.077 15.112 1.00 35.41 576 PHE A O 1
ATOM 4634 N N . PRO A 1 577 ? 32.426 -35.868 14.660 1.00 36.34 577 PRO A N 1
ATOM 4635 C CA . PRO A 1 577 ? 33.048 -35.379 15.895 1.00 36.34 577 PRO A CA 1
ATOM 4636 C C . PRO A 1 577 ? 32.999 -33.848 16.020 1.00 36.34 577 PRO A C 1
ATOM 4638 O O . PRO A 1 577 ? 33.092 -33.136 15.023 1.00 36.34 577 PRO A O 1
ATOM 4641 N N . TYR A 1 578 ? 32.926 -33.342 17.256 1.00 34.59 578 TYR A N 1
ATOM 4642 C CA . TYR A 1 578 ? 32.681 -31.926 17.592 1.00 34.59 578 TYR A CA 1
ATOM 4643 C C . TYR A 1 578 ? 33.616 -30.927 16.878 1.00 34.59 578 TYR A C 1
ATOM 4645 O O . TYR A 1 578 ? 33.156 -29.905 16.383 1.00 34.59 578 TYR A O 1
ATOM 4653 N N . TYR A 1 579 ? 34.899 -31.269 16.716 1.00 33.75 579 TYR A N 1
ATOM 4654 C CA . TYR A 1 579 ? 35.895 -30.434 16.026 1.00 33.75 579 TYR A CA 1
ATOM 4655 C C . TYR A 1 579 ? 35.553 -30.151 14.549 1.00 33.75 579 TYR A C 1
ATOM 4657 O O . TYR A 1 579 ? 35.838 -29.074 14.030 1.00 33.75 579 TYR A O 1
ATOM 4665 N N . TRP A 1 580 ? 34.889 -31.091 13.868 1.00 39.06 580 TRP A N 1
ATOM 4666 C CA . TRP A 1 580 ? 34.465 -30.915 12.476 1.00 39.06 580 TRP A CA 1
ATOM 4667 C C . TRP A 1 580 ? 33.255 -29.998 12.345 1.00 39.06 580 TRP A C 1
ATOM 4669 O O . TRP A 1 580 ? 33.118 -29.326 11.326 1.00 39.06 580 TRP A O 1
ATOM 4679 N N . LYS A 1 581 ? 32.405 -29.924 13.377 1.00 42.41 581 LYS A N 1
ATOM 4680 C CA . LYS A 1 581 ? 31.274 -28.994 13.380 1.00 42.41 581 LYS A CA 1
ATOM 4681 C C . LYS A 1 581 ? 31.778 -27.555 13.359 1.00 42.41 581 LYS A C 1
ATOM 4683 O O . LYS A 1 581 ? 31.308 -26.802 12.522 1.00 42.41 581 LYS A O 1
ATOM 4688 N N . ASP A 1 582 ? 32.795 -27.207 14.142 1.00 36.16 582 ASP A N 1
ATOM 4689 C CA . ASP A 1 582 ? 33.316 -25.832 14.196 1.00 36.16 582 ASP A CA 1
ATOM 4690 C C . ASP A 1 582 ? 34.017 -25.388 12.897 1.00 36.16 582 ASP A C 1
ATOM 4692 O O . ASP A 1 582 ? 33.845 -24.252 12.454 1.00 36.16 582 ASP A O 1
ATOM 4696 N N . VAL A 1 583 ? 34.756 -26.276 12.220 1.00 36.66 583 VAL A N 1
ATOM 4697 C CA . VAL A 1 583 ? 35.393 -25.966 10.920 1.00 36.66 583 VAL A CA 1
ATOM 4698 C C . VAL A 1 583 ? 34.357 -25.845 9.793 1.00 36.66 583 VAL A C 1
ATOM 4700 O O . VAL A 1 583 ? 34.487 -24.989 8.913 1.00 36.66 583 VAL A O 1
ATOM 4703 N N . LEU A 1 584 ? 33.304 -26.667 9.825 1.00 40.12 584 LEU A N 1
ATOM 4704 C CA . LEU A 1 584 ? 32.196 -26.614 8.867 1.00 40.12 584 LEU A CA 1
ATOM 4705 C C . LEU A 1 584 ? 31.293 -25.397 9.104 1.00 40.12 584 LEU A C 1
ATOM 4707 O O . LEU A 1 584 ? 30.898 -24.740 8.142 1.00 40.12 584 LEU A O 1
ATOM 4711 N N . PHE A 1 585 ? 31.024 -25.052 10.364 1.00 40.41 585 PHE A N 1
ATOM 4712 C CA . PHE A 1 585 ? 30.259 -23.862 10.735 1.00 40.41 585 PHE A CA 1
ATOM 4713 C C . PHE A 1 585 ? 30.992 -22.579 10.341 1.00 40.41 585 PHE A C 1
ATOM 4715 O O . PHE A 1 585 ? 30.377 -21.697 9.753 1.00 40.41 585 PHE A O 1
ATOM 4722 N N . ASN A 1 586 ? 32.306 -22.488 10.565 1.00 34.41 586 ASN A N 1
ATOM 4723 C CA . ASN A 1 586 ? 33.061 -21.276 10.237 1.00 34.41 586 ASN A CA 1
ATOM 4724 C C . ASN A 1 586 ? 33.222 -21.024 8.727 1.00 34.41 586 ASN A C 1
ATOM 4726 O O . ASN A 1 586 ? 33.306 -19.870 8.316 1.00 34.41 586 ASN A O 1
ATOM 4730 N N . ASN A 1 587 ? 33.214 -22.068 7.890 1.00 34.47 587 ASN A N 1
ATOM 4731 C CA . ASN A 1 587 ? 33.279 -21.910 6.430 1.00 34.47 587 ASN A CA 1
ATOM 4732 C C . ASN A 1 587 ? 31.903 -21.698 5.769 1.00 34.47 587 ASN A C 1
ATOM 4734 O O . ASN A 1 587 ? 31.847 -21.083 4.709 1.00 34.47 587 ASN A O 1
ATOM 4738 N N . MET A 1 588 ? 30.801 -22.135 6.394 1.00 34.31 588 MET A N 1
ATOM 4739 C CA . MET A 1 588 ? 29.430 -21.852 5.927 1.00 34.31 588 MET A CA 1
ATOM 4740 C C . MET A 1 588 ? 28.942 -20.427 6.260 1.00 34.31 588 MET A C 1
ATOM 4742 O O . MET A 1 588 ? 27.909 -20.002 5.751 1.00 34.31 588 MET A O 1
ATOM 4746 N N . LEU A 1 589 ? 29.675 -19.668 7.086 1.00 32.78 589 LEU A N 1
ATOM 4747 C CA . LEU A 1 589 ? 29.329 -18.294 7.491 1.00 32.78 589 LEU A CA 1
ATOM 4748 C C . LEU A 1 589 ? 29.616 -17.216 6.422 1.00 32.78 589 LEU A C 1
ATOM 4750 O O . LEU A 1 589 ? 29.330 -16.043 6.656 1.00 32.78 589 LEU A O 1
ATOM 4754 N N . VAL A 1 590 ? 30.154 -17.578 5.251 1.00 35.81 590 VAL A N 1
ATOM 4755 C CA . VAL A 1 590 ? 30.377 -16.645 4.131 1.00 35.81 590 VAL A CA 1
ATOM 4756 C C . VAL A 1 590 ? 29.253 -16.806 3.103 1.00 35.81 590 VAL A C 1
ATOM 4758 O O . VAL A 1 590 ? 29.044 -17.901 2.577 1.00 35.81 590 VAL A O 1
ATOM 4761 N N . SER A 1 591 ? 28.552 -15.701 2.821 1.00 36.59 591 SER A N 1
ATOM 4762 C CA . SER A 1 591 ? 27.230 -15.581 2.173 1.00 36.59 591 SER A CA 1
ATOM 4763 C C . SER A 1 591 ? 27.054 -16.156 0.766 1.00 36.59 591 SER A C 1
ATOM 4765 O O . SER A 1 591 ? 25.956 -16.073 0.229 1.00 36.59 591 SER A O 1
ATOM 4767 N N . ASP A 1 592 ? 28.084 -16.749 0.173 1.00 40.75 592 ASP A N 1
ATOM 4768 C CA . ASP A 1 592 ? 28.082 -17.164 -1.231 1.00 40.75 592 ASP A CA 1
ATOM 4769 C C . ASP A 1 592 ? 28.790 -18.504 -1.439 1.00 40.75 592 ASP A C 1
ATOM 4771 O O . ASP A 1 592 ? 29.315 -18.755 -2.521 1.00 40.75 592 ASP A O 1
ATOM 4775 N N . SER A 1 593 ? 28.860 -19.348 -0.401 1.00 39.25 593 SER A N 1
ATOM 4776 C CA . SER A 1 593 ? 29.574 -20.623 -0.463 1.00 39.25 593 SER A CA 1
ATOM 4777 C C . SER A 1 593 ? 28.661 -21.837 -0.694 1.00 39.25 593 SER A C 1
ATOM 4779 O O . SER A 1 593 ? 27.642 -22.001 -0.027 1.00 39.25 593 SER A O 1
ATOM 4781 N N . PHE A 1 594 ? 29.032 -22.722 -1.622 1.00 43.81 594 PHE A N 1
ATOM 4782 C CA . PHE A 1 594 ? 28.506 -24.089 -1.691 1.00 43.81 594 PHE A CA 1
ATOM 4783 C C . PHE A 1 594 ? 29.637 -25.072 -1.399 1.00 43.81 594 PHE A C 1
ATOM 4785 O O . PHE A 1 594 ? 30.690 -25.029 -2.038 1.00 43.81 594 PHE A O 1
ATOM 4792 N N . THR A 1 595 ? 29.405 -25.967 -0.439 1.00 46.06 595 THR A N 1
ATOM 4793 C CA . THR A 1 595 ? 30.372 -26.991 -0.041 1.00 46.06 595 THR A CA 1
ATOM 4794 C C . THR A 1 595 ? 29.959 -28.341 -0.615 1.00 46.06 595 THR A C 1
ATOM 4796 O O . THR A 1 595 ? 28.963 -28.929 -0.187 1.00 46.06 595 THR A O 1
ATOM 4799 N N . LEU A 1 596 ? 30.721 -28.843 -1.587 1.00 47.69 596 LEU A N 1
ATOM 4800 C CA . LEU A 1 596 ? 30.537 -30.175 -2.155 1.00 47.69 596 LEU A CA 1
ATOM 4801 C C . LEU A 1 596 ? 31.339 -31.191 -1.333 1.00 47.69 596 LEU A C 1
ATOM 4803 O O . LEU A 1 596 ? 32.554 -31.060 -1.178 1.00 47.69 596 LEU A O 1
ATOM 4807 N N . PHE A 1 597 ? 30.664 -32.234 -0.853 1.00 47.50 597 PHE A N 1
ATOM 4808 C CA . PHE A 1 597 ? 31.322 -33.411 -0.293 1.00 47.50 597 PHE A CA 1
ATOM 4809 C C . PHE A 1 597 ? 31.474 -34.466 -1.382 1.00 47.50 597 PHE A C 1
ATOM 4811 O O . PHE A 1 597 ? 30.487 -35.071 -1.807 1.00 47.50 597 PHE A O 1
ATOM 4818 N N . VAL A 1 598 ? 32.709 -34.724 -1.803 1.00 51.16 598 VAL A N 1
ATOM 4819 C CA . VAL A 1 598 ? 33.010 -35.878 -2.652 1.00 51.16 598 VAL A CA 1
ATOM 4820 C C . VAL A 1 598 ? 33.507 -36.992 -1.741 1.00 51.16 598 VAL A C 1
ATOM 4822 O O . VAL A 1 598 ? 34.691 -37.091 -1.431 1.00 51.16 598 VAL A O 1
ATOM 4825 N N . ALA A 1 599 ? 32.570 -37.813 -1.270 1.00 44.25 599 ALA A N 1
ATOM 4826 C CA . ALA A 1 599 ? 32.880 -39.064 -0.596 1.00 44.25 599 ALA A CA 1
ATOM 4827 C C . ALA A 1 599 ? 32.587 -40.220 -1.563 1.00 44.25 599 ALA A C 1
ATOM 4829 O O . ALA A 1 599 ? 31.412 -40.490 -1.852 1.00 44.25 599 ALA A O 1
ATOM 4830 N N . PRO A 1 600 ? 33.607 -40.942 -2.062 1.00 42.25 600 PRO A N 1
ATOM 4831 C CA . PRO A 1 600 ? 33.368 -42.291 -2.540 1.00 42.25 600 PRO A CA 1
ATOM 4832 C C . PRO A 1 600 ? 32.840 -43.116 -1.351 1.00 42.25 600 PRO A C 1
ATOM 4834 O O . PRO A 1 600 ? 33.084 -42.783 -0.199 1.00 42.25 600 PRO A O 1
ATOM 4837 N N . HIS A 1 601 ? 32.049 -44.143 -1.646 1.00 38.16 601 HIS A N 1
ATOM 4838 C CA . HIS A 1 601 ? 31.346 -45.076 -0.751 1.00 38.16 601 HIS A CA 1
ATOM 4839 C C . HIS A 1 601 ? 32.015 -45.408 0.616 1.00 38.16 601 HIS A C 1
ATOM 4841 O O . HIS A 1 601 ? 33.207 -45.214 0.780 1.00 38.16 601 HIS A O 1
ATOM 4847 N N . ARG A 1 602 ? 31.263 -46.011 1.565 1.00 37.50 602 ARG A N 1
ATOM 4848 C CA . ARG A 1 602 ? 31.587 -46.375 2.985 1.00 37.50 602 ARG A CA 1
ATOM 4849 C C . ARG A 1 602 ? 32.974 -46.996 3.328 1.00 37.50 602 ARG A C 1
ATOM 4851 O O . ARG A 1 602 ? 33.202 -47.329 4.484 1.00 37.50 602 ARG A O 1
ATOM 4858 N N . SER A 1 603 ? 33.881 -47.151 2.374 1.00 43.84 603 SER A N 1
ATOM 4859 C CA . SER A 1 603 ? 35.256 -47.643 2.484 1.00 43.84 603 SER A CA 1
ATOM 4860 C C . SER A 1 603 ? 36.310 -46.668 1.917 1.00 43.84 603 SER A C 1
ATOM 4862 O O . SER A 1 603 ? 37.402 -47.109 1.577 1.00 43.84 603 SER A O 1
ATOM 4864 N N . ALA A 1 604 ? 35.993 -45.382 1.720 1.00 49.19 604 ALA A N 1
ATOM 4865 C CA . ALA A 1 604 ? 36.932 -44.416 1.148 1.00 49.19 604 ALA A CA 1
ATOM 4866 C C . ALA A 1 604 ? 37.871 -43.800 2.198 1.00 49.19 604 ALA A C 1
ATOM 4868 O O . ALA A 1 604 ? 37.439 -43.182 3.170 1.00 49.19 604 ALA A O 1
ATOM 4869 N N . ASP A 1 605 ? 39.165 -43.933 1.927 1.00 55.94 605 ASP A N 1
ATOM 4870 C CA . ASP A 1 605 ? 40.290 -43.461 2.739 1.00 55.94 605 ASP A CA 1
ATOM 4871 C C . ASP A 1 605 ? 40.568 -41.945 2.604 1.00 55.94 605 ASP A C 1
ATOM 4873 O O . ASP A 1 605 ? 41.304 -41.372 3.410 1.00 55.94 605 ASP A O 1
ATOM 4877 N N . LEU A 1 606 ? 39.947 -41.282 1.618 1.00 54.69 606 LEU A N 1
ATOM 4878 C CA . LEU A 1 606 ? 40.089 -39.856 1.306 1.00 54.69 606 LEU A CA 1
ATOM 4879 C C . LEU A 1 606 ? 38.712 -39.187 1.184 1.00 54.69 606 LEU A C 1
ATOM 4881 O O . LEU A 1 606 ? 37.848 -39.646 0.435 1.00 54.69 606 LEU A O 1
ATOM 4885 N N . ILE A 1 607 ? 38.536 -38.077 1.898 1.00 58.97 607 ILE A N 1
ATOM 4886 C CA . ILE A 1 607 ? 37.408 -37.154 1.795 1.00 58.97 607 ILE A CA 1
ATOM 4887 C C . ILE A 1 607 ? 37.944 -35.832 1.248 1.00 58.97 607 ILE A C 1
ATOM 4889 O O . ILE A 1 607 ? 38.775 -35.181 1.886 1.00 58.97 607 ILE A O 1
ATOM 4893 N N . THR A 1 608 ? 37.431 -35.415 0.092 1.00 61.19 608 THR A N 1
ATOM 4894 C CA . THR A 1 608 ? 37.710 -34.087 -0.464 1.00 61.19 608 THR A CA 1
ATOM 4895 C C . THR A 1 608 ? 36.525 -33.172 -0.185 1.00 61.19 608 THR A C 1
ATOM 4897 O O . THR A 1 608 ? 35.393 -33.439 -0.601 1.00 61.19 608 THR A O 1
ATOM 4900 N N . LEU A 1 609 ? 36.798 -32.092 0.539 1.00 61.62 609 LEU A N 1
ATOM 4901 C CA . LEU A 1 609 ? 35.900 -30.971 0.759 1.00 61.62 609 LEU A CA 1
ATOM 4902 C C . LEU A 1 609 ? 36.218 -29.902 -0.288 1.00 61.62 609 LEU A C 1
ATOM 4904 O O . LEU A 1 609 ? 37.359 -29.454 -0.371 1.00 61.62 609 LEU A O 1
ATOM 4908 N N . VAL A 1 610 ? 35.230 -29.472 -1.065 1.00 62.22 610 VAL A N 1
ATOM 4909 C CA . VAL A 1 610 ? 35.400 -28.324 -1.966 1.00 62.22 610 VAL A CA 1
ATOM 4910 C C . VAL A 1 610 ? 34.409 -27.249 -1.569 1.00 62.22 610 VAL A C 1
ATOM 4912 O O . VAL A 1 610 ? 33.204 -27.473 -1.648 1.00 62.22 610 VAL A O 1
ATOM 4915 N N . THR A 1 611 ? 34.912 -26.093 -1.154 1.00 59.25 611 THR A N 1
ATOM 4916 C CA . THR A 1 611 ? 34.106 -24.915 -0.833 1.00 59.25 611 THR A CA 1
ATOM 4917 C C . THR A 1 611 ? 34.267 -23.903 -1.955 1.00 59.25 611 THR A C 1
ATOM 4919 O O . THR A 1 611 ? 35.342 -23.336 -2.136 1.00 59.25 611 THR A O 1
ATOM 4922 N N . VAL A 1 612 ? 33.202 -23.665 -2.710 1.00 52.31 612 VAL A N 1
ATOM 4923 C CA . VAL A 1 612 ? 33.186 -22.683 -3.801 1.00 52.31 612 VAL A CA 1
ATOM 4924 C C . VAL A 1 612 ? 32.479 -21.439 -3.314 1.00 52.31 612 VAL A C 1
ATOM 4926 O O . VAL A 1 612 ? 31.324 -21.548 -2.922 1.00 52.31 612 VAL A O 1
ATOM 4929 N N . THR A 1 613 ? 33.137 -20.284 -3.349 1.00 54.84 613 THR A N 1
ATOM 4930 C CA . THR A 1 613 ? 32.534 -18.967 -3.117 1.00 54.84 613 THR A CA 1
ATOM 4931 C C . THR A 1 613 ? 32.431 -18.172 -4.421 1.00 54.84 613 THR A C 1
ATOM 4933 O O . THR A 1 613 ? 33.003 -18.560 -5.438 1.00 54.84 613 THR A O 1
ATOM 4936 N N . ALA A 1 614 ? 31.750 -17.021 -4.398 1.00 44.03 614 ALA A N 1
ATOM 4937 C CA . ALA A 1 614 ? 31.684 -16.110 -5.546 1.00 44.03 614 ALA A CA 1
ATOM 4938 C C . ALA A 1 614 ? 33.055 -15.583 -6.028 1.00 44.03 614 ALA A C 1
ATOM 4940 O O . ALA A 1 614 ? 33.145 -15.076 -7.143 1.00 44.03 614 ALA A O 1
ATOM 4941 N N . SER A 1 615 ? 34.110 -15.671 -5.209 1.00 48.56 615 SER A N 1
ATOM 4942 C CA . SER A 1 615 ? 35.439 -15.126 -5.523 1.00 48.56 615 SER A CA 1
ATOM 4943 C C . SER A 1 615 ? 36.596 -16.108 -5.343 1.00 48.56 615 SER A C 1
ATOM 4945 O O . SER A 1 615 ? 37.719 -15.774 -5.711 1.00 48.56 615 SER A O 1
ATOM 4947 N N . GLN A 1 616 ? 36.370 -17.287 -4.755 1.00 62.81 616 GLN A N 1
ATOM 4948 C CA . GLN A 1 616 ? 37.423 -18.254 -4.435 1.00 62.81 616 GLN A CA 1
ATOM 4949 C C . GLN A 1 616 ? 36.897 -19.689 -4.498 1.00 62.81 616 GLN A C 1
ATOM 4951 O O . GLN A 1 616 ? 35.784 -19.966 -4.061 1.00 62.81 616 GLN A O 1
ATOM 4956 N N . ILE A 1 617 ? 37.732 -20.626 -4.941 1.00 62.97 617 ILE A N 1
ATOM 4957 C CA . ILE A 1 617 ? 37.516 -22.062 -4.737 1.00 62.97 617 ILE A CA 1
ATOM 4958 C C . ILE A 1 617 ? 38.539 -22.522 -3.698 1.00 62.97 617 ILE A C 1
ATOM 4960 O O . ILE A 1 617 ? 39.728 -22.261 -3.843 1.00 62.97 617 ILE A O 1
ATOM 4964 N N . ARG A 1 618 ? 38.084 -23.164 -2.621 1.00 68.81 618 ARG A N 1
ATOM 4965 C CA . ARG A 1 618 ? 38.947 -23.711 -1.566 1.00 68.81 618 ARG A CA 1
ATOM 4966 C C . ARG A 1 618 ? 38.807 -25.222 -1.511 1.00 68.81 618 ARG A C 1
ATOM 4968 O O . ARG A 1 618 ? 37.694 -25.738 -1.421 1.00 68.81 618 ARG A O 1
ATOM 4975 N N . PHE A 1 619 ? 39.937 -25.914 -1.485 1.00 69.06 619 PHE A N 1
ATOM 4976 C CA . PHE A 1 619 ? 40.005 -27.362 -1.335 1.00 69.06 619 PHE A CA 1
ATOM 4977 C C . PHE A 1 619 ? 40.478 -27.720 0.074 1.00 69.06 619 PHE A C 1
ATOM 4979 O O . PHE A 1 619 ? 41.481 -27.205 0.559 1.00 69.06 619 PHE A O 1
ATOM 4986 N N . GLY A 1 620 ? 39.745 -28.603 0.744 1.00 72.56 620 GLY A N 1
ATOM 4987 C CA . GLY A 1 620 ? 40.144 -29.238 1.992 1.00 72.56 620 GLY A CA 1
ATOM 4988 C C . GLY A 1 620 ? 40.296 -30.736 1.768 1.00 72.56 620 GLY A C 1
ATOM 4989 O O . GLY A 1 620 ? 39.317 -31.422 1.490 1.00 72.56 620 GLY A O 1
ATOM 4990 N N . LEU A 1 621 ? 41.510 -31.260 1.898 1.00 69.62 621 LEU A N 1
ATOM 4991 C CA . LEU A 1 621 ? 41.772 -32.697 1.812 1.00 69.62 621 LEU A CA 1
ATOM 4992 C C . LEU A 1 621 ? 41.812 -33.284 3.224 1.00 69.62 621 LEU A C 1
ATOM 4994 O O . LEU A 1 621 ? 42.542 -32.795 4.086 1.00 69.62 621 LEU A O 1
ATOM 4998 N N . SER A 1 622 ? 41.032 -34.332 3.475 1.00 65.25 622 SER A N 1
ATOM 4999 C CA . SER A 1 622 ? 41.044 -35.048 4.750 1.00 65.25 622 SER A CA 1
ATOM 5000 C C . SER A 1 622 ? 41.137 -36.550 4.527 1.00 65.25 622 SER A C 1
ATOM 5002 O O . SER A 1 622 ? 40.348 -37.130 3.789 1.00 65.25 622 SER A O 1
ATOM 5004 N N . PHE A 1 623 ? 42.093 -37.191 5.192 1.00 64.81 623 PHE A N 1
ATOM 5005 C CA . PHE A 1 623 ? 42.285 -38.638 5.137 1.00 64.81 623 PHE A CA 1
ATOM 5006 C C . PHE A 1 623 ? 41.761 -39.279 6.422 1.00 64.81 623 PHE A C 1
ATOM 5008 O O . PHE A 1 623 ? 41.890 -38.708 7.511 1.00 64.81 623 PHE A O 1
ATOM 5015 N N . GLN A 1 624 ? 41.177 -40.476 6.325 1.00 58.38 624 GLN A N 1
ATOM 5016 C CA . GLN A 1 624 ? 40.807 -41.222 7.527 1.00 58.38 624 GLN A CA 1
ATOM 5017 C C . GLN A 1 624 ? 42.058 -41.634 8.316 1.00 58.38 624 GLN A C 1
ATOM 5019 O O . GLN A 1 624 ? 43.095 -41.978 7.756 1.00 58.38 624 GLN A O 1
ATOM 5024 N N . LYS A 1 625 ? 41.941 -41.656 9.649 1.00 46.66 625 LYS A N 1
ATOM 5025 C CA . LYS A 1 625 ? 43.045 -41.922 10.592 1.00 46.66 625 LYS A CA 1
ATOM 5026 C C . LYS A 1 625 ? 43.762 -43.269 10.373 1.00 46.66 625 LYS A C 1
ATOM 5028 O O . LYS A 1 625 ? 44.876 -43.435 10.853 1.00 46.66 625 LYS A O 1
ATOM 5033 N N . ASN A 1 626 ? 43.147 -44.211 9.654 1.00 51.47 626 ASN A N 1
ATOM 5034 C CA . ASN A 1 626 ? 43.717 -45.532 9.366 1.00 51.47 626 ASN A CA 1
ATOM 5035 C C . ASN A 1 626 ? 44.649 -45.547 8.138 1.00 51.47 626 ASN A C 1
ATOM 5037 O O . ASN A 1 626 ? 45.310 -46.552 7.891 1.00 51.47 626 ASN A O 1
ATOM 5041 N N . VAL A 1 627 ? 44.763 -44.432 7.409 1.00 54.72 627 VAL A N 1
ATOM 5042 C CA . VAL A 1 627 ? 45.676 -44.248 6.269 1.00 54.72 627 VAL A CA 1
ATOM 5043 C C . VAL A 1 627 ? 47.028 -43.736 6.777 1.00 54.72 627 VAL A C 1
ATOM 5045 O O . VAL A 1 627 ? 47.503 -42.665 6.416 1.00 54.72 627 VAL A O 1
ATOM 5048 N N . THR A 1 628 ? 47.658 -44.474 7.689 1.00 47.03 628 THR A N 1
ATOM 5049 C CA . THR A 1 628 ? 48.937 -44.072 8.308 1.00 47.03 628 THR A CA 1
ATOM 5050 C C . THR A 1 628 ? 50.157 -44.314 7.413 1.00 47.03 628 THR A C 1
ATOM 5052 O O . THR A 1 628 ? 51.282 -44.053 7.829 1.00 47.03 628 THR A O 1
ATOM 5055 N N . SER A 1 629 ? 49.961 -44.809 6.186 1.00 54.22 629 SER A N 1
ATOM 5056 C CA . SER A 1 629 ? 51.043 -45.199 5.274 1.00 54.22 629 SER A CA 1
ATOM 5057 C C . SER A 1 629 ? 51.336 -44.209 4.145 1.00 54.22 629 SER A C 1
ATOM 5059 O O . SER A 1 629 ? 52.228 -44.486 3.345 1.00 54.22 629 SER A O 1
ATOM 5061 N N . LEU A 1 630 ? 50.598 -43.100 4.021 1.00 58.56 630 LEU A N 1
ATOM 5062 C CA . LEU A 1 630 ? 50.904 -42.083 3.011 1.00 58.56 630 LEU A CA 1
ATOM 5063 C C . LEU A 1 630 ? 51.933 -41.083 3.561 1.00 58.56 630 LEU A C 1
ATOM 5065 O O . LEU A 1 630 ? 51.766 -40.603 4.685 1.00 58.56 630 LEU A O 1
ATOM 5069 N N . PRO A 1 631 ? 52.991 -40.746 2.801 1.00 65.88 631 PRO A N 1
ATOM 5070 C CA . PRO A 1 631 ? 53.940 -39.720 3.211 1.00 65.88 631 PRO A CA 1
ATOM 5071 C C . PRO A 1 631 ? 53.213 -38.385 3.436 1.00 65.88 631 PRO A C 1
ATOM 5073 O O . PRO A 1 631 ? 52.387 -38.019 2.600 1.00 65.88 631 PRO A O 1
ATOM 5076 N N . PRO A 1 632 ? 53.545 -37.599 4.478 1.00 65.75 632 PRO A N 1
ATOM 5077 C CA . PRO A 1 632 ? 52.968 -36.265 4.683 1.00 65.75 632 PRO A CA 1
ATOM 5078 C C . PRO A 1 632 ? 53.066 -35.355 3.446 1.00 65.75 632 PRO A C 1
ATOM 5080 O O . PRO A 1 632 ? 52.185 -34.538 3.198 1.00 65.75 632 PRO A O 1
ATOM 5083 N N . ARG A 1 633 ? 54.107 -35.555 2.625 1.00 74.19 633 ARG A N 1
ATOM 5084 C CA . ARG A 1 633 ? 54.336 -34.839 1.364 1.00 74.19 633 ARG A CA 1
ATOM 5085 C C . ARG A 1 633 ? 53.276 -35.124 0.288 1.00 74.19 633 ARG A C 1
ATOM 5087 O O . ARG A 1 633 ? 53.022 -34.255 -0.535 1.00 74.19 633 ARG A O 1
ATOM 5094 N N . PHE A 1 634 ? 52.616 -36.284 0.323 1.00 71.94 634 PHE A N 1
ATOM 5095 C CA . PHE A 1 634 ? 51.571 -36.657 -0.640 1.00 71.94 634 PHE A CA 1
ATOM 5096 C C . PHE A 1 634 ? 50.398 -35.674 -0.637 1.00 71.94 634 PHE A C 1
ATOM 5098 O O . PHE A 1 634 ? 49.883 -35.313 -1.688 1.00 71.94 634 PHE A O 1
ATOM 5105 N N . VAL A 1 635 ? 49.988 -35.220 0.552 1.00 69.06 635 VAL A N 1
ATOM 5106 C CA . VAL A 1 635 ? 48.860 -34.289 0.707 1.00 69.06 635 VAL A CA 1
ATOM 5107 C C . VAL A 1 635 ? 49.184 -32.926 0.099 1.00 69.06 635 VAL A C 1
ATOM 5109 O O . VAL A 1 635 ? 48.311 -32.308 -0.499 1.00 69.06 635 VAL A O 1
ATOM 5112 N N . HIS A 1 636 ? 50.438 -32.487 0.227 1.00 71.31 636 HIS A N 1
ATOM 5113 C CA . HIS A 1 636 ? 50.911 -31.231 -0.348 1.00 71.31 636 HIS A CA 1
ATOM 5114 C C . HIS A 1 636 ? 50.937 -31.295 -1.879 1.00 71.31 636 HIS A C 1
ATOM 5116 O O . HIS A 1 636 ? 50.321 -30.457 -2.525 1.00 71.31 636 HIS A O 1
ATOM 5122 N N . ILE A 1 637 ? 51.549 -32.348 -2.434 1.00 75.00 637 ILE A N 1
ATOM 5123 C CA . ILE A 1 637 ? 51.635 -32.580 -3.886 1.00 75.00 637 ILE A CA 1
ATOM 5124 C C . ILE A 1 637 ? 50.236 -32.696 -4.507 1.00 75.00 637 ILE A C 1
ATOM 5126 O O . ILE A 1 637 ? 49.956 -32.125 -5.555 1.00 75.00 637 ILE A O 1
ATOM 5130 N N . LEU A 1 638 ? 49.319 -33.409 -3.842 1.00 71.81 638 LEU A N 1
ATOM 5131 C CA . LEU A 1 638 ? 47.935 -33.514 -4.303 1.00 71.81 638 LEU A CA 1
ATOM 5132 C C . LEU A 1 638 ? 47.219 -32.155 -4.289 1.00 71.81 638 LEU A C 1
ATOM 5134 O O . LEU A 1 638 ? 46.415 -31.892 -5.177 1.00 71.81 638 LEU A O 1
ATOM 5138 N N . GLY A 1 639 ? 47.499 -31.305 -3.298 1.00 72.06 639 GLY A N 1
ATOM 5139 C CA . GLY A 1 639 ? 46.991 -29.934 -3.254 1.00 72.06 639 GLY A CA 1
ATOM 5140 C C . GLY A 1 639 ? 47.482 -29.096 -4.435 1.00 72.06 639 GLY A C 1
ATOM 5141 O O . GLY A 1 639 ? 46.656 -28.506 -5.125 1.00 72.06 639 GLY A O 1
ATOM 5142 N N . GLU A 1 640 ? 48.789 -29.123 -4.706 1.00 77.75 640 GLU A N 1
ATOM 5143 C CA . GLU A 1 640 ? 49.422 -28.400 -5.822 1.00 77.75 640 GLU A CA 1
ATOM 5144 C C . GLU A 1 640 ? 48.858 -28.850 -7.176 1.00 77.75 640 GLU A C 1
ATOM 5146 O O . GLU A 1 640 ? 48.477 -28.018 -7.994 1.00 77.75 640 GLU A O 1
ATOM 5151 N N . TYR A 1 641 ? 48.690 -30.157 -7.400 1.00 78.00 641 TYR A N 1
ATOM 5152 C CA . TYR A 1 641 ? 48.110 -30.641 -8.657 1.00 78.00 641 TYR A CA 1
ATOM 5153 C C . TYR A 1 641 ? 46.624 -30.337 -8.819 1.00 78.00 641 TYR A C 1
ATOM 5155 O O . TYR A 1 641 ? 46.173 -30.145 -9.946 1.00 78.00 641 TYR A O 1
ATOM 5163 N N . ILE A 1 642 ? 45.849 -30.295 -7.731 1.00 71.62 642 ILE A N 1
ATOM 5164 C CA . ILE A 1 642 ? 44.455 -29.840 -7.804 1.00 71.62 642 ILE A CA 1
ATOM 5165 C C . ILE A 1 642 ? 44.416 -28.359 -8.185 1.00 71.62 642 ILE A C 1
ATOM 5167 O O . ILE A 1 642 ? 43.581 -27.978 -8.999 1.00 71.62 642 ILE A O 1
ATOM 5171 N N . GLU A 1 643 ? 45.302 -27.538 -7.624 1.00 72.56 643 GLU A N 1
ATOM 5172 C CA . GLU A 1 643 ? 45.406 -26.118 -7.962 1.00 72.56 643 GLU A CA 1
ATOM 5173 C C . GLU A 1 643 ? 45.794 -25.923 -9.436 1.00 72.56 643 GLU A C 1
ATOM 5175 O O . GLU A 1 643 ? 45.067 -25.249 -10.159 1.00 72.56 643 GLU A O 1
ATOM 5180 N N . GLU A 1 644 ? 46.829 -26.614 -9.925 1.00 76.12 644 GLU A N 1
ATOM 5181 C CA . GLU A 1 644 ? 47.243 -26.564 -11.336 1.00 76.12 644 GLU A CA 1
ATOM 5182 C C . GLU A 1 644 ? 46.144 -27.012 -12.314 1.00 76.12 644 GLU A C 1
ATOM 5184 O O . GLU A 1 644 ? 45.921 -26.368 -13.337 1.00 76.12 644 GLU A O 1
ATOM 5189 N N . GLU A 1 645 ? 45.464 -28.130 -12.038 1.00 75.00 645 GLU A N 1
ATOM 5190 C CA . GLU A 1 645 ? 44.363 -28.619 -12.884 1.00 75.00 645 GLU A CA 1
ATOM 5191 C C . GLU A 1 645 ? 43.190 -27.634 -12.899 1.00 75.00 645 GLU A C 1
ATOM 5193 O O . GLU A 1 645 ? 42.526 -27.472 -13.920 1.00 75.00 645 GLU A O 1
ATOM 5198 N N . MET A 1 646 ? 42.932 -26.960 -11.777 1.00 70.31 646 MET A N 1
ATOM 5199 C CA . MET A 1 646 ? 41.870 -25.962 -11.674 1.00 70.31 646 MET A CA 1
ATOM 5200 C C . MET A 1 646 ? 42.245 -24.621 -12.306 1.00 70.31 646 MET A C 1
ATOM 5202 O O . MET A 1 646 ? 41.344 -23.920 -12.744 1.00 70.31 646 MET A O 1
ATOM 5206 N N . GLU A 1 647 ? 43.527 -24.255 -12.364 1.00 73.00 647 GLU A N 1
ATOM 5207 C CA . GLU A 1 647 ? 43.994 -23.089 -13.127 1.00 73.00 647 GLU A CA 1
ATOM 5208 C C . GLU A 1 647 ? 43.931 -23.319 -14.643 1.00 73.00 647 GLU A C 1
ATOM 5210 O O . GLU A 1 647 ? 43.744 -22.373 -15.408 1.00 73.00 647 GLU A O 1
ATOM 5215 N N . GLN A 1 648 ? 44.102 -24.567 -15.090 1.00 69.62 648 GLN A N 1
ATOM 5216 C CA . GLN A 1 648 ? 44.009 -24.933 -16.506 1.00 69.62 648 GLN A CA 1
ATOM 5217 C C . GLN A 1 648 ? 42.565 -24.985 -17.031 1.00 69.62 648 GLN A C 1
ATOM 5219 O O . GLN A 1 648 ? 42.361 -24.842 -18.241 1.00 69.62 648 GLN A O 1
ATOM 5224 N N . LEU A 1 649 ? 41.589 -25.214 -16.146 1.00 61.16 649 LEU A N 1
ATOM 5225 C CA . LEU A 1 649 ? 40.151 -25.276 -16.435 1.00 61.16 649 LEU A CA 1
ATOM 5226 C C . LEU A 1 649 ? 39.476 -23.906 -16.349 1.00 61.16 649 LEU A C 1
ATOM 5228 O O . LEU A 1 649 ? 38.621 -23.641 -17.230 1.00 61.16 649 LEU A O 1
#

Sequence (649 aa):
MTLIFQTVKITLWCLLVLFACLLALPWRLFVYAAAKIWRPELKLTTGFTRISGTLTKGRIAPVNAMTVLTVDGYMDLTEFQNLFDKRILQKRDRNGNPVFGKFYETITHFLGYPFFIKVKNFDLAKHIVVFDYHLEGIDCFDENHLKVYLSNLMNEPWVDGTSYWKVTLIHNYNDQAKTLIIMKWQHVLADGFAMRSVMDAVCTIKSTSDPLAGEGNVTKHKPLDNNSIVYIKLSQFWGTMKALIFFPYELAHFQGQAASHEINLWEKDTNAPNEEYYMNFTKPFPVAAIKSAQAKYSVGFQTLLFSAVSSALERTLKDCQQPVTENVLADCSRPVIPHPEGLTNSFYFGHICAPLFSSSKEVRLLETERSFRAHRVSNISMGLYYVMEMAAVLPSRLPWMSYSYLFQFVHIIFTSFPYYSTGVLLNNVPVSDSFTFFASPHRSADFITLVTGTASQIRFGLSIRKNVISLPPRFVHIIGEYIEEEMEQLCGVIKSAQAKYSVGFQTLLFSAVSSALERALKESQEQVTENLLADCSRPLFWSHLRTLIGHFKRSSITSYGKKLSSTSSIEYLNGFPYYWKDVLFNNMLVSDSFTLFVAPHRSADLITLVTVTASQIRFGLSFQKNVTSLPPRFVHILGEYIEEEMEQL

pLDDT: mean 79.71, std 19.13, range [31.16, 98.62]

Foldseek 3Di:
DQLVVLLVVLVVVLVVLLVVLVVLQVVLVVQVVVCCVPPVQWADAFLVLLLQQLPQPPALRFKKKKKKFKFQADDDQVNLLVLLCVQQVCDADPVRHRLAPLQQWDWDDTPQTITTGGQPDADSDQQEEEDDCVVVVDPAAEQVNVQVVVLVVSRDGDDPSHRFKHWYWYACHRVHRMIMIMIMGRLSFADVVQVVVSLPRLWDFPPPVPCLLVPPPCPPVPPQPPVSVVVVVVVVVVLLVVLQVCQSSVLSVVVSVLVVQPDLLFDFFPPDDLFGKRKDKADKDFPVLLVVLCVVLVFDSLLLLLLLLLALSLVLCVVLVHDFTQKAKEKEKDADPVHDGYGHNGIWIDIFIQGNDDPDSSRSSVNSRVRVVCRVPDSNGVSRRVSSSSQSSDRSVRSNVVVLVSCVRHQEYEYEDDAAEPRIHRVNIDRPWMDMDMGGSNNRHQKYWYWYIHNGIIMIMIIGGPRRPDDDSCSSVSSNVSSVVSSCVSSDDPPCCVVVCVVVVVVLLLVLLVVLLVVLVVVVVVVVVVVCVVPDDDPPVVVVVVVLVVLSVVVDDDDPVPPVVPDDPPVVPPPDDPVVVVVVVVLVPDPFWDWDWDDRDPPDQKIWIWIDGPVDIDIDIDGPPVPPPDDPVSVVSSVVSSVVSVVVD

Mean predicted aligned error: 12.74 Å

Solvent-accessible surface area (backbone atoms only — not comparable to full-atom values): 34805 Å² total; per-residue (Å²): 109,69,53,60,52,41,24,52,53,41,38,53,48,53,52,49,52,50,52,51,30,62,66,28,40,63,55,44,51,48,53,50,53,49,35,55,72,79,38,63,74,56,37,86,55,56,29,61,20,35,52,44,51,58,49,54,81,94,39,56,47,42,33,34,33,34,40,39,35,34,29,65,30,83,73,55,67,69,59,50,50,52,48,42,41,58,44,43,66,64,29,56,46,99,85,68,45,52,42,43,52,56,73,50,21,26,82,45,74,58,98,57,36,58,24,37,32,70,34,90,81,75,55,68,71,82,32,48,42,75,56,66,52,60,83,75,73,42,91,65,53,35,75,67,54,48,28,53,49,51,20,53,59,67,48,52,56,73,64,85,80,46,39,60,51,38,36,39,37,32,69,45,40,66,78,33,69,19,21,37,41,39,38,38,34,36,42,42,48,26,32,73,67,26,48,46,54,49,52,60,44,62,28,44,66,52,81,65,90,49,74,83,66,48,80,70,67,71,56,75,65,69,79,67,52,74,66,55,49,52,53,50,53,52,52,49,50,52,50,49,53,50,14,59,70,47,22,36,53,51,47,15,54,48,49,49,57,51,59,75,50,79,58,76,88,58,54,65,40,88,83,42,63,78,72,36,48,46,41,33,64,41,75,76,42,50,38,65,45,50,53,52,32,22,61,75,69,72,48,50,68,68,26,55,59,49,32,22,49,23,49,14,50,35,54,50,32,54,78,68,72,42,85,78,52,55,53,42,42,24,34,38,56,44,72,40,85,85,60,75,85,36,52,38,39,54,59,28,48,34,62,33,53,36,46,40,61,51,98,41,72,66,54,26,36,52,53,24,32,53,27,52,54,51,42,74,75,45,42,48,23,60,21,49,37,51,51,46,45,47,36,45,43,38,52,41,69,52,28,42,51,53,48,53,60,76,46,51,72,28,36,33,37,42,37,69,56,88,50,42,63,61,62,37,15,50,88,85,30,45,51,80,42,36,37,33,42,54,47,54,54,51,92,36,41,47,37,29,40,24,35,23,21,37,50,59,28,33,24,44,18,37,26,34,44,62,19,45,46,92,60,58,86,61,45,58,48,51,38,31,54,36,28,50,54,40,44,49,56,65,39,47,54,58,72,59,47,55,56,51,47,55,55,49,49,52,50,51,53,51,49,29,47,50,51,16,47,53,50,40,49,50,54,48,49,50,55,48,49,64,57,37,78,74,53,92,83,70,74,66,60,59,54,52,53,53,50,53,53,52,53,61,64,69,72,65,88,78,71,66,83,74,62,64,79,76,61,74,82,66,78,71,61,78,80,62,61,74,75,57,52,56,60,53,52,64,60,65,71,46,99,54,56,50,74,48,78,54,64,62,64,106,81,54,60,54,40,43,38,37,40,38,41,90,87,49,76,46,80,45,83,45,65,47,89,86,62,78,83,64,59,79,63,54,62,54,50,34,50,52,32,36,50,54,40,57,72,75,104

Organism: NCBI:txid39272

Radius of gyration: 31.55 Å; Cα contacts (8 Å, |Δi|>4): 969; chains: 1; bounding box: 91×89×59 Å